Protein AF-0000000074036348 (afdb_homodimer)

Sequence (632 aa):
MSAIEEPNRTTGATPGRIRPAVPLTSDFVFKYVFGADQSTECLRSLLSAIQEDAGCPALASVQVTNPFNLKESEEDKLSVVDVRATDIRGTTFTVEAQATYHAAFPSRALYYWARAYGKQLQESEFYSRLQPVVGVNLLDFLLFPQSAGAPMHTSFRPYCREAPHLDPLGDLMIHFIELPRFDPPGRMPSTAFARWMYYIKYRSKEDAMEDPIMKAILEDTSEIREAEKRYQAFTADEELQDRLEARDKFRRTHLQLLHDAEQKGLQQGIERGREEGREEERAKRLESARRLKDRKMSLEEIAEITNLTLEEIQQLMSAIEEPNRTTGATPGRIRPAVPLTSDFVFKYVFGADQSTECLRSLLSAIQEDAGCPALASVQVTNPFNLKESEEDKLSVVDVRATDIRGTTFTVEAQATYHAAFPSRALYYWARAYGKQLQESEFYSRLQPVVGVNLLDFLLFPQSAGAPMHTSFRPYCREAPHLDPLGDLMIHFIELPRFDPPGRMPSTAFARWMYYIKYRSKEDAMEDPIMKAILEDTSEIREAEKRYQAFTADEELQDRLEARDKFRRTHLQLLHDAEQKGLQQGIERGREEGREEERAKRLESARRLKDRKMSLEEIAEITNLTLEEIQQL

InterPro domains:
  IPR010106 Recombination-promoting nuclease RpnA [TIGR01784] (26-316)

pLDDT: mean 80.22, std 17.61, range [21.91, 98.19]

Radius of gyration: 32.34 Å; Cα contacts (8 Å, |Δi|>4): 884; chains: 2; bounding box: 86×116×106 Å

Secondary structure (DSSP, 8-state):
------------------PPP--TTSHHHHHHHH--SS--HHHHHHHHHHHHHTTPPPPS-EEESS---HHHHHH-SS---SEEEEETT--EEEEEEESS--TTHHHHHHHHHHHHHHTS--TT--GGG---EEEEEEESS-S-TT-TT--SEEEEEEE-TT-TT--TTTTEEEEEEEGGG----SS--SSHHHHHHHHHHHTTSTTGGG-HHHHHHHHH-HHHHHHHHHHHHHHH-HHHHHHHHHHHHHHHHHHHHHHHHHHHHHHHHHHHHHHHHHHHHHHHHHHHHHHHHHTT--HHHHHHHH---HHHHHT-/------------------PPP--TTSHHHHHHHH--SS--HHHHHHHHHHHHHTTPPPPS-EEESS---HHHHHH-SS---SEEEEETT--EEEEEEESS--TTHHHHHHHHHHHHHHTS--TT--GGG---EEEEEEESS-S-TT-TT--SEEEEEEE-TT-TT--TTTTEEEEEEEGGG----SS--SSHHHHHHHHHHHTTSTTGGG-HHHHHHHHH-HHHHHHHHHHHHHHH-HHHHHHHHHHHHHHHHHHHHHHHHHHHHHHHHHHHHHHHHHHHHHHHHHHHHHHHHHTT--HHHHHHHH---HHHHHT-

Organism: NCBI:txid159291

Foldseek 3Di:
DDPPDDPPPPPPPPPDPPAAQDACLQLLNVLQLQQAQPLNLLVQLQVQLLQVVVVHHGFPDKGWPDHDDPVVCVVPLPDDQSTWIATPVGEIEGEHRDEDDDLCVVVSQVVNQCVVQVPQDDPPDDPVSGAAYEYEYHYQADNCPVCPPDDQKDKDADADPVCRVDHPPVSDIYIHGHLVRQDDDPAADPGSNNLVSLCNNPVSPPCQCVDPNSVVSCVPPVSVVSSVVSSVVQVVDPVSSVVSVVSVVVVVVVSVVVRVVVVVVVVVVVVVVVVVVVVVLLVVLQVVLVVVVVVVDDLVVSCVVSVDDSVSSVVD/DDPPPDPPPPPPPPPDPPDAQDACLQLLNVLQLQQAQPLNLLVQLQVQLLQVVVVHHGFPDKGWPDHDDPVVCVVPLPDDQSTWIATPVGEIEGEHRDEDDDLCVVVVQVVNQCVVQVPQDDPPDDPVSGAAYEYEYHYQADNCPVCPPDDQKDKDADADPVCRPDHPPVSDIYIHGHLVRQDDDPAADPGSNNLVSLCNNPVSPPCQCVDPNSVVSCVPPVSVVSSVVSSVVQVVDPVSSVVSVVSVVVVVVVSVVVRVVVVVVVVVVVVVVVVVVVVVLLVVLQVVLVVVVVVVDDLVVSCVVSVDDSVSSVVD

Solvent-accessible surface area (backbone atoms only — not comparable to full-atom values): 34550 Å² total; per-residue (Å²): 146,61,90,69,82,77,78,82,78,74,80,72,80,72,79,80,76,82,70,76,71,66,49,50,34,33,45,68,50,33,16,55,40,44,11,31,74,82,53,31,59,35,37,30,52,51,52,17,22,53,31,41,75,73,73,39,73,64,58,92,44,50,42,52,76,52,44,63,44,79,74,56,50,68,73,47,69,76,76,64,70,34,26,37,31,32,32,84,86,50,37,33,35,40,33,40,38,36,57,68,83,53,91,38,45,46,52,39,55,52,36,52,44,19,41,58,50,39,59,70,58,59,93,91,55,57,51,66,69,64,54,36,36,37,33,38,36,42,26,60,34,71,88,55,72,88,44,82,82,50,62,41,68,43,53,31,27,54,38,19,87,86,39,70,86,56,65,70,52,67,44,43,37,39,37,42,33,26,50,75,62,62,74,78,62,97,52,74,61,88,44,65,42,51,44,51,51,49,48,53,69,40,55,41,44,93,64,29,85,73,34,66,57,50,48,49,49,44,71,74,29,66,45,57,33,53,36,48,53,41,45,50,52,47,75,68,30,64,67,57,46,52,48,47,53,54,48,50,54,49,44,52,50,47,51,47,48,40,48,51,46,39,50,49,46,49,52,47,46,50,49,47,48,49,49,48,47,50,48,50,51,48,49,50,33,47,51,51,39,50,55,41,49,73,69,68,50,53,66,67,58,42,22,67,74,48,72,45,53,61,68,60,57,68,70,95,138,80,79,75,76,74,77,79,79,76,77,71,78,71,79,78,76,82,70,76,72,67,49,50,35,33,44,69,51,33,15,56,41,44,12,31,74,81,53,30,57,35,37,28,51,52,53,18,23,52,31,41,73,73,73,39,73,63,58,92,44,51,42,54,76,51,44,61,43,80,74,57,50,68,74,48,70,78,76,65,70,34,28,36,30,32,32,84,86,51,37,33,36,39,33,38,38,34,56,68,83,54,92,38,45,47,52,40,54,50,36,54,44,18,42,60,52,38,59,69,59,57,92,91,54,58,51,66,70,66,54,34,36,37,32,38,34,42,27,59,33,70,88,56,72,88,44,84,80,49,61,41,69,42,54,32,28,52,38,19,87,86,39,70,87,56,64,70,51,68,44,46,36,39,36,44,32,26,50,75,64,61,73,80,62,98,53,75,61,88,44,67,41,50,44,51,51,49,48,53,69,41,55,42,43,92,64,27,85,73,34,66,56,52,48,49,47,45,70,74,29,66,44,57,34,53,36,49,53,40,46,50,52,46,74,69,31,63,69,57,47,53,48,47,53,54,47,50,54,50,45,51,49,47,50,47,49,40,49,51,46,38,52,50,46,49,51,46,46,50,49,46,48,51,49,48,48,51,47,51,50,47,51,50,33,47,51,50,40,50,55,42,48,75,68,68,49,53,65,68,58,44,22,68,74,48,72,44,54,61,68,61,57,68,70,97

Structure (mmCIF, N/CA/C/O backbone):
data_AF-0000000074036348-model_v1
#
loop_
_entity.id
_entity.type
_entity.pdbx_description
1 polymer 'Rpn family recombination-promoting nuclease/putative transposase'
#
loop_
_atom_site.group_PDB
_atom_site.id
_atom_site.type_symbol
_atom_site.label_atom_id
_atom_site.label_alt_id
_atom_site.label_comp_id
_atom_site.label_asym_id
_atom_site.label_entity_id
_atom_site.label_seq_id
_atom_site.pdbx_PDB_ins_code
_atom_site.Cartn_x
_atom_site.Cartn_y
_atom_site.Cartn_z
_atom_site.occupancy
_atom_site.B_iso_or_equiv
_atom_site.auth_seq_id
_atom_site.auth_comp_id
_atom_site.auth_asym_id
_atom_site.auth_atom_id
_atom_site.pdbx_PDB_model_num
ATOM 1 N N . MET A 1 1 ? 19.844 -26.094 -74.188 1 25.67 1 MET A N 1
ATOM 2 C CA . MET A 1 1 ? 21.094 -26.375 -73.5 1 25.67 1 MET A CA 1
ATOM 3 C C . MET A 1 1 ? 20.875 -26.438 -71.938 1 25.67 1 MET A C 1
ATOM 5 O O . MET A 1 1 ? 21.828 -26.578 -71.188 1 25.67 1 MET A O 1
ATOM 9 N N . SER A 1 2 ? 19.547 -26.547 -71.688 1 21.91 2 SER A N 1
ATOM 10 C CA . SER A 1 2 ? 18.844 -26.359 -70.438 1 21.91 2 SER A CA 1
ATOM 11 C C . SER A 1 2 ? 18.812 -27.656 -69.625 1 21.91 2 SER A C 1
ATOM 13 O O . SER A 1 2 ? 18.844 -27.625 -68.375 1 21.91 2 SER A O 1
ATOM 15 N N . ALA A 1 3 ? 18.188 -28.828 -70.062 1 32.16 3 ALA A N 1
ATOM 16 C CA . ALA A 1 3 ? 17.219 -29.234 -69.062 1 32.16 3 ALA A CA 1
ATOM 17 C C . ALA A 1 3 ? 17.906 -29.719 -67.812 1 32.16 3 ALA A C 1
ATOM 19 O O . ALA A 1 3 ? 18.219 -30.891 -67.688 1 32.16 3 ALA A O 1
ATOM 20 N N . ILE A 1 4 ? 19.016 -29 -67.312 1 36.5 4 ILE A N 1
ATOM 21 C CA . ILE A 1 4 ? 19.781 -29.719 -66.312 1 36.5 4 ILE A CA 1
ATOM 22 C C . ILE A 1 4 ? 18.844 -30.125 -65.188 1 36.5 4 ILE A C 1
ATOM 24 O O . ILE A 1 4 ? 17.984 -29.359 -64.75 1 36.5 4 ILE A O 1
ATOM 28 N N . GLU A 1 5 ? 18.719 -31.391 -64.875 1 37.22 5 GLU A N 1
ATOM 29 C CA . GLU A 1 5 ? 18 -32.188 -63.875 1 37.22 5 GLU A CA 1
ATOM 30 C C . GLU A 1 5 ? 18.156 -31.547 -62.5 1 37.22 5 GLU A C 1
ATOM 32 O O . GLU A 1 5 ? 19.266 -31.203 -62.094 1 37.22 5 GLU A O 1
ATOM 37 N N . GLU A 1 6 ? 17.016 -30.922 -61.938 1 34 6 GLU A N 1
ATOM 38 C CA . GLU A 1 6 ? 16.828 -30.219 -60.688 1 34 6 GLU A CA 1
ATOM 39 C C . GLU A 1 6 ? 17.266 -31.078 -59.5 1 34 6 GLU A C 1
ATOM 41 O O . GLU A 1 6 ? 17.031 -32.281 -59.469 1 34 6 GLU A O 1
ATOM 46 N N . PRO A 1 7 ? 18.125 -30.594 -58.5 1 34.16 7 PRO A N 1
ATOM 47 C CA . PRO A 1 7 ? 18.75 -31.312 -57.406 1 34.16 7 PRO A CA 1
ATOM 48 C C . PRO A 1 7 ? 17.734 -31.938 -56.438 1 34.16 7 PRO A C 1
ATOM 50 O O . PRO A 1 7 ? 16.641 -31.391 -56.281 1 34.16 7 PRO A O 1
ATOM 53 N N . ASN A 1 8 ? 17.5 -33.188 -56.406 1 28.91 8 ASN A N 1
ATOM 54 C CA . ASN A 1 8 ? 16.703 -33.812 -55.375 1 28.91 8 ASN A CA 1
ATOM 55 C C . ASN A 1 8 ? 17.047 -33.25 -53.969 1 28.91 8 ASN A C 1
ATOM 57 O O . ASN A 1 8 ? 18.141 -33.469 -53.469 1 28.91 8 ASN A O 1
ATOM 61 N N . ARG A 1 9 ? 16.734 -31.953 -53.562 1 33.91 9 ARG A N 1
ATOM 62 C CA . ARG A 1 9 ? 16.984 -31.359 -52.25 1 33.91 9 ARG A CA 1
ATOM 63 C C . ARG A 1 9 ? 16.531 -32.312 -51.125 1 33.91 9 ARG A C 1
ATOM 65 O O . ARG A 1 9 ? 15.328 -32.5 -50.906 1 33.91 9 ARG A O 1
ATOM 72 N N . THR A 1 10 ? 17.203 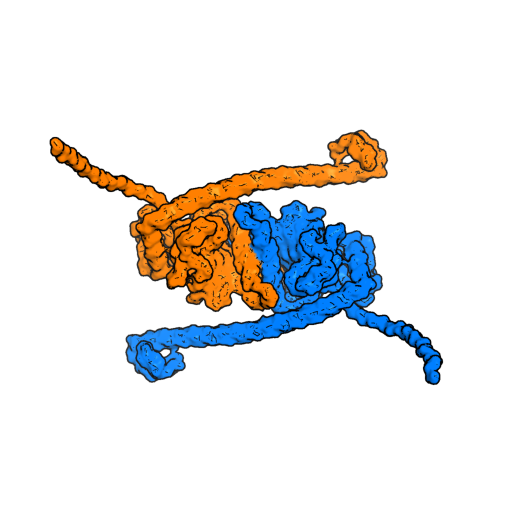-33.438 -50.844 1 30.56 10 THR A N 1
ATOM 73 C CA . THR A 1 10 ? 16.938 -34.219 -49.656 1 30.56 10 THR A CA 1
ATOM 74 C C . THR A 1 10 ? 16.828 -33.312 -48.438 1 30.56 10 THR A C 1
ATOM 76 O O . THR A 1 10 ? 17.75 -32.562 -48.125 1 30.56 10 THR A O 1
ATOM 79 N N . THR A 1 11 ? 15.727 -32.844 -48 1 34 11 THR A N 1
ATOM 80 C CA . THR A 1 11 ? 15.367 -32.031 -46.844 1 34 11 THR A CA 1
ATOM 81 C C . THR A 1 11 ? 15.93 -32.656 -45.562 1 34 11 THR A C 1
ATOM 83 O O . THR A 1 11 ? 15.516 -33.719 -45.125 1 34 11 THR A O 1
ATOM 86 N N . GLY A 1 12 ? 17.234 -32.688 -45.219 1 33 12 GLY A N 1
ATOM 87 C CA . GLY A 1 12 ? 17.875 -33.062 -44 1 33 12 GLY A CA 1
ATOM 88 C C . GLY A 1 12 ? 17.109 -32.625 -42.75 1 33 12 GLY A C 1
ATOM 89 O O . GLY A 1 12 ? 16.703 -31.453 -42.656 1 33 12 GLY A O 1
ATOM 90 N N . ALA A 1 13 ? 16.438 -33.469 -42.031 1 38.28 13 ALA A N 1
ATOM 91 C CA . ALA A 1 13 ? 15.852 -33.219 -40.688 1 38.28 13 ALA A CA 1
ATOM 92 C C . ALA A 1 13 ? 16.828 -32.5 -39.781 1 38.28 13 ALA A C 1
ATOM 94 O O . ALA A 1 13 ? 17.969 -32.938 -39.594 1 38.28 13 ALA A O 1
ATOM 95 N N . THR A 1 14 ? 17.016 -31.219 -39.688 1 39.25 14 THR A N 1
ATOM 96 C CA . THR A 1 14 ? 17.891 -30.484 -38.812 1 39.25 14 THR A CA 1
ATOM 97 C C . THR A 1 14 ? 17.938 -31.141 -37.438 1 39.25 14 THR A C 1
ATOM 99 O O . THR A 1 14 ? 16.922 -31.625 -36.938 1 39.25 14 THR A O 1
ATOM 102 N N . PRO A 1 15 ? 19 -31.641 -36.812 1 42 15 PRO A N 1
ATOM 103 C CA . PRO A 1 15 ? 19.156 -32.125 -35.438 1 42 15 PRO A CA 1
ATOM 104 C C . PRO A 1 15 ? 18.297 -31.391 -34.438 1 42 15 PRO A C 1
ATOM 106 O O . PRO A 1 15 ? 18.062 -30.188 -34.594 1 42 15 PRO A O 1
ATOM 109 N N . GLY A 1 16 ? 17.312 -32 -33.688 1 43.66 16 GLY A N 1
ATOM 110 C CA . GLY A 1 16 ? 16.328 -31.516 -32.719 1 43.66 16 GLY A CA 1
ATOM 111 C C . GLY A 1 16 ? 16.906 -30.5 -31.766 1 43.66 16 GLY A C 1
ATOM 112 O O . GLY A 1 16 ? 17.953 -30.719 -31.141 1 43.66 16 GLY A O 1
ATOM 113 N N . ARG A 1 17 ? 16.906 -29.219 -31.906 1 49.91 17 ARG A N 1
ATOM 114 C CA . ARG A 1 17 ? 17.344 -28.125 -31.047 1 49.91 17 ARG A CA 1
ATOM 115 C C . ARG A 1 17 ? 17.016 -28.438 -29.578 1 49.91 17 ARG A C 1
ATOM 117 O O . ARG A 1 17 ? 15.891 -28.781 -29.25 1 49.91 17 ARG A O 1
ATOM 124 N N . ILE A 1 18 ? 17.969 -28.938 -28.828 1 53.56 18 ILE A N 1
ATOM 125 C CA . ILE A 1 18 ? 17.812 -29.078 -27.391 1 53.56 18 ILE A CA 1
ATOM 126 C C . ILE A 1 18 ? 17.328 -27.766 -26.797 1 53.56 18 ILE A C 1
ATOM 128 O O . ILE A 1 18 ? 18 -26.75 -26.891 1 53.56 18 ILE A O 1
ATOM 132 N N . ARG A 1 19 ? 16.078 -27.594 -26.672 1 64.75 19 ARG A N 1
ATOM 133 C CA . ARG A 1 19 ? 15.539 -26.359 -26.094 1 64.75 19 ARG A CA 1
ATOM 134 C C . ARG A 1 19 ? 15.789 -26.297 -24.594 1 64.75 19 ARG A C 1
ATOM 136 O O . ARG A 1 19 ? 15.789 -27.328 -23.922 1 64.75 19 ARG A O 1
ATOM 143 N N . PRO A 1 20 ? 16.281 -25.094 -24.172 1 66.19 20 PRO A N 1
ATOM 144 C CA . PRO A 1 20 ? 16.484 -24.875 -22.734 1 66.19 20 PRO A CA 1
ATOM 145 C C . PRO A 1 20 ? 15.242 -25.172 -21.906 1 66.19 20 PRO A C 1
ATOM 147 O O . PRO A 1 20 ? 14.141 -25.234 -22.453 1 66.19 20 PRO A O 1
ATOM 150 N N . ALA A 1 21 ? 15.523 -25.453 -20.641 1 75.75 21 ALA A N 1
ATOM 151 C CA . ALA A 1 21 ? 14.445 -25.672 -19.672 1 75.75 21 ALA A CA 1
ATOM 152 C C . ALA A 1 21 ? 13.492 -24.484 -19.641 1 75.75 21 ALA A C 1
ATOM 154 O O . ALA A 1 21 ? 13.922 -23.328 -19.75 1 75.75 21 ALA A O 1
ATOM 155 N N . VAL A 1 22 ? 12.211 -24.719 -19.625 1 87.06 22 VAL A N 1
ATOM 156 C CA . VAL A 1 22 ? 11.148 -23.719 -19.562 1 87.06 22 VAL A CA 1
ATOM 157 C C . VAL A 1 22 ? 10.633 -23.609 -18.125 1 87.06 22 VAL A C 1
ATOM 159 O O . VAL A 1 22 ? 9.719 -24.344 -17.734 1 87.06 22 VAL A O 1
ATOM 162 N N . PRO A 1 23 ? 11.234 -22.734 -17.391 1 88.38 23 PRO A N 1
ATOM 163 C CA . PRO A 1 23 ? 10.797 -22.641 -15.992 1 88.38 23 PRO A CA 1
ATOM 164 C C . PRO A 1 23 ? 9.367 -22.109 -15.859 1 88.38 23 PRO A C 1
ATOM 166 O O . PRO A 1 23 ? 8.953 -21.234 -16.609 1 88.38 23 PRO A O 1
ATOM 169 N N . LEU A 1 24 ? 8.656 -22.672 -14.922 1 91.25 24 LEU A N 1
ATOM 170 C CA . LEU A 1 24 ? 7.301 -22.234 -14.633 1 91.25 24 LEU A CA 1
ATOM 171 C C . LEU A 1 24 ? 7.305 -20.812 -14.062 1 91.25 24 LEU A C 1
ATOM 173 O O . LEU A 1 24 ? 6.27 -20.141 -14.031 1 91.25 24 LEU A O 1
ATOM 177 N N . THR A 1 25 ? 8.414 -20.297 -13.602 1 88.62 25 THR A N 1
ATOM 178 C CA . THR A 1 25 ? 8.531 -18.969 -12.992 1 88.62 25 THR A CA 1
ATOM 179 C C . THR A 1 25 ? 8.766 -17.906 -14.062 1 88.62 25 THR A C 1
ATOM 181 O O . THR A 1 25 ? 8.891 -16.719 -13.742 1 88.62 25 THR A O 1
ATOM 184 N N . SER A 1 26 ? 8.836 -18.422 -15.281 1 82.38 26 SER A N 1
ATOM 185 C CA . SER A 1 26 ? 8.812 -17.453 -16.359 1 82.38 26 SER A CA 1
ATOM 186 C C . SER A 1 26 ? 7.461 -16.75 -16.453 1 82.38 26 SER A C 1
ATOM 188 O O . SER A 1 26 ? 6.418 -17.406 -16.391 1 82.38 26 SER A O 1
ATOM 190 N N . ASP A 1 27 ? 7.52 -15.461 -16.625 1 77.31 27 ASP A N 1
ATOM 191 C CA . ASP A 1 27 ? 6.289 -14.68 -16.672 1 77.31 27 ASP A CA 1
ATOM 192 C C . ASP A 1 27 ? 5.363 -15.172 -17.781 1 77.31 27 ASP A C 1
ATOM 194 O O . ASP A 1 27 ? 4.156 -15.312 -17.578 1 77.31 27 ASP A O 1
ATOM 198 N N . PHE A 1 28 ? 5.938 -15.453 -18.906 1 81.75 28 PHE A N 1
ATOM 199 C CA . PHE A 1 28 ? 5.168 -15.891 -20.062 1 81.75 28 PHE A CA 1
ATOM 200 C C . PHE A 1 28 ? 4.559 -17.266 -19.812 1 81.75 28 PHE A C 1
ATOM 202 O O . PHE A 1 28 ? 3.379 -17.484 -20.094 1 81.75 28 PHE A O 1
ATOM 209 N N . VAL A 1 29 ? 5.348 -18.141 -19.328 1 87.56 29 VAL A N 1
ATOM 210 C CA . VAL A 1 29 ? 4.895 -19.5 -19.062 1 87.56 29 VAL A CA 1
ATOM 211 C C . VAL A 1 29 ? 3.854 -19.5 -17.953 1 87.56 29 VAL A C 1
ATOM 213 O O . VAL A 1 29 ? 2.816 -20.156 -18.062 1 87.56 29 VAL A O 1
ATOM 216 N N . PHE A 1 30 ? 4.125 -18.75 -16.922 1 89.94 30 PHE A N 1
ATOM 217 C CA . PHE A 1 30 ? 3.219 -18.672 -15.789 1 89.94 30 PHE A CA 1
ATOM 218 C C . PHE A 1 30 ? 1.848 -18.172 -16.219 1 89.94 30 PHE A C 1
ATOM 220 O O . PHE A 1 30 ? 0.822 -18.734 -15.836 1 89.94 30 PHE A O 1
ATOM 227 N N . LYS A 1 31 ? 1.856 -17.109 -16.953 1 87.38 31 LYS A N 1
ATOM 228 C CA . LYS A 1 31 ? 0.599 -16.547 -17.422 1 87.38 31 LYS A CA 1
ATOM 229 C C . LYS A 1 31 ? -0.163 -17.547 -18.297 1 87.38 31 LYS A C 1
ATOM 231 O O . LYS A 1 31 ? -1.39 -17.641 -18.219 1 87.38 31 LYS A O 1
ATOM 236 N N . TYR A 1 32 ? 0.537 -18.25 -19.125 1 88.38 32 TYR A N 1
ATOM 237 C CA . TYR A 1 32 ? -0.116 -19.25 -19.969 1 88.38 32 TYR A CA 1
ATOM 238 C C . TYR A 1 32 ? -0.755 -20.344 -19.109 1 88.38 32 TYR A C 1
ATOM 240 O O . TYR A 1 32 ? -1.911 -20.703 -19.344 1 88.38 32 TYR A O 1
ATOM 248 N N . VAL A 1 33 ? -0.049 -20.828 -18.188 1 92 33 VAL A N 1
ATOM 249 C CA . VAL A 1 33 ? -0.476 -21.969 -17.406 1 92 33 VAL A CA 1
ATOM 250 C C . VAL A 1 33 ? -1.599 -21.562 -16.453 1 92 33 VAL A C 1
ATOM 252 O O . VAL A 1 33 ? -2.596 -22.281 -16.312 1 92 33 VAL A O 1
ATOM 255 N N . PHE A 1 34 ? -1.482 -20.375 -15.805 1 92.5 34 PHE A N 1
ATOM 256 C CA . PHE A 1 34 ? -2.385 -20.016 -14.719 1 92.5 34 PHE A CA 1
ATOM 257 C C . PHE A 1 34 ? -3.338 -18.906 -15.156 1 92.5 34 PHE A C 1
ATOM 259 O O . PHE A 1 34 ? -4.316 -18.609 -14.461 1 92.5 34 PHE A O 1
ATOM 266 N N . GLY A 1 35 ? -3.062 -18.25 -16.203 1 86.88 35 GLY A N 1
ATOM 267 C CA . GLY A 1 35 ? -3.85 -17.109 -16.625 1 86.88 35 GLY A CA 1
ATOM 268 C C . GLY A 1 35 ? -4.922 -17.453 -17.641 1 86.88 35 GLY A C 1
ATOM 269 O O . GLY A 1 35 ? -5.324 -16.609 -18.438 1 86.88 35 GLY A O 1
ATOM 270 N N . ALA A 1 36 ? -5.281 -18.719 -17.641 1 78.25 36 ALA A N 1
ATOM 271 C CA . ALA A 1 36 ? -6.328 -19.141 -18.578 1 78.25 36 ALA A CA 1
ATOM 272 C C . ALA A 1 36 ? -7.699 -18.656 -18.109 1 78.25 36 ALA A C 1
ATOM 274 O O . ALA A 1 36 ? -7.953 -18.562 -16.906 1 78.25 36 ALA A O 1
ATOM 275 N N . ASP A 1 37 ? -8.602 -18.297 -19.031 1 75.62 37 ASP A N 1
ATOM 276 C CA . ASP A 1 37 ? -9.945 -17.828 -18.703 1 75.62 37 ASP A CA 1
ATOM 277 C C . ASP A 1 37 ? -10.812 -18.953 -18.172 1 75.62 37 ASP A C 1
ATOM 279 O O . ASP A 1 37 ? -11.633 -18.75 -17.281 1 75.62 37 ASP A O 1
ATOM 283 N N . GLN A 1 38 ? -10.703 -20.094 -18.625 1 70.62 38 GLN A N 1
ATOM 284 C CA . GLN A 1 38 ? -11.648 -21.156 -18.297 1 70.62 38 GLN A CA 1
ATOM 285 C C . GLN A 1 38 ? -11.047 -22.109 -17.266 1 70.62 38 GLN A C 1
ATOM 287 O O . GLN A 1 38 ? -11.781 -22.766 -16.516 1 70.62 38 GLN A O 1
ATOM 292 N N . SER A 1 39 ? -9.844 -22.266 -17.172 1 71.94 39 SER A N 1
ATOM 293 C CA . SER A 1 39 ? -9.219 -23.219 -16.25 1 71.94 39 SER A CA 1
ATOM 294 C C . SER A 1 39 ? -8.547 -22.5 -15.086 1 71.94 39 SER A C 1
ATOM 296 O O . SER A 1 39 ? -7.32 -22.531 -14.953 1 71.94 39 SER A O 1
ATOM 298 N N . THR A 1 40 ? -9.609 -22.094 -14.188 1 87.25 40 THR A N 1
ATOM 299 C CA . THR A 1 40 ? -9.078 -21.234 -13.141 1 87.25 40 THR A CA 1
ATOM 300 C C . THR A 1 40 ? -8.844 -22.016 -11.852 1 87.25 40 THR A C 1
ATOM 302 O O . THR A 1 40 ? -8.383 -21.453 -10.852 1 87.25 40 THR A O 1
ATOM 305 N N . GLU A 1 41 ? -9.086 -23.344 -11.914 1 90.75 41 GLU A N 1
ATOM 306 C CA . GLU A 1 41 ? -8.969 -24.156 -10.703 1 90.75 41 GLU A CA 1
ATOM 307 C C . GLU A 1 41 ? -7.52 -24.25 -10.242 1 90.75 41 GLU A C 1
ATOM 309 O O . GLU A 1 41 ? -7.246 -24.281 -9.039 1 90.75 41 GLU A O 1
ATOM 314 N N . CYS A 1 42 ? -6.629 -24.359 -11.188 1 93.62 42 CYS A N 1
ATOM 315 C CA . CYS A 1 42 ? -5.219 -24.422 -10.82 1 93.62 42 CYS A CA 1
ATOM 316 C C . CYS A 1 42 ? -4.773 -23.156 -10.109 1 93.62 42 CYS A C 1
ATOM 318 O O . CYS A 1 42 ? -4.098 -23.219 -9.078 1 93.62 42 CYS A O 1
ATOM 320 N N . LEU A 1 43 ? -5.238 -22.047 -10.672 1 94.44 43 LEU A N 1
ATOM 321 C CA . LEU A 1 43 ? -4.895 -20.766 -10.047 1 94.44 43 LEU A CA 1
ATOM 322 C C . LEU A 1 43 ? -5.535 -20.656 -8.664 1 94.44 43 LEU A C 1
ATOM 324 O O . LEU A 1 43 ? -4.879 -20.266 -7.699 1 94.44 43 LEU A O 1
ATOM 328 N N . ARG A 1 44 ? -6.781 -20.969 -8.602 1 95.38 44 ARG A N 1
ATOM 329 C CA . ARG A 1 44 ? -7.5 -20.938 -7.328 1 95.38 44 ARG A CA 1
ATOM 330 C C . ARG A 1 44 ? -6.781 -21.766 -6.273 1 95.38 44 ARG A C 1
ATOM 332 O O . ARG A 1 44 ? -6.602 -21.312 -5.137 1 95.38 44 ARG A O 1
ATOM 339 N N . SER A 1 45 ? -6.449 -22.969 -6.637 1 96.38 45 SER A N 1
ATOM 340 C CA . SER A 1 45 ? -5.789 -23.891 -5.723 1 96.38 45 SER A CA 1
ATOM 341 C C . SER A 1 45 ? -4.438 -23.344 -5.27 1 96.38 45 SER A C 1
ATOM 343 O O . SER A 1 45 ? -4.098 -23.406 -4.086 1 96.38 45 SER A O 1
ATOM 345 N N . LEU A 1 46 ? -3.67 -22.797 -6.176 1 96.94 46 LEU A N 1
ATOM 346 C CA . LEU A 1 46 ? -2.371 -22.219 -5.855 1 96.94 46 LEU A CA 1
ATOM 347 C C . LEU A 1 46 ? -2.523 -21.047 -4.887 1 96.94 46 LEU A C 1
ATOM 349 O O . LEU A 1 46 ? -1.865 -21.016 -3.844 1 96.94 46 LEU A O 1
ATOM 353 N N . LEU A 1 47 ? -3.426 -20.141 -5.215 1 97.25 47 LEU A N 1
ATOM 354 C CA . LEU A 1 47 ? -3.641 -18.969 -4.379 1 97.25 47 LEU A CA 1
ATOM 355 C C . LEU A 1 47 ? -4.176 -19.359 -3.008 1 97.25 47 LEU A C 1
ATOM 357 O O . LEU A 1 47 ? -3.785 -18.781 -1.993 1 97.25 47 LEU A O 1
ATOM 361 N N . SER A 1 48 ? -5.027 -20.375 -2.977 1 97.06 48 SER A N 1
ATOM 362 C CA . SER A 1 48 ? -5.543 -20.875 -1.705 1 97.06 48 SER A CA 1
ATOM 363 C C . SER A 1 48 ? -4.422 -21.453 -0.843 1 97.06 48 SER A C 1
ATOM 365 O O . SER A 1 48 ? -4.371 -21.203 0.363 1 97.06 48 SER A O 1
ATOM 367 N N . ALA A 1 49 ? -3.578 -22.203 -1.445 1 98 49 ALA A N 1
ATOM 368 C CA . ALA A 1 49 ? -2.459 -22.797 -0.72 1 98 49 ALA A CA 1
ATOM 369 C C . ALA A 1 49 ? -1.566 -21.719 -0.109 1 98 49 ALA A C 1
ATOM 371 O O . ALA A 1 49 ? -1.139 -21.828 1.041 1 98 49 ALA A O 1
ATOM 372 N N . ILE A 1 50 ? -1.344 -20.672 -0.864 1 97.81 50 ILE A N 1
ATOM 373 C CA . ILE A 1 50 ? -0.49 -19.578 -0.412 1 97.81 50 ILE A CA 1
ATOM 374 C C . ILE A 1 50 ? -1.171 -18.844 0.733 1 97.81 50 ILE A C 1
ATOM 376 O O . ILE A 1 50 ? -0.545 -18.562 1.759 1 97.81 50 ILE A O 1
ATOM 380 N N . GLN A 1 51 ? -2.43 -18.516 0.545 1 97.19 51 GLN A N 1
ATOM 381 C CA . GLN A 1 51 ? -3.189 -17.828 1.583 1 97.19 51 GLN A CA 1
ATOM 382 C C . GLN A 1 51 ? -3.229 -18.656 2.869 1 97.19 51 GLN A C 1
ATOM 384 O O . GLN A 1 51 ? -2.971 -18.125 3.955 1 97.19 51 GLN A O 1
ATOM 389 N N . GLU A 1 52 ? -3.449 -19.906 2.764 1 96.69 52 GLU A N 1
ATOM 390 C CA . GLU A 1 52 ? -3.555 -20.781 3.932 1 96.69 52 GLU A CA 1
ATOM 391 C C . GLU A 1 52 ? -2.215 -20.906 4.652 1 96.69 52 GLU A C 1
ATOM 393 O O . GLU A 1 52 ? -2.168 -20.969 5.883 1 96.69 52 GLU A O 1
ATOM 398 N N . ASP A 1 53 ? -1.181 -20.969 3.879 1 97 53 ASP A N 1
ATOM 399 C CA . ASP A 1 53 ? 0.15 -21.047 4.473 1 97 53 ASP A CA 1
ATOM 400 C C . ASP A 1 53 ? 0.441 -19.797 5.316 1 97 53 ASP A C 1
ATOM 402 O O . ASP A 1 53 ? 1.212 -19.859 6.273 1 97 53 ASP A O 1
ATOM 406 N N . ALA A 1 54 ? -0.194 -18.688 4.98 1 95.62 54 ALA A N 1
ATOM 407 C CA . ALA A 1 54 ? -0.02 -17.438 5.711 1 95.62 54 ALA A CA 1
ATOM 408 C C . ALA A 1 54 ? -1.106 -17.266 6.77 1 95.62 54 ALA A C 1
ATOM 410 O O . ALA A 1 54 ? -1.243 -16.188 7.355 1 95.62 54 ALA A O 1
ATOM 411 N N . GLY A 1 55 ? -1.983 -18.266 6.961 1 93.94 55 GLY A N 1
ATOM 412 C CA . GLY A 1 55 ? -3.018 -18.219 7.98 1 93.94 55 GLY A CA 1
ATOM 413 C C . GLY A 1 55 ? -4.285 -17.516 7.512 1 93.94 55 GLY A C 1
ATOM 414 O O . GLY A 1 55 ? -5.105 -17.094 8.328 1 93.94 55 GLY A O 1
ATOM 415 N N . CYS A 1 56 ? -4.438 -17.297 6.273 1 93.62 56 CYS A N 1
ATOM 416 C CA . CYS A 1 56 ? -5.617 -16.672 5.699 1 93.62 56 CYS A CA 1
ATOM 417 C C . CYS A 1 56 ? -6.551 -17.703 5.094 1 93.62 56 CYS A C 1
ATOM 419 O O . CYS A 1 56 ? -6.137 -18.844 4.824 1 93.62 56 CYS A O 1
ATOM 421 N N . PRO A 1 57 ? -7.715 -17.375 4.863 1 91.31 57 PRO A N 1
ATOM 422 C CA . PRO A 1 57 ? -8.672 -18.328 4.312 1 91.31 57 PRO A CA 1
ATOM 423 C C . PRO A 1 57 ? -8.398 -18.672 2.848 1 91.31 57 PRO A C 1
ATOM 425 O O . PRO A 1 57 ? -7.879 -17.828 2.107 1 91.31 57 PRO A O 1
ATOM 428 N N . ALA A 1 58 ? -8.844 -19.875 2.52 1 93 58 ALA A N 1
ATOM 429 C CA . ALA A 1 58 ? -8.766 -20.312 1.128 1 93 58 ALA A CA 1
ATOM 430 C C . ALA A 1 58 ? -9.773 -19.562 0.26 1 93 58 ALA A C 1
ATOM 432 O O . ALA A 1 58 ? -10.727 -18.969 0.773 1 93 58 ALA A O 1
ATOM 433 N N . LEU A 1 59 ? -9.477 -19.562 -1.04 1 93 59 LEU A N 1
ATOM 434 C CA . LEU A 1 59 ? -10.391 -18.938 -2 1 93 59 LEU A CA 1
ATOM 435 C C . LEU A 1 59 ? -11.477 -19.938 -2.42 1 93 59 LEU A C 1
ATOM 437 O O . LEU A 1 59 ? -11.195 -21.094 -2.699 1 93 59 LEU A O 1
ATOM 441 N N . ALA A 1 60 ? -12.648 -19.453 -2.459 1 86.44 60 ALA A N 1
ATOM 442 C CA . ALA A 1 60 ? -13.742 -20.281 -2.953 1 86.44 60 ALA A CA 1
ATOM 443 C C . ALA A 1 60 ? -13.727 -20.359 -4.477 1 86.44 60 ALA A C 1
ATOM 445 O O . ALA A 1 60 ? -13.953 -21.438 -5.055 1 86.44 60 ALA A O 1
ATOM 446 N N . SER A 1 61 ? -13.508 -19.281 -5.129 1 87.25 61 SER A N 1
ATOM 447 C CA . SER A 1 61 ? -13.414 -19.172 -6.582 1 87.25 61 SER A CA 1
ATOM 448 C C . SER A 1 61 ? -12.547 -18 -7 1 87.25 61 SER A C 1
ATOM 450 O O . SER A 1 61 ? -12.258 -17.109 -6.191 1 87.25 61 SER A O 1
ATOM 452 N N . VAL A 1 62 ? -12.062 -18.109 -8.242 1 91.38 62 VAL A N 1
ATOM 453 C CA . VAL A 1 62 ? -11.281 -17 -8.781 1 91.38 62 VAL A CA 1
ATOM 454 C C . VAL A 1 62 ? -11.648 -16.781 -10.242 1 91.38 62 VAL A C 1
ATOM 456 O O . VAL A 1 62 ? -12 -17.719 -10.953 1 91.38 62 VAL A O 1
ATOM 459 N N . GLN A 1 63 ? -11.664 -15.578 -10.625 1 89.62 63 GLN A N 1
ATOM 460 C CA . GLN A 1 63 ? -11.82 -15.172 -12.023 1 89.62 63 GLN A CA 1
ATOM 461 C C . GLN A 1 63 ? -10.609 -14.383 -12.5 1 89.62 63 GLN A C 1
ATOM 463 O O . GLN A 1 63 ? -10.203 -13.406 -11.859 1 89.62 63 GLN A O 1
ATOM 468 N N . VAL A 1 64 ? -10.086 -14.875 -13.57 1 90.56 64 VAL A N 1
ATOM 469 C CA . VAL A 1 64 ? -8.953 -14.156 -14.148 1 90.56 64 VAL A CA 1
ATOM 470 C C . VAL A 1 64 ? -9.461 -12.914 -14.883 1 90.56 64 VAL A C 1
ATOM 472 O O . VAL A 1 64 ? -10.383 -13 -15.695 1 90.56 64 VAL A O 1
ATOM 475 N N . THR A 1 65 ? -8.852 -11.789 -14.656 1 86.94 65 THR A N 1
ATOM 476 C CA . THR A 1 65 ? -9.328 -10.539 -15.234 1 86.94 65 THR A CA 1
ATOM 477 C C . THR A 1 65 ? -8.414 -10.086 -16.375 1 86.94 65 THR A C 1
ATOM 479 O O . THR A 1 65 ? -8.766 -9.18 -17.141 1 86.94 65 THR A O 1
ATOM 482 N N . ASN A 1 66 ? -7.227 -10.68 -16.516 1 81.56 66 ASN A N 1
ATOM 483 C CA . ASN A 1 66 ? -6.328 -10.438 -17.641 1 81.56 66 ASN A CA 1
ATOM 484 C C . ASN A 1 66 ? -5.82 -11.742 -18.234 1 81.56 66 ASN A C 1
ATOM 486 O O . ASN A 1 66 ? -4.617 -12.008 -18.234 1 81.56 66 ASN A O 1
ATOM 490 N N . PRO A 1 67 ? -6.664 -12.477 -18.797 1 80 67 PRO A N 1
ATOM 491 C CA . PRO A 1 67 ? -6.297 -13.797 -19.312 1 80 67 PRO A CA 1
ATOM 492 C C . PRO A 1 67 ? -5.191 -13.742 -20.359 1 80 67 PRO A C 1
ATOM 494 O O . PRO A 1 67 ? -4.961 -12.688 -20.969 1 80 67 PRO A O 1
ATOM 497 N N . PHE A 1 68 ? -4.531 -14.836 -20.516 1 78.81 68 PHE A N 1
ATOM 498 C CA . PHE A 1 68 ? -3.455 -14.961 -21.5 1 78.81 68 PHE A CA 1
ATOM 499 C C . PHE A 1 68 ? -3.971 -14.719 -22.906 1 78.81 68 PHE A C 1
ATOM 501 O O . PHE A 1 68 ? -5.016 -15.25 -23.297 1 78.81 68 PHE A O 1
ATOM 508 N N . ASN A 1 69 ? -3.348 -13.773 -23.516 1 74.06 69 ASN A N 1
ATOM 509 C CA . ASN A 1 69 ? -3.598 -13.461 -24.906 1 74.06 69 ASN A CA 1
ATOM 510 C C . ASN A 1 69 ? -2.297 -13.312 -25.688 1 74.06 69 ASN A C 1
ATOM 512 O O . ASN A 1 69 ? -1.504 -12.406 -25.422 1 74.06 69 ASN A O 1
ATOM 516 N N . LEU A 1 70 ? -2.105 -14.25 -26.562 1 68.88 70 LEU A N 1
ATOM 517 C CA . LEU A 1 70 ? -0.851 -14.32 -27.297 1 68.88 70 LEU A CA 1
ATOM 518 C C . LEU A 1 70 ? -0.553 -12.992 -27.984 1 68.88 70 LEU A C 1
ATOM 520 O O . LEU A 1 70 ? 0.597 -12.547 -28.016 1 68.88 70 LEU A O 1
ATOM 524 N N . LYS A 1 71 ? -1.517 -12.273 -28.609 1 62.75 71 LYS A N 1
ATOM 525 C CA . LYS A 1 71 ? -1.326 -11.016 -29.328 1 62.75 71 LYS A CA 1
ATOM 526 C C . LYS A 1 71 ? -0.917 -9.898 -28.375 1 62.75 71 LYS A C 1
ATOM 528 O O . LYS A 1 71 ? -0.023 -9.109 -28.688 1 62.75 71 LYS A O 1
ATOM 533 N N . GLU A 1 72 ? -1.545 -9.828 -27.234 1 60.03 72 GLU A N 1
ATOM 534 C CA . GLU A 1 72 ? -1.282 -8.781 -26.25 1 60.03 72 GLU A CA 1
ATOM 535 C C . GLU A 1 72 ? 0.089 -8.961 -25.609 1 60.03 72 GLU A C 1
ATOM 537 O O . GLU A 1 72 ? 0.729 -7.988 -25.219 1 60.03 72 GLU A O 1
ATOM 542 N N . SER A 1 73 ? 0.466 -10.133 -25.531 1 58.31 73 SER A N 1
ATOM 543 C CA . SER A 1 73 ? 1.743 -10.422 -24.891 1 58.31 73 SER A CA 1
ATOM 544 C C . SER A 1 73 ? 2.908 -9.859 -25.703 1 58.31 73 SER A C 1
ATOM 546 O O . SER A 1 73 ? 3.969 -9.562 -25.141 1 58.31 73 SER A O 1
ATOM 548 N N .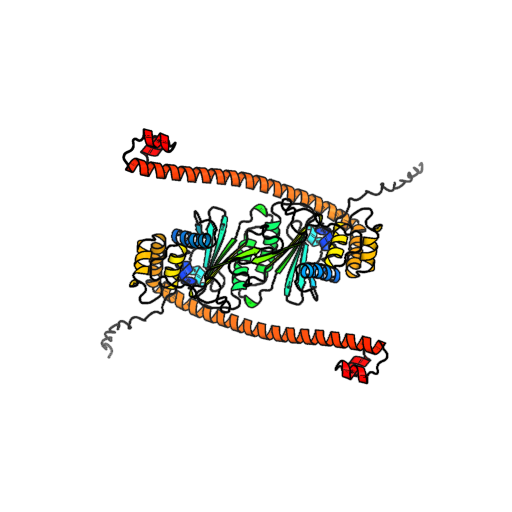 GLU A 1 74 ? 2.717 -9.695 -26.906 1 55.5 74 GLU A N 1
ATOM 549 C CA . GLU A 1 74 ? 3.758 -9.125 -27.75 1 55.5 74 GLU A CA 1
ATOM 550 C C . GLU A 1 74 ? 3.938 -7.633 -27.469 1 55.5 74 GLU A C 1
ATOM 552 O O . GLU A 1 74 ? 5.059 -7.121 -27.5 1 55.5 74 GLU A O 1
ATOM 557 N N . GLU A 1 75 ? 2.873 -7.031 -27.219 1 51.72 75 GLU A N 1
ATOM 558 C CA . GLU A 1 75 ? 2.898 -5.582 -27.031 1 51.72 75 GLU A CA 1
ATOM 559 C C . GLU A 1 75 ? 3.27 -5.219 -25.594 1 51.72 75 GLU A C 1
ATOM 561 O O . GLU A 1 75 ? 3.84 -4.156 -25.344 1 51.72 75 GLU A O 1
ATOM 566 N N . ASP A 1 76 ? 2.881 -6.109 -24.812 1 51.72 76 ASP A N 1
ATOM 567 C CA . ASP A 1 76 ? 2.979 -5.766 -23.391 1 51.72 76 ASP A CA 1
ATOM 568 C C . ASP A 1 76 ? 4.238 -6.367 -22.766 1 51.72 76 ASP A C 1
ATOM 570 O O . ASP A 1 76 ? 4.152 -7.262 -21.922 1 51.72 76 ASP A O 1
ATOM 574 N N . LYS A 1 77 ? 5.336 -6.078 -23.406 1 49.31 77 LYS A N 1
ATOM 575 C CA . LYS A 1 77 ? 6.613 -6.695 -23.062 1 49.31 77 LYS A CA 1
ATOM 576 C C . LYS A 1 77 ? 6.984 -6.418 -21.609 1 49.31 77 LYS A C 1
ATOM 578 O O . LYS A 1 77 ? 7.738 -7.176 -21 1 49.31 77 LYS A O 1
ATOM 583 N N . LEU A 1 78 ? 6.555 -5.352 -21.125 1 48.25 78 LEU A N 1
ATOM 584 C CA . LEU A 1 78 ? 7.176 -4.969 -19.859 1 48.25 78 LEU A CA 1
ATOM 585 C C . LEU A 1 78 ? 6.16 -4.992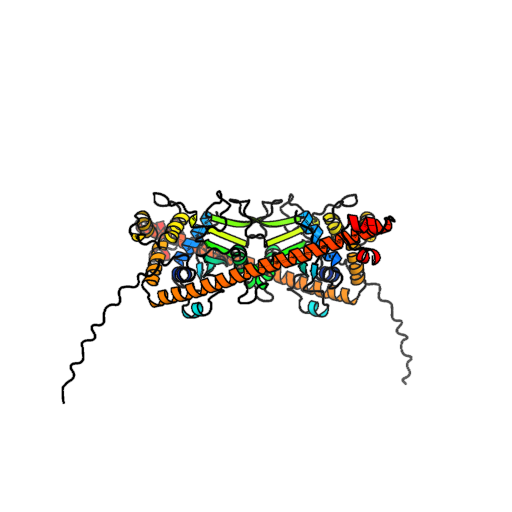 -18.734 1 48.25 78 LEU A C 1
ATOM 587 O O . LEU A 1 78 ? 6.527 -5.137 -17.562 1 48.25 78 LEU A O 1
ATOM 591 N N . SER A 1 79 ? 4.984 -4.52 -18.922 1 48.41 79 SER A N 1
ATOM 592 C CA . SER A 1 79 ? 4.297 -3.873 -17.812 1 48.41 79 SER A CA 1
ATOM 593 C C . SER A 1 79 ? 3.391 -4.855 -17.078 1 48.41 79 SER A C 1
ATOM 595 O O . SER A 1 79 ? 2.854 -4.535 -16.016 1 48.41 79 SER A O 1
ATOM 597 N N . VAL A 1 80 ? 2.996 -6.023 -17.562 1 54.09 80 VAL A N 1
ATOM 598 C CA . VAL A 1 80 ? 1.727 -6.418 -16.969 1 54.09 80 VAL A CA 1
ATOM 599 C C . VAL A 1 80 ? 1.952 -7.59 -16.016 1 54.09 80 VAL A C 1
ATOM 601 O O . VAL A 1 80 ? 2.883 -8.375 -16.188 1 54.09 80 VAL A O 1
ATOM 604 N N . VAL A 1 81 ? 1.355 -7.262 -14.617 1 58.78 81 VAL A N 1
ATOM 605 C CA . VAL A 1 81 ? 1.202 -8.414 -13.734 1 58.78 81 VAL A CA 1
ATOM 606 C C . VAL A 1 81 ? 0.912 -9.664 -14.562 1 58.78 81 VAL A C 1
ATOM 608 O O . VAL A 1 81 ? 0.169 -9.609 -15.547 1 58.78 81 VAL A O 1
ATOM 611 N N . ASP A 1 82 ? 1.582 -10.703 -14.109 1 69.56 82 ASP A N 1
ATOM 612 C CA . ASP A 1 82 ? 1.46 -11.984 -14.805 1 69.56 82 ASP A CA 1
ATOM 613 C C . ASP A 1 82 ? 0.015 -12.477 -14.805 1 69.56 82 ASP A C 1
ATOM 615 O O . ASP A 1 82 ? -0.529 -12.828 -15.852 1 69.56 82 ASP A O 1
ATOM 619 N N . VAL A 1 83 ? -0.54 -12.383 -13.641 1 80.69 83 VAL A N 1
ATOM 620 C CA . VAL A 1 83 ? -1.926 -12.82 -13.531 1 80.69 83 VAL A CA 1
ATOM 621 C C . VAL A 1 83 ? -2.68 -11.922 -12.555 1 80.69 83 VAL A C 1
ATOM 623 O O . VAL A 1 83 ? -2.158 -11.578 -11.492 1 80.69 83 VAL A O 1
ATOM 626 N N . ARG A 1 84 ? -3.809 -11.445 -12.992 1 86.62 84 ARG A N 1
ATOM 627 C CA . ARG A 1 84 ? -4.754 -10.766 -12.109 1 86.62 84 ARG A CA 1
ATOM 628 C C . ARG A 1 84 ? -6.055 -11.555 -11.992 1 86.62 84 ARG A C 1
ATOM 630 O O . ARG A 1 84 ? -6.57 -12.062 -12.992 1 86.62 84 ARG A O 1
ATOM 637 N N . ALA A 1 85 ? -6.449 -11.664 -10.75 1 90 85 ALA A N 1
ATOM 638 C CA . ALA A 1 85 ? -7.668 -12.43 -10.508 1 90 85 ALA A CA 1
ATOM 639 C C . ALA A 1 85 ? -8.461 -11.859 -9.336 1 90 85 ALA A C 1
ATOM 641 O O . ALA A 1 85 ? -7.91 -11.133 -8.508 1 90 85 ALA A O 1
ATOM 642 N N . THR A 1 86 ? -9.734 -12.133 -9.383 1 90.25 86 THR A N 1
ATOM 643 C CA . THR A 1 86 ? -10.617 -11.703 -8.305 1 90.25 86 THR A CA 1
ATOM 644 C C . THR A 1 86 ? -11.375 -12.891 -7.727 1 90.25 86 THR A C 1
ATOM 646 O O . THR A 1 86 ? -11.812 -13.773 -8.469 1 90.25 86 THR A O 1
ATOM 649 N N . ASP A 1 87 ? -11.438 -12.883 -6.461 1 89.69 87 ASP A N 1
ATOM 650 C CA . ASP A 1 87 ? -12.219 -13.953 -5.844 1 89.69 87 ASP A CA 1
ATOM 651 C C . ASP A 1 87 ? -13.664 -13.508 -5.613 1 89.69 87 ASP A C 1
ATOM 653 O O . ASP A 1 87 ? -14.047 -12.398 -5.984 1 89.69 87 ASP A O 1
ATOM 657 N N . ILE A 1 88 ? -14.43 -14.414 -5.086 1 84 88 ILE A N 1
ATOM 658 C CA . ILE A 1 88 ? -15.867 -14.188 -4.973 1 84 88 ILE A CA 1
ATOM 659 C C . ILE A 1 88 ? -16.141 -13.078 -3.957 1 84 88 ILE A C 1
ATOM 661 O O . ILE A 1 88 ? -17.203 -12.453 -3.975 1 84 88 ILE A O 1
ATOM 665 N N . ARG A 1 89 ? -15.242 -12.805 -3.111 1 83.62 89 ARG A N 1
ATOM 666 C CA . ARG A 1 89 ? -15.398 -11.766 -2.102 1 83.62 89 ARG A CA 1
ATOM 667 C C . ARG A 1 89 ? -14.961 -10.406 -2.637 1 83.62 89 ARG A C 1
ATOM 669 O O . ARG A 1 89 ? -15.07 -9.398 -1.945 1 83.62 89 ARG A O 1
ATOM 676 N N . GLY A 1 90 ? -14.367 -10.391 -3.797 1 88.44 90 GLY A N 1
ATOM 677 C CA . GLY A 1 90 ? -13.961 -9.133 -4.414 1 88.44 90 GLY A CA 1
ATOM 678 C C . GLY A 1 90 ? -12.484 -8.828 -4.246 1 88.44 90 GLY A C 1
ATOM 679 O O . GLY A 1 90 ? -11.992 -7.828 -4.766 1 88.44 90 GLY A O 1
ATOM 680 N N . THR A 1 91 ? -11.828 -9.703 -3.51 1 93.94 91 THR A N 1
ATOM 681 C CA . THR A 1 91 ? -10.398 -9.523 -3.334 1 93.94 91 THR A CA 1
ATOM 682 C C . THR A 1 91 ? -9.664 -9.703 -4.66 1 93.94 91 THR A C 1
ATOM 684 O O . THR A 1 91 ? -9.914 -10.656 -5.395 1 93.94 91 THR A O 1
ATOM 687 N N . THR A 1 92 ? -8.859 -8.727 -4.988 1 94.31 92 THR A N 1
ATOM 688 C CA . THR A 1 92 ? -8.023 -8.82 -6.184 1 94.31 92 THR A CA 1
ATOM 689 C C . THR A 1 92 ? -6.664 -9.438 -5.848 1 94.31 92 THR A C 1
ATOM 691 O O . THR A 1 92 ? -6.043 -9.078 -4.848 1 94.31 92 THR A O 1
ATOM 694 N N . PHE A 1 93 ? -6.258 -10.375 -6.656 1 95.31 93 PHE A N 1
ATOM 695 C CA . PHE A 1 93 ? -4.941 -10.984 -6.543 1 95.31 93 PHE A CA 1
ATOM 696 C C . PHE A 1 93 ? -4.066 -10.617 -7.734 1 95.31 93 PHE A C 1
ATOM 698 O O . PHE A 1 93 ? -4.492 -10.742 -8.883 1 95.31 93 PHE A O 1
ATOM 705 N N . THR A 1 94 ? -2.926 -10.055 -7.465 1 93.06 94 THR A N 1
ATOM 706 C CA . THR A 1 94 ? -1.886 -9.875 -8.469 1 93.06 94 THR A CA 1
ATOM 707 C C . THR A 1 94 ? -0.764 -10.891 -8.281 1 93.06 94 THR A C 1
ATOM 709 O O . THR A 1 94 ? -0.239 -11.039 -7.176 1 93.06 94 THR A O 1
ATOM 712 N N . VAL A 1 95 ? -0.435 -11.617 -9.328 1 93.19 95 VAL A N 1
ATOM 713 C CA . VAL A 1 95 ? 0.572 -12.664 -9.211 1 93.19 95 VAL A CA 1
ATOM 714 C C . VAL A 1 95 ? 1.731 -12.375 -10.164 1 93.19 95 VAL A C 1
ATOM 716 O O . VAL A 1 95 ? 1.521 -12.141 -11.359 1 93.19 95 VAL A O 1
ATOM 719 N N . GLU A 1 96 ? 2.891 -12.344 -9.594 1 88.06 96 GLU A N 1
ATOM 720 C CA . GLU A 1 96 ? 4.113 -12.156 -10.367 1 88.06 96 GLU A CA 1
ATOM 721 C C . GLU A 1 96 ? 5.094 -13.305 -10.141 1 88.06 96 GLU A C 1
ATOM 723 O O . GLU A 1 96 ? 5.293 -13.742 -9 1 88.06 96 GLU A O 1
ATOM 728 N N . ALA A 1 97 ? 5.535 -13.859 -11.203 1 87.88 97 ALA A N 1
ATOM 729 C CA . ALA A 1 97 ? 6.605 -14.859 -11.164 1 87.88 97 ALA A CA 1
ATOM 730 C C . ALA A 1 97 ? 7.879 -14.328 -11.812 1 87.88 97 ALA A C 1
ATOM 732 O O . ALA A 1 97 ? 7.84 -13.75 -12.898 1 87.88 97 ALA A O 1
ATOM 733 N N . GLN A 1 98 ? 8.922 -14.414 -11.062 1 77.88 98 GLN A N 1
ATOM 734 C CA . GLN A 1 98 ? 10.164 -13.82 -11.555 1 77.88 98 GLN A CA 1
ATOM 735 C C . GLN A 1 98 ? 11.328 -14.797 -11.438 1 77.88 98 GLN A C 1
ATOM 737 O O . GLN A 1 98 ? 11.617 -15.297 -10.352 1 77.88 98 GLN A O 1
ATOM 742 N N . ALA A 1 99 ? 12.023 -14.914 -12.578 1 75 99 ALA A N 1
ATOM 743 C CA . ALA A 1 99 ? 13.133 -15.859 -12.641 1 75 99 ALA A CA 1
ATOM 744 C C . ALA A 1 99 ? 14.453 -15.18 -12.281 1 75 99 ALA A C 1
ATOM 746 O O . ALA A 1 99 ? 15.375 -15.828 -11.773 1 75 99 ALA A O 1
ATOM 747 N N . THR A 1 100 ? 14.531 -13.852 -12.469 1 71.5 100 THR A N 1
ATOM 748 C CA . THR A 1 100 ? 15.805 -13.164 -12.312 1 71.5 100 THR A CA 1
ATOM 749 C C . THR A 1 100 ? 15.695 -12.062 -11.258 1 71.5 100 THR A C 1
ATOM 751 O O . THR A 1 100 ? 14.703 -11.336 -11.211 1 71.5 100 THR A O 1
ATOM 754 N N . TYR A 1 101 ? 16.766 -12.023 -10.469 1 76.44 101 TYR A N 1
ATOM 755 C CA . TYR A 1 101 ? 16.812 -11.047 -9.391 1 76.44 101 TYR A CA 1
ATOM 756 C C . TYR A 1 101 ? 16.938 -9.633 -9.945 1 76.44 101 TYR A C 1
ATOM 758 O O . TYR A 1 101 ? 17.656 -9.398 -10.922 1 76.44 101 TYR A O 1
ATOM 766 N N . HIS A 1 102 ? 16.219 -8.781 -9.328 1 70.94 102 HIS A N 1
ATOM 767 C CA . HIS A 1 102 ? 16.328 -7.336 -9.5 1 70.94 102 HIS A CA 1
ATOM 768 C C . HIS A 1 102 ? 16.203 -6.609 -8.164 1 70.94 102 HIS A C 1
ATOM 770 O O . HIS A 1 102 ? 15.289 -6.902 -7.387 1 70.94 102 HIS A O 1
ATOM 776 N N . ALA A 1 103 ? 17.078 -5.715 -7.898 1 72.69 103 ALA A N 1
ATOM 777 C CA . ALA A 1 103 ? 17.141 -5.043 -6.602 1 72.69 103 ALA A CA 1
ATOM 778 C C . ALA A 1 103 ? 15.859 -4.281 -6.316 1 72.69 103 ALA A C 1
ATOM 780 O O . ALA A 1 103 ? 15.422 -4.199 -5.164 1 72.69 103 ALA A O 1
ATOM 781 N N . ALA A 1 104 ? 15.227 -3.846 -7.359 1 79.12 104 ALA A N 1
ATOM 782 C CA . ALA A 1 104 ? 14.047 -3.002 -7.188 1 79.12 104 ALA A CA 1
ATOM 783 C C . ALA A 1 104 ? 12.773 -3.836 -7.199 1 79.12 104 ALA A C 1
ATOM 785 O O . ALA A 1 104 ? 11.664 -3.289 -7.262 1 79.12 104 ALA A O 1
ATOM 786 N N . PHE A 1 105 ? 12.938 -5.102 -7.066 1 86.5 105 PHE A N 1
ATOM 787 C CA . PHE A 1 105 ? 11.773 -5.973 -7.215 1 86.5 105 PHE A CA 1
ATOM 788 C C . PHE A 1 105 ? 10.734 -5.672 -6.145 1 86.5 105 PHE A C 1
ATOM 790 O O . PHE A 1 105 ? 9.539 -5.609 -6.438 1 86.5 105 PHE A O 1
ATOM 797 N N . PRO A 1 106 ? 11.188 -5.422 -4.867 1 91.56 106 PRO A N 1
ATOM 798 C CA . PRO A 1 106 ? 10.156 -5.133 -3.865 1 91.56 106 PRO A CA 1
ATOM 799 C C . PRO A 1 106 ? 9.359 -3.871 -4.184 1 91.56 106 PRO A C 1
ATOM 801 O O . PRO A 1 106 ? 8.133 -3.854 -4.031 1 91.56 106 PRO A O 1
ATOM 804 N N . SER A 1 107 ? 10.047 -2.83 -4.637 1 89.56 107 SER A N 1
ATOM 805 C CA . SER A 1 107 ? 9.359 -1.605 -5.039 1 89.56 107 SER A CA 1
ATOM 806 C C . SER A 1 107 ? 8.414 -1.855 -6.207 1 89.56 107 SER A C 1
ATOM 808 O O . SER A 1 107 ? 7.316 -1.295 -6.254 1 89.56 107 SER A O 1
ATOM 810 N N . ARG A 1 108 ? 8.852 -2.74 -7.09 1 84.75 108 ARG A N 1
ATOM 811 C CA . ARG A 1 108 ? 8 -3.107 -8.219 1 84.75 108 ARG A CA 1
ATOM 812 C C . ARG A 1 108 ? 6.746 -3.828 -7.75 1 84.75 108 ARG A C 1
ATOM 814 O O . ARG A 1 108 ? 5.641 -3.516 -8.195 1 84.75 108 ARG A O 1
ATOM 821 N N . ALA A 1 109 ? 6.953 -4.777 -6.902 1 90.88 109 ALA A N 1
ATOM 822 C CA . ALA A 1 109 ? 5.812 -5.512 -6.352 1 90.88 109 ALA A CA 1
ATOM 823 C C . ALA A 1 109 ? 4.82 -4.562 -5.688 1 90.88 109 ALA A C 1
ATOM 825 O O . ALA A 1 109 ? 3.611 -4.664 -5.906 1 90.88 109 ALA A O 1
ATOM 826 N N . LEU A 1 110 ? 5.359 -3.625 -4.922 1 94.94 110 LEU A N 1
ATOM 827 C CA . LEU A 1 110 ? 4.531 -2.643 -4.234 1 94.94 110 LEU A CA 1
ATOM 828 C C . LEU A 1 110 ? 3.838 -1.721 -5.23 1 94.94 110 LEU A C 1
ATOM 830 O O . LEU A 1 110 ? 2.676 -1.354 -5.039 1 94.94 110 LEU A O 1
ATOM 834 N N . TYR A 1 111 ? 4.523 -1.372 -6.277 1 91.62 111 TYR A N 1
ATOM 835 C CA . TYR A 1 111 ? 3.98 -0.53 -7.34 1 91.62 111 TYR A CA 1
ATOM 836 C C . TYR A 1 111 ? 2.779 -1.193 -8 1 91.62 111 TYR A C 1
ATOM 838 O O . TYR A 1 111 ? 1.735 -0.562 -8.18 1 91.62 111 TYR A O 1
ATOM 846 N N . TYR A 1 112 ? 2.898 -2.465 -8.297 1 88.94 112 TYR A N 1
ATOM 847 C CA . TYR A 1 112 ? 1.802 -3.182 -8.938 1 88.94 112 TYR A CA 1
ATOM 848 C C . TYR A 1 112 ? 0.62 -3.334 -7.988 1 88.94 112 TYR A C 1
ATOM 850 O O . TYR A 1 112 ? -0.537 -3.25 -8.406 1 88.94 112 TYR A O 1
ATOM 858 N N . TRP A 1 113 ? 0.907 -3.568 -6.789 1 94.38 113 TRP A N 1
ATOM 859 C CA . TRP A 1 113 ? -0.159 -3.59 -5.793 1 94.38 113 TRP A CA 1
ATOM 860 C C . TRP A 1 113 ? -0.9 -2.256 -5.762 1 94.38 113 TRP A C 1
ATOM 862 O O . TRP A 1 113 ? -2.131 -2.223 -5.824 1 94.38 113 TRP A O 1
ATOM 872 N N . ALA A 1 114 ? -0.132 -1.149 -5.652 1 93.75 114 ALA A N 1
ATOM 873 C CA . ALA A 1 114 ? -0.693 0.196 -5.559 1 93.75 114 ALA A CA 1
ATOM 874 C C . ALA A 1 114 ? -1.563 0.513 -6.77 1 93.75 114 ALA A C 1
ATOM 876 O O . ALA A 1 114 ? -2.652 1.074 -6.633 1 93.75 114 ALA A O 1
ATOM 877 N N . ARG A 1 115 ? -1.084 0.128 -7.891 1 88.31 115 ARG A N 1
ATOM 878 C CA . ARG A 1 115 ? -1.845 0.373 -9.117 1 88.31 115 ARG A CA 1
ATOM 879 C C . ARG A 1 115 ? -3.156 -0.405 -9.109 1 88.31 115 ARG A C 1
ATOM 881 O O . ARG A 1 115 ? -4.203 0.131 -9.477 1 88.31 115 ARG A O 1
ATOM 888 N N . ALA A 1 116 ? -3.076 -1.624 -8.703 1 90.06 116 ALA A N 1
ATOM 889 C CA . ALA A 1 116 ? -4.277 -2.455 -8.656 1 90.06 116 ALA A CA 1
ATOM 890 C C . ALA A 1 116 ? -5.297 -1.884 -7.676 1 90.06 116 ALA A C 1
ATOM 892 O O . ALA A 1 116 ? -6.496 -1.845 -7.969 1 90.06 116 ALA A O 1
ATOM 893 N N . TYR A 1 117 ? -4.855 -1.453 -6.516 1 93.56 117 TYR A N 1
ATOM 894 C CA . TYR A 1 117 ? -5.75 -0.889 -5.512 1 93.56 117 TYR A CA 1
ATOM 895 C C . TYR A 1 117 ? -6.305 0.456 -5.969 1 93.56 117 TYR A C 1
ATOM 897 O O . TYR A 1 117 ? -7.504 0.708 -5.863 1 93.56 117 TYR A O 1
ATOM 905 N N . GLY A 1 118 ? -5.465 1.31 -6.512 1 88.19 118 GLY A N 1
ATOM 906 C CA . GLY A 1 118 ? -5.824 2.662 -6.906 1 88.19 118 GLY A CA 1
ATOM 907 C C . GLY A 1 118 ? -6.766 2.707 -8.094 1 88.19 118 GLY A C 1
ATOM 908 O O . GLY A 1 118 ? -7.422 3.723 -8.336 1 88.19 118 GLY A O 1
ATOM 909 N N . LYS A 1 119 ? -6.871 1.676 -8.805 1 84.44 119 LYS A N 1
ATOM 910 C CA . LYS A 1 119 ? -7.672 1.654 -10.023 1 84.44 119 LYS A CA 1
ATOM 911 C C . LYS A 1 119 ? -9.102 1.194 -9.734 1 84.44 119 LYS A C 1
ATOM 913 O O . LYS A 1 119 ? -9.961 1.256 -10.609 1 84.44 119 LYS A O 1
ATOM 918 N N . GLN A 1 120 ? -9.336 0.812 -8.602 1 86.44 120 GLN A N 1
ATOM 919 C CA . GLN A 1 120 ? -10.633 0.214 -8.297 1 86.44 120 GLN A CA 1
ATOM 920 C C . GLN A 1 120 ? -11.75 1.247 -8.391 1 86.44 120 GLN A C 1
ATOM 922 O O . GLN A 1 120 ? -12.898 0.899 -8.672 1 86.44 120 GLN A O 1
ATOM 927 N N . LEU A 1 121 ? -11.414 2.529 -8.055 1 79.94 121 LEU A N 1
ATOM 928 C CA . LEU A 1 121 ? -12.477 3.527 -8.008 1 79.94 121 LEU A CA 1
ATOM 929 C C . LEU A 1 121 ? -12.414 4.445 -9.219 1 79.94 121 LEU A C 1
ATOM 931 O O . LEU A 1 121 ? -11.328 4.832 -9.656 1 79.94 121 LEU A O 1
ATOM 935 N N . GLN A 1 122 ? -13.578 4.465 -9.844 1 64.75 122 GLN A N 1
ATOM 936 C CA . GLN A 1 122 ? -13.734 5.535 -10.82 1 64.75 122 GLN A CA 1
ATOM 937 C C . GLN A 1 122 ? -14.086 6.855 -10.141 1 64.75 122 GLN A C 1
ATOM 939 O O . GLN A 1 122 ? -14.375 6.887 -8.945 1 64.75 122 GLN A O 1
ATOM 944 N N . GLU A 1 123 ? -14.055 7.852 -10.922 1 56.03 123 GLU A N 1
ATOM 945 C CA . GLU A 1 123 ? -14.359 9.18 -10.398 1 56.03 123 GLU A CA 1
ATOM 946 C C . GLU A 1 123 ? -15.695 9.188 -9.656 1 56.03 123 GLU A C 1
ATOM 948 O O . GLU A 1 123 ? -16.688 8.641 -10.141 1 56.03 123 GLU A O 1
ATOM 953 N N . SER A 1 124 ? -15.664 9.656 -8.375 1 54.22 124 SER A N 1
ATOM 954 C CA . SER A 1 124 ? -16.844 9.961 -7.57 1 54.22 124 SER A CA 1
ATOM 955 C C . SER A 1 124 ? -17.391 8.703 -6.898 1 54.22 124 SER A C 1
ATOM 957 O O . SER A 1 124 ? -18.469 8.734 -6.312 1 54.22 124 SER A O 1
ATOM 959 N N . GLU A 1 125 ? -16.609 7.625 -7.004 1 64.31 125 GLU A N 1
ATOM 960 C CA . GLU A 1 125 ? -17.141 6.422 -6.367 1 64.31 125 GLU A CA 1
ATOM 961 C C . GLU A 1 125 ? -16.812 6.398 -4.879 1 64.31 125 GLU A C 1
ATOM 963 O O . GLU A 1 125 ? -15.914 7.105 -4.422 1 64.31 125 GLU A O 1
ATOM 968 N N . PHE A 1 126 ? -17.609 5.582 -4.246 1 66.62 126 PHE A N 1
ATOM 969 C CA . PHE A 1 126 ? -17.531 5.457 -2.795 1 66.62 126 PHE A CA 1
ATOM 970 C C . PHE A 1 126 ? -16.328 4.617 -2.387 1 66.62 126 PHE A C 1
ATOM 972 O O . PHE A 1 126 ? -16.062 3.572 -2.986 1 66.62 126 PHE A O 1
ATOM 979 N N . TYR A 1 127 ? -15.625 5.102 -1.35 1 77.69 127 TYR A N 1
ATOM 980 C CA . TYR A 1 127 ? -14.445 4.398 -0.863 1 77.69 127 TYR A CA 1
ATOM 981 C C . TYR A 1 127 ? -14.828 3.09 -0.187 1 77.69 127 TYR A C 1
ATOM 983 O O . TYR A 1 127 ? -13.992 2.195 -0.032 1 77.69 127 TYR A O 1
ATOM 991 N N . SER A 1 128 ? -16.078 2.955 0.19 1 76.06 128 SER A N 1
ATOM 992 C CA . SER A 1 128 ? -16.562 1.728 0.82 1 76.06 128 SER A CA 1
ATOM 993 C C . SER A 1 128 ? -16.547 0.564 -0.166 1 76.06 128 SER A C 1
ATOM 995 O O . SER A 1 128 ? -16.656 -0.597 0.236 1 76.06 128 SER A O 1
ATOM 997 N N . ARG A 1 129 ? -16.375 0.88 -1.44 1 80.19 129 ARG A N 1
ATOM 998 C CA . ARG A 1 129 ? -16.375 -0.153 -2.471 1 80.19 129 ARG A CA 1
ATOM 999 C C . ARG A 1 129 ? -14.977 -0.746 -2.646 1 80.19 129 ARG A C 1
ATOM 1001 O O . ARG A 1 129 ? -14.805 -1.755 -3.334 1 80.19 129 ARG A O 1
ATOM 1008 N N . LEU A 1 130 ? -14.055 -0.121 -2.008 1 87.88 130 LEU A N 1
ATOM 1009 C CA . LEU A 1 130 ? -12.688 -0.61 -2.123 1 87.88 130 LEU A CA 1
ATOM 1010 C C . LEU A 1 130 ? -12.555 -2.01 -1.533 1 87.88 130 LEU A C 1
ATOM 1012 O O . LEU A 1 130 ? -13.125 -2.299 -0.478 1 87.88 130 LEU A O 1
ATOM 1016 N N . GLN A 1 131 ? -11.922 -2.881 -2.309 1 91 131 GLN A N 1
ATOM 1017 C CA . GLN A 1 131 ? -11.695 -4.262 -1.897 1 91 131 GLN A CA 1
ATOM 1018 C C . GLN A 1 131 ? -10.211 -4.539 -1.679 1 91 131 GLN A C 1
ATOM 1020 O O . GLN A 1 131 ? -9.359 -3.871 -2.266 1 91 131 GLN A O 1
ATOM 1025 N N . PRO A 1 132 ? -9.938 -5.551 -0.833 1 95.62 132 PRO A N 1
ATOM 1026 C CA . PRO A 1 132 ? -8.531 -5.895 -0.588 1 95.62 132 PRO A CA 1
ATOM 1027 C C . PRO A 1 132 ? -7.801 -6.316 -1.859 1 95.62 132 PRO A C 1
ATOM 1029 O O . PRO A 1 132 ? -8.422 -6.824 -2.795 1 95.62 132 PRO A O 1
ATOM 1032 N N . VAL A 1 133 ? -6.551 -6 -1.915 1 96.44 133 VAL A N 1
ATOM 1033 C CA . VAL A 1 133 ? -5.645 -6.492 -2.947 1 96.44 133 VAL A CA 1
ATOM 1034 C C . VAL A 1 133 ? -4.516 -7.293 -2.305 1 96.44 133 VAL A C 1
ATOM 1036 O O . VAL A 1 133 ? -3.93 -6.867 -1.307 1 96.44 133 VAL A O 1
ATOM 1039 N N . VAL A 1 134 ? -4.285 -8.461 -2.842 1 97.75 134 VAL A N 1
ATOM 1040 C CA . VAL A 1 134 ? -3.215 -9.344 -2.379 1 97.75 134 VAL A CA 1
ATOM 1041 C C . VAL A 1 134 ? -2.195 -9.547 -3.498 1 97.75 134 VAL A C 1
ATOM 1043 O O . VAL A 1 134 ? -2.541 -10.016 -4.582 1 97.75 134 VAL A O 1
ATOM 1046 N N . GLY A 1 135 ? -0.962 -9.109 -3.215 1 96.88 135 GLY A N 1
ATOM 1047 C CA . GLY A 1 135 ? 0.125 -9.383 -4.141 1 96.88 135 GLY A CA 1
ATOM 1048 C C . GLY A 1 135 ? 0.87 -10.664 -3.826 1 96.88 135 GLY A C 1
ATOM 1049 O O . GLY A 1 135 ? 1.304 -10.875 -2.691 1 96.88 135 GLY A O 1
ATOM 1050 N N . VAL A 1 136 ? 1.003 -11.484 -4.805 1 97.12 136 VAL A N 1
ATOM 1051 C CA . VAL A 1 136 ? 1.73 -12.742 -4.664 1 97.12 136 VAL A CA 1
ATOM 1052 C C . VAL A 1 136 ? 2.939 -12.75 -5.602 1 97.12 136 VAL A C 1
ATOM 1054 O O . VAL A 1 136 ? 2.795 -12.57 -6.812 1 97.12 136 VAL A O 1
ATOM 1057 N N . ASN A 1 137 ? 4.105 -12.938 -5.055 1 94.81 137 ASN A N 1
ATOM 1058 C CA . ASN A 1 137 ? 5.344 -12.938 -5.824 1 94.81 137 ASN A CA 1
ATOM 1059 C C . ASN A 1 137 ? 6.105 -14.25 -5.66 1 94.81 137 ASN A C 1
ATOM 1061 O O . ASN A 1 137 ? 6.566 -14.578 -4.566 1 94.81 137 ASN A O 1
ATOM 1065 N N . LEU A 1 138 ? 6.152 -15.016 -6.734 1 95.12 138 LEU A N 1
ATOM 1066 C CA . LEU A 1 138 ? 6.934 -16.25 -6.785 1 95.12 138 LEU A CA 1
ATOM 1067 C C . LEU A 1 138 ? 8.32 -15.992 -7.367 1 95.12 138 LEU A C 1
ATOM 1069 O O . LEU A 1 138 ? 8.445 -15.664 -8.547 1 95.12 138 LEU A O 1
ATOM 1073 N N . LEU A 1 139 ? 9.328 -16.234 -6.555 1 92.81 139 LEU A N 1
ATOM 1074 C CA . LEU A 1 139 ? 10.672 -15.812 -6.926 1 92.81 139 LEU A CA 1
ATOM 1075 C C . LEU A 1 139 ? 11.602 -17.016 -7.062 1 92.81 139 LEU A C 1
ATOM 1077 O O . LEU A 1 139 ? 11.711 -17.828 -6.145 1 92.81 139 LEU A O 1
ATOM 1081 N N . ASP A 1 140 ? 12.281 -17.047 -8.227 1 91.38 140 ASP A N 1
ATOM 1082 C CA . ASP A 1 140 ? 13.289 -18.078 -8.438 1 91.38 140 ASP A CA 1
ATOM 1083 C C . ASP A 1 140 ? 14.672 -17.594 -8.016 1 91.38 140 ASP A C 1
ATOM 1085 O O . ASP A 1 140 ? 15.688 -18 -8.594 1 91.38 140 ASP A O 1
ATOM 1089 N N . PHE A 1 141 ? 14.734 -16.625 -7.152 1 88.81 141 PHE A N 1
ATOM 1090 C CA . PHE A 1 141 ? 15.938 -16.062 -6.555 1 88.81 141 PHE A CA 1
ATOM 1091 C C . PHE A 1 141 ? 15.695 -15.688 -5.094 1 88.81 141 PHE A C 1
ATOM 1093 O O . PHE A 1 141 ? 14.555 -15.695 -4.629 1 88.81 141 PHE A O 1
ATOM 1100 N N . LEU A 1 142 ? 16.828 -15.438 -4.441 1 92 142 LEU A N 1
ATOM 1101 C CA . LEU A 1 142 ? 16.719 -14.977 -3.062 1 92 142 LEU A CA 1
ATOM 1102 C C . LEU A 1 142 ? 16.562 -13.461 -3.01 1 92 142 LEU A C 1
ATOM 1104 O O . LEU A 1 142 ? 17.469 -12.727 -3.422 1 92 142 LEU A O 1
ATOM 1108 N N . LEU A 1 143 ? 15.461 -13.016 -2.588 1 90.5 143 LEU A N 1
ATOM 1109 C CA . LEU A 1 143 ? 15.219 -11.586 -2.393 1 90.5 143 LEU A CA 1
ATOM 1110 C C . LEU A 1 143 ? 15.969 -11.07 -1.173 1 90.5 143 LEU A C 1
ATOM 1112 O O . LEU A 1 143 ? 16.438 -9.922 -1.164 1 90.5 143 LEU A O 1
ATOM 1116 N N . PHE A 1 144 ? 16.078 -11.984 -0.183 1 89.31 144 PHE A N 1
ATOM 1117 C CA . PHE A 1 144 ? 16.75 -11.641 1.068 1 89.31 144 PHE A CA 1
ATOM 1118 C C . PHE A 1 144 ? 17.922 -12.578 1.327 1 89.31 144 PHE A C 1
ATOM 1120 O O . PHE A 1 144 ? 17.938 -13.297 2.328 1 89.31 144 PHE A O 1
ATOM 1127 N N . PRO A 1 145 ? 18.938 -12.422 0.583 1 84.94 145 PRO A N 1
ATOM 1128 C CA . PRO A 1 145 ? 20.031 -13.375 0.718 1 84.94 145 PRO A CA 1
ATOM 1129 C C . PRO A 1 145 ? 20.75 -13.273 2.062 1 84.94 145 PRO A C 1
ATOM 1131 O O . PRO A 1 145 ? 21.297 -14.258 2.551 1 84.94 145 PRO A O 1
ATOM 1134 N N . GLN A 1 146 ? 20.656 -12.078 2.623 1 81.44 146 GLN A N 1
ATOM 1135 C CA . GLN A 1 146 ? 21.391 -11.859 3.861 1 81.44 146 GLN A CA 1
ATOM 1136 C C . GLN A 1 146 ? 20.609 -12.367 5.07 1 81.44 146 GLN A C 1
ATOM 1138 O O . GLN A 1 146 ? 21.125 -12.383 6.188 1 81.44 146 GLN A O 1
ATOM 1143 N N . SER A 1 147 ? 19.469 -12.789 4.793 1 82.31 147 SER A N 1
ATOM 1144 C CA . SER A 1 147 ? 18.641 -13.258 5.898 1 82.31 147 SER A CA 1
ATOM 1145 C C . SER A 1 147 ? 18.594 -14.781 5.949 1 82.31 147 SER A C 1
ATOM 1147 O O . SER A 1 147 ? 17.625 -15.391 5.473 1 82.31 147 SER A O 1
ATOM 1149 N N . ALA A 1 148 ? 19.562 -15.484 6.52 1 74.56 148 ALA A N 1
ATOM 1150 C CA . ALA A 1 148 ? 19.672 -16.938 6.547 1 74.56 148 ALA A CA 1
ATOM 1151 C C . ALA A 1 148 ? 18.484 -17.578 7.273 1 74.56 148 ALA A C 1
ATOM 1153 O O . ALA A 1 148 ? 18.031 -18.656 6.91 1 74.56 148 ALA A O 1
ATOM 1154 N N . GLY A 1 149 ? 17.875 -16.891 8.18 1 80.75 149 GLY A N 1
ATOM 1155 C CA . GLY A 1 149 ? 16.797 -17.469 8.977 1 80.75 149 GLY A CA 1
ATOM 1156 C C . GLY A 1 149 ? 15.414 -17.078 8.477 1 80.75 149 GLY A C 1
ATOM 1157 O O . GLY A 1 149 ? 14.406 -17.484 9.055 1 80.75 149 GLY A O 1
ATOM 1158 N N . ALA A 1 150 ? 15.352 -16.484 7.352 1 84.75 150 ALA A N 1
ATOM 1159 C CA . ALA A 1 150 ? 14.031 -16.094 6.855 1 84.75 150 ALA A CA 1
ATOM 1160 C C . ALA A 1 150 ? 13.305 -17.297 6.238 1 84.75 150 ALA A C 1
ATOM 1162 O O . ALA A 1 150 ? 13.922 -18.141 5.586 1 84.75 150 ALA A O 1
ATOM 1163 N N . PRO A 1 151 ? 12.047 -17.375 6.52 1 93.31 151 PRO A N 1
ATOM 1164 C CA . PRO A 1 151 ? 11.266 -18.438 5.863 1 93.31 151 PRO A CA 1
ATOM 1165 C C . PRO A 1 151 ? 11.141 -18.219 4.355 1 93.31 151 PRO A C 1
ATOM 1167 O O . PRO A 1 151 ? 11.344 -17.109 3.867 1 93.31 151 PRO A O 1
ATOM 1170 N N . MET A 1 152 ? 10.859 -19.297 3.645 1 95.5 152 MET A N 1
ATOM 1171 C CA . MET A 1 152 ? 10.672 -19.234 2.197 1 95.5 152 MET A CA 1
ATOM 1172 C C . MET A 1 152 ? 9.492 -18.328 1.849 1 95.5 152 MET A C 1
ATOM 1174 O O . MET A 1 152 ? 9.5 -17.656 0.817 1 95.5 152 MET A O 1
ATOM 1178 N N . HIS A 1 153 ? 8.477 -18.359 2.734 1 97.56 153 HIS A N 1
ATOM 1179 C CA . HIS A 1 153 ? 7.246 -17.594 2.537 1 97.56 153 HIS A CA 1
ATOM 1180 C C . HIS A 1 153 ? 7.133 -16.469 3.551 1 97.56 153 HIS A C 1
ATOM 1182 O O . HIS A 1 153 ? 7.035 -16.703 4.754 1 97.56 153 HIS A O 1
ATOM 1188 N N . THR A 1 154 ? 7.25 -15.25 3.057 1 97.12 154 THR A N 1
ATOM 1189 C CA . THR A 1 154 ? 7.039 -14.07 3.896 1 97.12 154 THR A CA 1
ATOM 1190 C C . THR A 1 154 ? 5.797 -13.305 3.453 1 97.12 154 THR A C 1
ATOM 1192 O O . THR A 1 154 ? 5.574 -13.117 2.254 1 97.12 154 THR A O 1
ATOM 1195 N N . SER A 1 155 ? 4.965 -12.969 4.398 1 97.56 155 SER A N 1
ATOM 1196 C CA . SER A 1 155 ? 3.75 -12.203 4.141 1 97.56 155 SER A CA 1
ATOM 1197 C C . SER A 1 155 ? 3.783 -10.852 4.855 1 97.56 155 SER A C 1
ATOM 1199 O O . SER A 1 155 ? 3.902 -10.797 6.078 1 97.56 155 SER A O 1
ATOM 1201 N N . PHE A 1 156 ? 3.686 -9.789 4.07 1 97.88 156 PHE A N 1
ATOM 1202 C CA . PHE A 1 156 ? 3.777 -8.445 4.621 1 97.88 156 PHE A CA 1
ATOM 1203 C C . PHE A 1 156 ? 2.408 -7.773 4.648 1 97.88 156 PHE A C 1
ATOM 1205 O O . PHE A 1 156 ? 1.663 -7.832 3.67 1 97.88 156 PHE A O 1
ATOM 1212 N N . ARG A 1 157 ? 2.08 -7.184 5.793 1 97.19 157 ARG A N 1
ATOM 1213 C CA . ARG A 1 157 ? 0.87 -6.398 6.008 1 97.19 157 ARG A CA 1
ATOM 1214 C C . ARG A 1 157 ? 1.159 -5.172 6.867 1 97.19 157 ARG A C 1
ATOM 1216 O O . ARG A 1 157 ? 2.113 -5.164 7.648 1 97.19 157 ARG A O 1
ATOM 1223 N N . PRO A 1 158 ? 0.324 -4.121 6.645 1 97.75 158 PRO A N 1
ATOM 1224 C CA . PRO A 1 158 ? 0.53 -2.961 7.516 1 97.75 158 PRO A CA 1
ATOM 1225 C C . PRO A 1 158 ? 0.393 -3.305 9 1 97.75 158 PRO A C 1
ATOM 1227 O O . PRO A 1 158 ? -0.51 -4.055 9.383 1 97.75 158 PRO A O 1
ATOM 1230 N N . TYR A 1 159 ? 1.326 -2.842 9.719 1 96.94 159 TYR A N 1
ATOM 1231 C CA . TYR A 1 159 ? 1.436 -3.148 11.141 1 96.94 159 TYR A CA 1
ATOM 1232 C C . TYR A 1 159 ? 1.933 -1.938 11.922 1 96.94 159 TYR A C 1
ATOM 1234 O O . TYR A 1 159 ? 2.809 -1.205 11.453 1 96.94 159 TYR A O 1
ATOM 1242 N N . CYS A 1 160 ? 1.289 -1.706 13.016 1 96.06 160 CYS A N 1
ATOM 1243 C CA . CYS A 1 160 ? 1.735 -0.68 13.953 1 96.06 160 CYS A CA 1
ATOM 1244 C C . CYS A 1 160 ? 2.314 -1.308 15.219 1 96.06 160 CYS A C 1
ATOM 1246 O O . CYS A 1 160 ? 1.591 -1.943 15.984 1 96.06 160 CYS A O 1
ATOM 1248 N N . ARG A 1 161 ? 3.549 -1.05 15.484 1 92.38 161 ARG A N 1
ATOM 1249 C CA . ARG A 1 161 ? 4.246 -1.664 16.609 1 92.38 161 ARG A CA 1
ATOM 1250 C C . ARG A 1 161 ? 3.643 -1.221 17.938 1 92.38 161 ARG A C 1
ATOM 1252 O O . ARG A 1 161 ? 3.555 -2.01 18.875 1 92.38 161 ARG A O 1
ATOM 1259 N N . GLU A 1 162 ? 3.217 0.002 17.984 1 91.19 162 GLU A N 1
ATOM 1260 C CA . GLU A 1 162 ? 2.695 0.574 19.234 1 91.19 162 GLU A CA 1
ATOM 1261 C C . GLU A 1 162 ? 1.266 0.108 19.484 1 91.19 162 GLU A C 1
ATOM 1263 O O . GLU A 1 162 ? 0.763 0.232 20.609 1 91.19 162 GLU A O 1
ATOM 1268 N N . ALA A 1 163 ? 0.631 -0.4 18.469 1 93.88 163 ALA A N 1
ATOM 1269 C CA . ALA A 1 163 ? -0.74 -0.895 18.578 1 93.88 163 ALA A CA 1
ATOM 1270 C C . ALA A 1 163 ? -0.946 -2.125 17.703 1 93.88 163 ALA A C 1
ATOM 1272 O O . ALA A 1 163 ? -1.699 -2.08 16.719 1 93.88 163 ALA A O 1
ATOM 1273 N N . PRO A 1 164 ? -0.425 -3.209 18.062 1 91.88 164 PRO A N 1
ATOM 1274 C CA . PRO A 1 164 ? -0.373 -4.398 17.203 1 91.88 164 PRO A CA 1
ATOM 1275 C C . PRO A 1 164 ? -1.751 -5.004 16.953 1 91.88 164 PRO A C 1
ATOM 1277 O O . PRO A 1 164 ? -1.924 -5.785 16.016 1 91.88 164 PRO A O 1
ATOM 1280 N N . HIS A 1 165 ? -2.699 -4.656 17.734 1 91.06 165 HIS A N 1
ATOM 1281 C CA . HIS A 1 165 ? -4.02 -5.262 17.594 1 91.06 165 HIS A CA 1
ATOM 1282 C C . HIS A 1 165 ? -4.859 -4.527 16.562 1 91.06 165 HIS A C 1
ATOM 1284 O O . HIS A 1 165 ? -5.91 -5.02 16.141 1 91.06 165 HIS A O 1
ATOM 1290 N N . LEU A 1 166 ? -4.434 -3.336 16.172 1 93.38 166 LEU A N 1
ATOM 1291 C CA . LEU A 1 166 ? -5.16 -2.543 15.188 1 93.38 166 LEU A CA 1
ATOM 1292 C C . LEU A 1 166 ? -4.82 -2.99 13.766 1 93.38 166 LEU A C 1
ATOM 1294 O O . LEU A 1 166 ? -3.652 -3.225 13.445 1 93.38 166 LEU A O 1
ATOM 1298 N N . ASP A 1 167 ? -5.906 -3.158 12.891 1 92.19 167 ASP A N 1
ATOM 1299 C CA . ASP A 1 167 ? -5.703 -3.539 11.5 1 92.19 167 ASP A CA 1
ATOM 1300 C C . ASP A 1 167 ? -6.578 -2.703 10.57 1 92.19 167 ASP A C 1
ATOM 1302 O O . ASP A 1 167 ? -7.395 -3.248 9.82 1 92.19 167 ASP A O 1
ATOM 1306 N N . PRO A 1 168 ? -6.352 -1.396 10.547 1 93.19 168 PRO A N 1
ATOM 1307 C CA . PRO A 1 168 ? -7.199 -0.538 9.711 1 93.19 168 PRO A CA 1
ATOM 1308 C C . PRO A 1 168 ? -6.867 -0.647 8.227 1 93.19 168 PRO A C 1
ATOM 1310 O O . PRO A 1 168 ? -7.684 -0.275 7.379 1 93.19 168 PRO A O 1
ATOM 1313 N N . LEU A 1 169 ? -5.699 -1.128 7.895 1 96.75 169 LEU A N 1
ATOM 1314 C CA . LEU A 1 169 ? -5.223 -1.154 6.516 1 96.75 169 LEU A CA 1
ATOM 1315 C C . LEU A 1 169 ? -5.133 -2.586 6 1 96.75 169 LEU A C 1
ATOM 1317 O O . LEU A 1 169 ? -4.18 -2.941 5.305 1 96.75 169 LEU A O 1
ATOM 1321 N N . GLY A 1 170 ? -6.109 -3.408 6.336 1 95 170 GLY A N 1
ATOM 1322 C CA . GLY A 1 170 ? -6.148 -4.832 6.035 1 95 170 GLY A CA 1
ATOM 1323 C C . GLY A 1 170 ? -6.316 -5.125 4.555 1 95 170 GLY A C 1
ATOM 1324 O O . GLY A 1 170 ? -6.184 -6.273 4.129 1 95 170 GLY A O 1
ATOM 1325 N N . ASP A 1 171 ? -6.531 -4.047 3.738 1 96.31 171 ASP A N 1
ATOM 1326 C CA . ASP A 1 171 ? -6.695 -4.223 2.299 1 96.31 171 ASP A CA 1
ATOM 1327 C C . ASP A 1 171 ? -5.363 -4.543 1.627 1 96.31 171 ASP A C 1
ATOM 1329 O O . ASP A 1 171 ? -5.332 -4.953 0.464 1 96.31 171 ASP A O 1
ATOM 1333 N N . LEU A 1 172 ? -4.281 -4.441 2.348 1 98.06 172 LEU A N 1
ATOM 1334 C CA . LEU A 1 172 ? -2.961 -4.652 1.766 1 98.06 172 LEU A CA 1
ATOM 1335 C C . LEU A 1 172 ? -2.328 -5.934 2.301 1 98.06 172 LEU A C 1
ATOM 1337 O O . LEU A 1 172 ? -2.193 -6.105 3.516 1 98.06 172 LEU A O 1
ATOM 1341 N N . MET A 1 173 ? -1.969 -6.785 1.451 1 97.81 173 MET A N 1
ATOM 1342 C CA . MET A 1 173 ? -1.134 -7.945 1.741 1 97.81 173 MET A CA 1
ATOM 1343 C C . MET A 1 173 ? -0.225 -8.273 0.56 1 97.81 173 MET A C 1
ATOM 1345 O O . MET A 1 173 ? -0.659 -8.234 -0.592 1 97.81 173 MET A O 1
ATOM 1349 N N . ILE A 1 174 ? 1.049 -8.523 0.813 1 98.12 174 ILE A N 1
ATOM 1350 C CA . ILE A 1 174 ? 1.985 -8.922 -0.231 1 98.12 174 ILE A CA 1
ATOM 1351 C C . ILE A 1 174 ? 2.781 -10.141 0.228 1 98.12 174 ILE A C 1
ATOM 1353 O O . ILE A 1 174 ? 3.379 -10.133 1.306 1 98.12 174 ILE A O 1
ATOM 1357 N N . HIS A 1 175 ? 2.775 -11.188 -0.531 1 98.19 175 HIS A N 1
ATOM 1358 C CA . HIS A 1 175 ? 3.533 -12.406 -0.296 1 98.19 175 HIS A CA 1
ATOM 1359 C C . HIS A 1 175 ? 4.789 -12.453 -1.159 1 98.19 175 HIS A C 1
ATOM 1361 O O . HIS A 1 175 ? 4.738 -12.148 -2.354 1 98.19 175 HIS A O 1
ATOM 1367 N N . PHE A 1 176 ? 5.883 -12.789 -0.538 1 97.31 176 PHE A N 1
ATOM 1368 C CA . PHE A 1 176 ? 7.09 -13.188 -1.26 1 97.31 176 PHE A CA 1
ATOM 1369 C C . PHE A 1 176 ? 7.434 -14.641 -0.987 1 97.31 176 PHE A C 1
ATOM 1371 O O . PHE A 1 176 ? 7.57 -15.047 0.169 1 97.31 176 PHE A O 1
ATOM 1378 N N . ILE A 1 177 ? 7.492 -15.367 -2.045 1 97.56 177 ILE A N 1
ATOM 1379 C CA . ILE A 1 177 ? 7.883 -16.766 -1.942 1 97.56 177 ILE A CA 1
ATOM 1380 C C . ILE A 1 177 ? 9.227 -16.984 -2.635 1 97.56 177 ILE A C 1
ATOM 1382 O O . ILE A 1 177 ? 9.32 -16.891 -3.861 1 97.56 177 ILE A O 1
ATOM 1386 N N . GLU A 1 178 ? 10.258 -17.297 -1.856 1 96.44 178 GLU A N 1
ATOM 1387 C CA . GLU A 1 178 ? 11.594 -17.578 -2.375 1 96.44 178 GLU A CA 1
ATOM 1388 C C . GLU A 1 178 ? 11.805 -19.062 -2.598 1 96.44 178 GLU A C 1
ATOM 1390 O O . GLU A 1 178 ? 12.242 -19.781 -1.691 1 96.44 178 GLU A O 1
ATOM 1395 N N . LEU A 1 179 ? 11.688 -19.5 -3.836 1 95.62 179 LEU A N 1
ATOM 1396 C CA . LEU A 1 179 ? 11.68 -20.922 -4.191 1 95.62 179 LEU A CA 1
ATOM 1397 C C . LEU A 1 179 ? 13.016 -21.562 -3.865 1 95.62 179 LEU A C 1
ATOM 1399 O O . LEU A 1 179 ? 13.062 -22.719 -3.443 1 95.62 179 LEU A O 1
ATOM 1403 N N . PRO A 1 180 ? 14.133 -20.812 -3.969 1 93.88 180 PRO A N 1
ATOM 1404 C CA . PRO A 1 180 ? 15.414 -21.453 -3.68 1 93.88 180 PRO A CA 1
ATOM 1405 C C . PRO A 1 180 ? 15.539 -21.906 -2.227 1 93.88 180 PRO A C 1
ATOM 1407 O O . PRO A 1 180 ? 16.391 -22.734 -1.903 1 93.88 180 PRO A O 1
ATOM 1410 N N . ARG A 1 181 ? 14.727 -21.391 -1.404 1 93.81 181 ARG A N 1
ATOM 1411 C CA . ARG A 1 181 ? 14.766 -21.766 0.003 1 93.81 181 ARG A CA 1
ATOM 1412 C C . ARG A 1 181 ? 14 -23.062 0.243 1 93.81 181 ARG A C 1
ATOM 1414 O O . ARG A 1 181 ? 14.07 -23.641 1.33 1 93.81 181 ARG A O 1
ATOM 1421 N N . PHE A 1 182 ? 13.273 -23.484 -0.707 1 93.5 182 PHE A N 1
ATOM 1422 C CA . PHE A 1 182 ? 12.484 -24.703 -0.562 1 93.5 182 PHE A CA 1
ATOM 1423 C C . PHE A 1 182 ? 13.391 -25.922 -0.451 1 93.5 182 PHE A C 1
ATOM 1425 O O . PHE A 1 182 ? 14.164 -26.219 -1.366 1 93.5 182 PHE A O 1
ATOM 1432 N N . ASP A 1 183 ? 13.312 -26.531 0.683 1 85.25 183 ASP A N 1
ATOM 1433 C CA . ASP A 1 183 ? 14.016 -27.797 0.92 1 85.25 183 ASP A CA 1
ATOM 1434 C C . ASP A 1 183 ? 13.094 -28.984 0.699 1 85.25 183 ASP A C 1
ATOM 1436 O O . ASP A 1 183 ? 12.195 -29.25 1.504 1 85.25 183 ASP A O 1
ATOM 1440 N N . PRO A 1 184 ? 13.281 -29.625 -0.428 1 80.31 184 PRO A N 1
ATOM 1441 C CA . PRO A 1 184 ? 12.359 -30.734 -0.724 1 80.31 184 PRO A CA 1
ATOM 1442 C C . PRO A 1 184 ? 12.398 -31.828 0.331 1 80.31 184 PRO A C 1
ATOM 1444 O O . PRO A 1 184 ? 13.477 -32.219 0.8 1 80.31 184 PRO A O 1
ATOM 1447 N N . PRO A 1 185 ? 11.203 -32.125 0.607 1 77.56 185 PRO A N 1
ATOM 1448 C CA . PRO A 1 185 ? 11.156 -33.25 1.543 1 77.56 185 PRO A CA 1
ATOM 1449 C C . PRO A 1 185 ? 11.5 -34.562 0.879 1 77.56 185 PRO A C 1
ATOM 1451 O O . PRO A 1 185 ? 11.391 -34.719 -0.342 1 77.56 185 PRO A O 1
ATOM 1454 N N . GLY A 1 186 ? 12.148 -35.438 1.57 1 83.75 186 GLY A N 1
ATOM 1455 C CA . GLY A 1 186 ? 12.391 -36.781 1.087 1 83.75 186 GLY A CA 1
ATOM 1456 C C . GLY A 1 186 ? 11.125 -37.594 0.921 1 83.75 186 GLY A C 1
ATOM 1457 O O . GLY A 1 186 ? 11.18 -38.75 0.545 1 83.75 186 GLY A O 1
ATOM 1458 N N . ARG A 1 187 ? 9.938 -36.969 1.205 1 87.25 187 ARG A N 1
ATOM 1459 C CA . ARG A 1 187 ? 8.625 -37.625 1.08 1 87.25 187 ARG A CA 1
ATOM 1460 C C . ARG A 1 187 ? 7.598 -36.625 0.516 1 87.25 187 ARG A C 1
ATOM 1462 O O . ARG A 1 187 ? 7.887 -35.438 0.345 1 87.25 187 ARG A O 1
ATOM 1469 N N . MET A 1 188 ? 6.469 -37.188 0.287 1 90.88 188 MET A N 1
ATOM 1470 C CA . MET A 1 188 ? 5.363 -36.375 -0.211 1 90.88 188 MET A CA 1
ATOM 1471 C C . MET A 1 188 ? 5.047 -35.25 0.754 1 90.88 188 MET A C 1
ATOM 1473 O O . MET A 1 188 ? 4.828 -35.469 1.944 1 90.88 188 MET A O 1
ATOM 1477 N N . PRO A 1 189 ? 5.105 -34.062 0.174 1 94.62 189 PRO A N 1
ATOM 1478 C CA . PRO A 1 189 ? 4.77 -32.938 1.069 1 94.62 189 PRO A CA 1
ATOM 1479 C C . PRO A 1 189 ? 3.361 -33.062 1.647 1 94.62 189 PRO A C 1
ATOM 1481 O O . PRO A 1 189 ? 2.436 -33.469 0.949 1 94.62 189 PRO A O 1
ATOM 1484 N N . SER A 1 190 ? 3.143 -32.594 2.867 1 92.31 190 SER A N 1
ATOM 1485 C CA . SER A 1 190 ? 1.885 -32.781 3.586 1 92.31 190 SER A CA 1
ATOM 1486 C C . SER A 1 190 ? 0.938 -31.594 3.326 1 92.31 190 SER A C 1
ATOM 1488 O O . SER A 1 190 ? -0.272 -31.719 3.531 1 92.31 190 SER A O 1
ATOM 1490 N N . THR A 1 191 ? 1.415 -30.484 2.934 1 95.12 191 THR A N 1
ATOM 1491 C CA . THR A 1 191 ? 0.562 -29.312 2.736 1 95.12 191 THR A CA 1
ATOM 1492 C C . THR A 1 191 ? 0.393 -29.016 1.25 1 95.12 191 THR A C 1
ATOM 1494 O O . THR A 1 191 ? 1.263 -29.344 0.441 1 95.12 191 THR A O 1
ATOM 1497 N N . ALA A 1 192 ? -0.714 -28.406 0.924 1 96.62 192 ALA A N 1
ATOM 1498 C CA . ALA A 1 192 ? -0.95 -27.969 -0.451 1 96.62 192 ALA A CA 1
ATOM 1499 C C . ALA A 1 192 ? 0.117 -26.984 -0.905 1 96.62 192 ALA A C 1
ATOM 1501 O O . ALA A 1 192 ? 0.583 -27.047 -2.045 1 96.62 192 ALA A O 1
ATOM 1502 N N . PHE A 1 193 ? 0.515 -26.141 -0.002 1 97.5 193 PHE A N 1
ATOM 1503 C CA . PHE A 1 193 ? 1.546 -25.156 -0.294 1 97.5 193 PHE A CA 1
ATOM 1504 C C . PHE A 1 193 ? 2.838 -25.844 -0.733 1 97.5 193 PHE A C 1
ATOM 1506 O O . PHE A 1 193 ? 3.385 -25.516 -1.791 1 97.5 193 PHE A O 1
ATOM 1513 N N . ALA A 1 194 ? 3.258 -26.766 0.006 1 96.81 194 ALA A N 1
ATOM 1514 C CA . ALA A 1 194 ? 4.516 -27.453 -0.28 1 96.81 194 ALA A CA 1
ATOM 1515 C C . ALA A 1 194 ? 4.426 -28.234 -1.588 1 96.81 194 ALA A C 1
ATOM 1517 O O . ALA A 1 194 ? 5.406 -28.328 -2.332 1 96.81 194 ALA A O 1
ATOM 1518 N N . ARG A 1 195 ? 3.334 -28.812 -1.865 1 97.19 195 ARG A N 1
ATOM 1519 C CA . ARG A 1 195 ? 3.16 -29.547 -3.113 1 97.19 195 ARG A CA 1
ATOM 1520 C C . ARG A 1 195 ? 3.273 -28.625 -4.316 1 97.19 195 ARG A C 1
ATOM 1522 O O . ARG A 1 195 ? 3.951 -28.938 -5.297 1 97.19 195 ARG A O 1
ATOM 1529 N N . TRP A 1 196 ? 2.631 -27.484 -4.246 1 97.38 196 TRP A N 1
ATOM 1530 C CA . TRP A 1 196 ? 2.719 -26.5 -5.324 1 97.38 196 TRP A CA 1
ATOM 1531 C C . TRP A 1 196 ? 4.152 -26.016 -5.5 1 97.38 196 TRP A C 1
ATOM 1533 O O . TRP A 1 196 ? 4.645 -25.906 -6.625 1 97.38 196 TRP A O 1
ATOM 1543 N N . MET A 1 197 ? 4.844 -25.719 -4.355 1 97.06 197 MET A N 1
ATOM 1544 C CA . MET A 1 197 ? 6.223 -25.25 -4.441 1 97.06 197 MET A CA 1
ATOM 1545 C C . MET A 1 197 ? 7.121 -26.312 -5.066 1 97.06 197 MET A C 1
ATOM 1547 O O . MET A 1 197 ? 7.992 -26 -5.879 1 97.06 197 MET A O 1
ATOM 1551 N N . TYR A 1 198 ? 6.867 -27.562 -4.711 1 96.62 198 TYR A N 1
ATOM 1552 C CA . TYR A 1 198 ? 7.621 -28.656 -5.309 1 96.62 198 TYR A CA 1
ATOM 1553 C C . TYR A 1 198 ? 7.445 -28.688 -6.82 1 96.62 198 TYR A C 1
ATOM 1555 O O . TYR A 1 198 ? 8.43 -28.734 -7.566 1 96.62 198 TYR A O 1
ATOM 1563 N N . TYR A 1 199 ? 6.223 -28.656 -7.211 1 96.88 199 TYR A N 1
ATOM 1564 C CA . TYR A 1 199 ? 5.902 -28.719 -8.633 1 96.88 199 TYR A CA 1
ATOM 1565 C C . TYR A 1 199 ? 6.535 -27.547 -9.383 1 96.88 199 TYR A C 1
ATOM 1567 O O . TYR A 1 199 ? 7.242 -27.75 -10.375 1 96.88 199 TYR A O 1
ATOM 1575 N N . ILE A 1 200 ? 6.32 -26.328 -8.875 1 96.06 200 ILE A N 1
ATOM 1576 C CA . ILE A 1 200 ? 6.762 -25.125 -9.57 1 96.06 200 ILE A CA 1
ATOM 1577 C C . ILE A 1 200 ? 8.289 -25.094 -9.617 1 96.06 200 ILE A C 1
ATOM 1579 O O . ILE A 1 200 ? 8.875 -24.734 -10.641 1 96.06 200 ILE A O 1
ATOM 1583 N N . LYS A 1 201 ? 8.914 -25.484 -8.586 1 94.56 201 LYS A N 1
ATOM 1584 C CA . LYS A 1 201 ? 10.375 -25.391 -8.484 1 94.56 201 LYS A CA 1
ATOM 1585 C C . LYS A 1 201 ? 11.055 -26.438 -9.359 1 94.56 201 LYS A C 1
ATOM 1587 O O . LYS A 1 201 ? 12.062 -26.156 -10 1 94.56 201 LYS A O 1
ATOM 1592 N N . TYR A 1 202 ? 10.461 -27.625 -9.469 1 93.94 202 TYR A N 1
ATOM 1593 C CA . TYR A 1 202 ? 11.273 -28.734 -9.969 1 93.94 202 TYR A CA 1
ATOM 1594 C C . TYR A 1 202 ? 10.75 -29.234 -11.305 1 93.94 202 TYR A C 1
ATOM 1596 O O . TYR A 1 202 ? 11.43 -30 -12 1 93.94 202 TYR A O 1
ATOM 1604 N N . ARG A 1 203 ? 9.664 -28.812 -11.719 1 94.06 203 ARG A N 1
ATOM 1605 C CA . ARG A 1 203 ? 9.055 -29.406 -12.906 1 94.06 203 ARG A CA 1
ATOM 1606 C C . ARG A 1 203 ? 9.922 -29.172 -14.141 1 94.06 203 ARG A C 1
ATOM 1608 O O . ARG A 1 203 ? 9.961 -30.016 -15.047 1 94.06 203 ARG A O 1
ATOM 1615 N N . SER A 1 204 ? 10.586 -28.078 -14.219 1 90.62 204 SER A N 1
ATOM 1616 C CA . SER A 1 204 ? 11.336 -27.719 -15.422 1 90.62 204 SER A CA 1
ATOM 1617 C C . SER A 1 204 ? 12.656 -28.484 -15.492 1 90.62 204 SER A C 1
ATOM 1619 O O . SER A 1 204 ? 13.359 -28.422 -16.5 1 90.62 204 SER A O 1
ATOM 1621 N N . LYS A 1 205 ? 12.945 -29.234 -14.484 1 89 205 LYS A N 1
ATOM 1622 C CA . LYS A 1 205 ? 14.172 -30.031 -14.492 1 89 205 LYS A CA 1
ATOM 1623 C C . LYS A 1 205 ? 14.055 -31.219 -15.445 1 89 205 LYS A C 1
ATOM 1625 O O . LYS A 1 205 ? 12.969 -31.766 -15.641 1 89 205 LYS A O 1
ATOM 1630 N N . GLU A 1 206 ? 15.141 -31.641 -16.078 1 86.19 206 GLU A N 1
ATOM 1631 C CA . GLU A 1 206 ? 15.18 -32.688 -17.094 1 86.19 206 GLU A CA 1
ATOM 1632 C C . GLU A 1 206 ? 14.602 -34 -16.562 1 86.19 206 GLU A C 1
ATOM 1634 O O . GLU A 1 206 ? 13.836 -34.656 -17.25 1 86.19 206 GLU A O 1
ATOM 1639 N N . ASP A 1 207 ? 14.875 -34.375 -15.328 1 89.06 207 ASP A N 1
ATOM 1640 C CA . ASP A 1 207 ? 14.445 -35.656 -14.789 1 89.06 207 ASP A CA 1
ATOM 1641 C C . ASP A 1 207 ? 13.258 -35.5 -13.844 1 89.06 207 ASP A C 1
ATOM 1643 O O . ASP A 1 207 ? 13.031 -36.344 -12.969 1 89.06 207 ASP A O 1
ATOM 1647 N N . ALA A 1 208 ? 12.492 -34.469 -14.07 1 91.62 208 ALA A N 1
ATOM 1648 C CA . ALA A 1 208 ? 11.414 -34.156 -13.125 1 91.62 208 ALA A CA 1
ATOM 1649 C C . ALA A 1 208 ? 10.336 -35.219 -13.148 1 91.62 208 ALA A C 1
ATOM 1651 O O . ALA A 1 208 ? 9.789 -35.594 -12.102 1 91.62 208 ALA A O 1
ATOM 1652 N N . MET A 1 209 ? 10.07 -35.812 -14.297 1 92.94 209 MET A N 1
ATOM 1653 C CA . MET A 1 209 ? 8.961 -36.75 -14.438 1 92.94 209 MET A CA 1
ATOM 1654 C C . MET A 1 209 ? 9.367 -38.156 -14 1 92.94 209 MET A C 1
ATOM 1656 O O . MET A 1 209 ? 8.523 -39.031 -13.875 1 92.94 209 MET A O 1
ATOM 1660 N N . GLU A 1 210 ? 10.625 -38.312 -13.695 1 93.44 210 GLU A N 1
ATOM 1661 C CA . GLU A 1 210 ? 11.109 -39.562 -13.133 1 93.44 210 GLU A CA 1
ATOM 1662 C C . GLU A 1 210 ? 11.102 -39.531 -11.609 1 93.44 210 GLU A C 1
ATOM 1664 O O . GLU A 1 210 ? 11.234 -40.562 -10.953 1 93.44 210 GLU A O 1
ATOM 1669 N N . ASP A 1 211 ? 10.984 -38.406 -11.055 1 94.12 211 ASP A N 1
ATOM 1670 C CA . ASP A 1 211 ? 10.945 -38.188 -9.602 1 94.12 211 ASP A CA 1
ATOM 1671 C C . ASP A 1 211 ? 9.672 -38.781 -9.008 1 94.12 211 ASP A C 1
ATOM 1673 O O . ASP A 1 211 ? 8.562 -38.406 -9.375 1 94.12 211 ASP A O 1
ATOM 1677 N N . PRO A 1 212 ? 9.797 -39.75 -8.078 1 95.25 212 PRO A N 1
ATOM 1678 C CA . PRO A 1 212 ? 8.609 -40.406 -7.492 1 95.25 212 PRO A CA 1
ATOM 1679 C C . PRO A 1 212 ? 7.711 -39.406 -6.754 1 95.25 212 PRO A C 1
ATOM 1681 O O . PRO A 1 212 ? 6.492 -39.594 -6.734 1 95.25 212 PRO A O 1
ATOM 1684 N N . ILE A 1 213 ? 8.297 -38.5 -6.137 1 95.75 213 ILE A N 1
ATOM 1685 C CA . ILE A 1 213 ? 7.52 -37.5 -5.41 1 95.75 213 ILE A CA 1
ATOM 1686 C C . ILE A 1 213 ? 6.695 -36.656 -6.395 1 95.75 213 ILE A C 1
ATOM 1688 O O . ILE A 1 213 ? 5.512 -36.406 -6.156 1 95.75 213 ILE A O 1
ATOM 1692 N N . MET A 1 214 ? 7.242 -36.25 -7.508 1 96.38 214 MET A N 1
ATOM 1693 C CA . MET A 1 214 ? 6.527 -35.531 -8.555 1 96.38 214 MET A CA 1
ATOM 1694 C C . MET A 1 214 ? 5.359 -36.344 -9.086 1 96.38 214 MET A C 1
ATOM 1696 O O . MET A 1 214 ? 4.242 -35.844 -9.203 1 96.38 214 MET A O 1
ATOM 1700 N N . LYS A 1 215 ? 5.621 -37.594 -9.344 1 96.19 215 LYS A N 1
ATOM 1701 C CA . LYS A 1 215 ? 4.574 -38.469 -9.836 1 96.19 215 LYS A CA 1
ATOM 1702 C C . LYS A 1 215 ? 3.422 -38.594 -8.844 1 96.19 215 LYS A C 1
ATOM 1704 O O . LYS A 1 215 ? 2.254 -38.531 -9.227 1 96.19 215 LYS A O 1
ATOM 1709 N N . ALA A 1 216 ? 3.777 -38.719 -7.59 1 96.06 216 ALA A N 1
ATOM 1710 C CA . ALA A 1 216 ? 2.77 -38.812 -6.535 1 96.06 216 ALA A CA 1
ATOM 1711 C C . ALA A 1 216 ? 1.939 -37.531 -6.445 1 96.06 216 ALA A C 1
ATOM 1713 O O . ALA A 1 216 ? 0.718 -37.594 -6.289 1 96.06 216 ALA A O 1
ATOM 1714 N N . ILE A 1 217 ? 2.588 -36.375 -6.516 1 96.75 217 ILE A N 1
ATOM 1715 C CA . ILE A 1 217 ? 1.907 -35.094 -6.457 1 96.75 217 ILE A CA 1
ATOM 1716 C C . ILE A 1 217 ? 0.918 -35 -7.617 1 96.75 217 ILE A C 1
ATOM 1718 O O . ILE A 1 217 ? -0.242 -34.625 -7.414 1 96.75 217 ILE A O 1
ATOM 1722 N N . LEU A 1 218 ? 1.344 -35.344 -8.82 1 96.75 218 LEU A N 1
ATOM 1723 C CA . LEU A 1 218 ? 0.51 -35.25 -10.008 1 96.75 218 LEU A CA 1
ATOM 1724 C C . LEU A 1 218 ? -0.653 -36.219 -9.938 1 96.75 218 LEU A C 1
ATOM 1726 O O . LEU A 1 218 ? -1.743 -35.938 -10.445 1 96.75 218 LEU A O 1
ATOM 1730 N N . GLU A 1 219 ? -0.438 -37.281 -9.32 1 95.19 219 GLU A N 1
ATOM 1731 C CA . GLU A 1 219 ? -1.484 -38.312 -9.188 1 95.19 219 GLU A CA 1
ATOM 1732 C C . GLU A 1 219 ? -2.516 -37.906 -8.133 1 95.19 219 GLU A C 1
ATOM 1734 O O . GLU A 1 219 ? -3.715 -38.125 -8.32 1 95.19 219 GLU A O 1
ATOM 1739 N N . ASP A 1 220 ? -2.096 -37.312 -7.09 1 94.75 220 ASP A N 1
ATOM 1740 C CA . ASP A 1 220 ? -2.938 -37.125 -5.914 1 94.75 220 ASP A CA 1
ATOM 1741 C C . ASP A 1 220 ? -3.576 -35.719 -5.93 1 94.75 220 ASP A C 1
ATOM 1743 O O . ASP A 1 220 ? -4.477 -35.438 -5.137 1 94.75 220 ASP A O 1
ATOM 1747 N N . THR A 1 221 ? -3.041 -34.844 -6.746 1 95.5 221 THR A N 1
ATOM 1748 C CA . THR A 1 221 ? -3.535 -33.469 -6.754 1 95.5 221 THR A CA 1
ATOM 1749 C C . THR A 1 221 ? -4.059 -33.094 -8.141 1 95.5 221 THR A C 1
ATOM 1751 O O . THR A 1 221 ? -3.283 -32.719 -9.023 1 95.5 221 THR A O 1
ATOM 1754 N N . SER A 1 222 ? -5.363 -33.031 -8.273 1 95.19 222 SER A N 1
ATOM 1755 C CA . SER A 1 222 ? -6.004 -32.812 -9.57 1 95.19 222 SER A CA 1
ATOM 1756 C C . SER A 1 222 ? -5.656 -31.438 -10.125 1 95.19 222 SER A C 1
ATOM 1758 O O . SER A 1 222 ? -5.438 -31.297 -11.328 1 95.19 222 SER A O 1
ATOM 1760 N N . GLU A 1 223 ? -5.602 -30.484 -9.258 1 95.38 223 GLU A N 1
ATOM 1761 C CA . GLU A 1 223 ? -5.336 -29.109 -9.688 1 95.38 223 GLU A CA 1
ATOM 1762 C C . GLU A 1 223 ? -3.924 -28.984 -10.25 1 95.38 223 GLU A C 1
ATOM 1764 O O . GLU A 1 223 ? -3.713 -28.266 -11.242 1 95.38 223 GLU A O 1
ATOM 1769 N N . ILE A 1 224 ? -2.965 -29.656 -9.672 1 97 224 ILE A N 1
ATOM 1770 C CA . ILE A 1 224 ? -1.597 -29.609 -10.18 1 97 224 ILE A CA 1
ATOM 1771 C C . ILE A 1 224 ? -1.5 -30.391 -11.484 1 97 224 ILE A C 1
ATOM 1773 O O . ILE A 1 224 ? -0.764 -30 -12.391 1 97 224 ILE A O 1
ATOM 1777 N N . ARG A 1 225 ? -2.256 -31.422 -11.586 1 96.06 225 ARG A N 1
ATOM 1778 C CA . ARG A 1 225 ? -2.307 -32.156 -12.836 1 96.06 225 ARG A CA 1
ATOM 1779 C C . ARG A 1 225 ? -2.824 -31.297 -13.977 1 96.06 225 ARG A C 1
ATOM 1781 O O . ARG A 1 225 ? -2.328 -31.391 -15.102 1 96.06 225 ARG A O 1
ATOM 1788 N N . GLU A 1 226 ? -3.789 -30.578 -13.688 1 94.25 226 GLU A N 1
ATOM 1789 C CA . GLU A 1 226 ? -4.312 -29.672 -14.703 1 94.25 226 GLU A CA 1
ATOM 1790 C C . GLU A 1 226 ? -3.252 -28.656 -15.141 1 94.25 226 GLU A C 1
ATOM 1792 O O . GLU A 1 226 ? -3.117 -28.375 -16.328 1 94.25 226 GLU A O 1
ATOM 1797 N N . ALA A 1 227 ? -2.576 -28.094 -14.18 1 95 227 ALA A N 1
ATOM 1798 C CA . ALA A 1 227 ? -1.473 -27.188 -14.508 1 95 227 ALA A CA 1
ATOM 1799 C C . ALA A 1 227 ? -0.432 -27.891 -15.375 1 95 227 ALA A C 1
ATOM 1801 O O . ALA A 1 227 ? 0.073 -27.312 -16.344 1 95 227 ALA A O 1
ATOM 1802 N N . GLU A 1 228 ? -0.139 -29.125 -15.039 1 95.88 228 GLU A N 1
ATOM 1803 C CA . GLU A 1 228 ? 0.826 -29.922 -15.797 1 95.88 228 GLU A CA 1
ATOM 1804 C C . GLU A 1 228 ? 0.38 -30.094 -17.25 1 95.88 228 GLU A C 1
ATOM 1806 O O . GLU A 1 228 ? 1.192 -29.984 -18.172 1 95.88 228 GLU A O 1
ATOM 1811 N N . LYS A 1 229 ? -0.854 -30.359 -17.453 1 94.44 229 LYS A N 1
ATOM 1812 C CA . LYS A 1 229 ? -1.377 -30.484 -18.797 1 94.44 229 LYS A CA 1
ATOM 1813 C C . LYS A 1 229 ? -1.134 -29.219 -19.609 1 94.44 229 LYS A C 1
ATOM 1815 O O . LYS A 1 229 ? -0.701 -29.297 -20.766 1 94.44 229 LYS A O 1
ATOM 1820 N N . ARG A 1 230 ? -1.375 -28.156 -19 1 93.31 230 ARG A N 1
ATOM 1821 C CA . ARG A 1 230 ? -1.172 -26.891 -19.688 1 93.31 230 ARG A CA 1
ATOM 1822 C C . ARG A 1 230 ? 0.311 -26.625 -19.922 1 93.31 230 ARG A C 1
ATOM 1824 O O . ARG A 1 230 ? 0.699 -26.125 -20.984 1 93.31 230 ARG A O 1
ATOM 1831 N N . TYR A 1 231 ? 1.063 -26.922 -18.938 1 94.06 231 TYR A N 1
ATOM 1832 C CA . TYR A 1 231 ? 2.508 -26.766 -19.094 1 94.06 231 TYR A CA 1
ATOM 1833 C C . TYR A 1 231 ? 3.029 -27.609 -20.25 1 94.06 231 TYR A C 1
ATOM 1835 O O . TYR A 1 231 ? 3.82 -27.125 -21.062 1 94.06 231 TYR A O 1
ATOM 1843 N N . GLN A 1 232 ? 2.555 -28.781 -20.375 1 93.69 232 GLN A N 1
ATOM 1844 C CA . GLN A 1 232 ? 2.953 -29.672 -21.469 1 93.69 232 GLN A CA 1
ATOM 1845 C C . GLN A 1 232 ? 2.498 -29.125 -22.812 1 93.69 232 GLN A C 1
ATOM 1847 O O . GLN A 1 232 ? 3.232 -29.203 -23.797 1 93.69 232 GLN A O 1
ATOM 1852 N N . ALA A 1 233 ? 1.322 -28.609 -22.766 1 92.31 233 ALA A N 1
ATOM 1853 C CA . ALA A 1 233 ? 0.824 -28.016 -24 1 92.31 233 ALA A CA 1
ATOM 1854 C C . ALA A 1 233 ? 1.717 -26.859 -24.438 1 92.31 233 ALA A C 1
ATOM 1856 O O . ALA A 1 233 ? 2.002 -26.703 -25.625 1 92.31 233 ALA A O 1
ATOM 1857 N N . PHE A 1 234 ? 2.09 -26.094 -23.516 1 91.69 234 PHE A N 1
ATOM 1858 C CA . PHE A 1 234 ? 2.979 -24.969 -23.812 1 91.69 234 PHE A CA 1
ATOM 1859 C C . PHE A 1 234 ? 4.293 -25.469 -24.406 1 91.69 234 PHE A C 1
ATOM 1861 O O . PHE A 1 234 ? 4.734 -24.984 -25.438 1 91.69 234 PHE A O 1
ATOM 1868 N N . THR A 1 235 ? 4.941 -26.438 -23.766 1 91.19 235 THR A N 1
ATOM 1869 C CA . THR A 1 235 ? 6.27 -26.906 -24.141 1 91.19 235 THR A CA 1
ATOM 1870 C C . THR A 1 235 ? 6.219 -27.656 -25.469 1 91.19 235 THR A C 1
ATOM 1872 O O . THR A 1 235 ? 7.219 -27.719 -26.188 1 91.19 235 THR A O 1
ATOM 1875 N N . ALA A 1 236 ? 5.086 -28.109 -25.812 1 91.25 236 ALA A N 1
ATOM 1876 C CA . ALA A 1 236 ? 4.922 -28.844 -27.062 1 91.25 236 ALA A CA 1
ATOM 1877 C C . ALA A 1 236 ? 4.664 -27.891 -28.234 1 91.25 236 ALA A C 1
ATOM 1879 O O . ALA A 1 236 ? 4.785 -28.281 -29.391 1 91.25 236 ALA A O 1
ATOM 1880 N N . ASP A 1 237 ? 4.273 -26.703 -27.922 1 90.94 237 ASP A N 1
ATOM 1881 C CA . ASP A 1 237 ? 3.938 -25.719 -28.953 1 90.94 237 ASP A CA 1
ATOM 1882 C C . ASP A 1 237 ? 5.172 -24.922 -29.375 1 90.94 237 ASP A C 1
ATOM 1884 O O . ASP A 1 237 ? 5.645 -24.062 -28.641 1 90.94 237 ASP A O 1
ATOM 1888 N N . GLU A 1 238 ? 5.598 -25.156 -30.547 1 87.94 238 GLU A N 1
ATOM 1889 C CA . GLU A 1 238 ? 6.824 -24.547 -31.047 1 87.94 238 GLU A CA 1
ATOM 1890 C C . GLU A 1 238 ? 6.672 -23.031 -31.156 1 87.94 238 GLU A C 1
ATOM 1892 O O . GLU A 1 238 ? 7.613 -22.281 -30.875 1 87.94 238 GLU A O 1
ATOM 1897 N N . GLU A 1 239 ? 5.562 -22.609 -31.578 1 84.12 239 GLU A N 1
ATOM 1898 C CA . GLU A 1 239 ? 5.328 -21.172 -31.688 1 84.12 239 GLU A CA 1
ATOM 1899 C C . GLU A 1 239 ? 5.426 -20.484 -30.328 1 84.12 239 GLU A C 1
ATOM 1901 O O . GLU A 1 239 ? 6.031 -19.422 -30.203 1 84.12 239 GLU A O 1
ATOM 1906 N N . LEU A 1 240 ? 4.773 -21.109 -29.328 1 86.81 240 LEU A N 1
ATOM 1907 C CA . LEU A 1 240 ? 4.836 -20.562 -27.984 1 86.81 240 LEU A CA 1
ATOM 1908 C C . LEU A 1 240 ? 6.273 -20.562 -27.469 1 86.81 240 LEU A C 1
ATOM 1910 O O . LEU A 1 240 ? 6.699 -19.594 -26.828 1 86.81 240 LEU A O 1
ATOM 1914 N N . GLN A 1 241 ? 7.008 -21.5 -27.828 1 86.69 241 GLN A N 1
ATOM 1915 C CA . GLN A 1 241 ? 8.406 -21.594 -27.406 1 86.69 241 GLN A CA 1
ATOM 1916 C C . GLN A 1 241 ? 9.234 -20.484 -28.047 1 86.69 241 GLN A C 1
ATOM 1918 O O . GLN A 1 241 ? 10.086 -19.875 -27.406 1 86.69 241 GLN A O 1
ATOM 1923 N N . ASP A 1 242 ? 9 -20.297 -29.266 1 82.56 242 ASP A N 1
ATOM 1924 C CA . ASP A 1 242 ? 9.703 -19.219 -29.969 1 82.56 242 ASP A CA 1
ATOM 1925 C C . ASP A 1 242 ? 9.383 -17.859 -29.359 1 82.56 242 ASP A C 1
ATOM 1927 O O . ASP A 1 242 ? 10.273 -17.016 -29.188 1 82.56 242 ASP A O 1
ATOM 1931 N N . ARG A 1 243 ? 8.227 -17.734 -29.031 1 80.38 243 ARG A N 1
ATOM 1932 C CA . ARG A 1 243 ? 7.816 -16.469 -28.422 1 80.38 243 ARG A CA 1
ATOM 1933 C C . ARG A 1 243 ? 8.453 -16.297 -27.047 1 80.38 243 ARG A C 1
ATOM 1935 O O . ARG A 1 243 ? 8.859 -15.195 -26.672 1 80.38 243 ARG A O 1
ATOM 1942 N N . LEU A 1 244 ? 8.422 -17.344 -26.359 1 80.56 244 LEU A N 1
ATOM 1943 C CA . LEU A 1 244 ? 9.086 -17.312 -25.062 1 80.56 244 LEU A CA 1
ATOM 1944 C C . LEU A 1 244 ? 10.539 -16.875 -25.203 1 80.56 244 LEU A C 1
ATOM 1946 O O . LEU A 1 244 ? 11.016 -16.016 -24.453 1 80.56 244 LEU A O 1
ATOM 1950 N N . GLU A 1 245 ? 11.211 -17.469 -26.109 1 78.56 245 GLU A N 1
ATOM 1951 C CA . GLU A 1 245 ? 12.617 -17.141 -26.328 1 78.56 245 GLU A CA 1
ATOM 1952 C C . GLU A 1 245 ? 12.781 -15.664 -26.703 1 78.56 245 GLU A C 1
ATOM 1954 O O . GLU A 1 245 ? 13.695 -14.992 -26.203 1 78.56 245 GLU A O 1
ATOM 1959 N N . ALA A 1 246 ? 11.945 -15.164 -27.547 1 74.12 246 ALA A N 1
ATOM 1960 C CA . ALA A 1 246 ? 11.992 -13.766 -27.953 1 74.12 246 ALA A CA 1
ATOM 1961 C C . ALA A 1 246 ? 11.734 -12.836 -26.781 1 74.12 246 ALA A C 1
ATOM 1963 O O . ALA A 1 246 ? 12.422 -11.828 -26.609 1 74.12 246 ALA A O 1
ATOM 1964 N N . ARG A 1 247 ? 10.789 -13.172 -26.016 1 73.44 247 ARG A N 1
ATOM 1965 C CA . ARG A 1 247 ? 10.43 -12.375 -24.844 1 73.44 247 ARG A CA 1
ATOM 1966 C C . ARG A 1 247 ? 11.555 -12.367 -23.828 1 73.44 247 ARG A C 1
ATOM 1968 O O . ARG A 1 247 ? 11.883 -11.312 -23.266 1 73.44 247 ARG A O 1
ATOM 1975 N N . ASP A 1 248 ? 12.07 -13.531 -23.609 1 71.31 248 ASP A N 1
ATOM 1976 C CA . ASP A 1 248 ? 13.156 -13.648 -22.641 1 71.31 248 ASP A CA 1
ATOM 1977 C C . ASP A 1 248 ? 14.352 -12.797 -23.062 1 71.31 248 ASP A C 1
ATOM 1979 O O . ASP A 1 248 ? 14.984 -12.156 -22.219 1 71.31 248 ASP A O 1
ATOM 1983 N N . LYS A 1 249 ? 14.617 -12.82 -24.281 1 66.75 249 LYS A N 1
ATOM 1984 C CA . LYS A 1 249 ? 15.703 -11.992 -24.797 1 66.75 249 LYS A CA 1
ATOM 1985 C C . LYS A 1 249 ? 15.414 -10.508 -24.578 1 66.75 249 LYS A C 1
ATOM 1987 O O . LYS A 1 249 ? 16.297 -9.758 -24.141 1 66.75 249 LYS A O 1
ATOM 1992 N N . PHE A 1 250 ? 14.234 -10.109 -24.891 1 64.81 250 PHE A N 1
ATOM 1993 C CA . PHE A 1 250 ? 13.836 -8.719 -24.719 1 64.81 250 PHE A CA 1
ATOM 1994 C C . PHE A 1 250 ? 13.883 -8.312 -23.25 1 64.81 250 PHE A C 1
ATOM 1996 O O . PHE A 1 250 ? 14.398 -7.246 -22.906 1 64.81 250 PHE A O 1
ATOM 2003 N N . ARG A 1 251 ? 13.32 -9.109 -22.422 1 65.5 251 ARG A N 1
ATOM 2004 C CA . ARG A 1 251 ? 13.266 -8.82 -21 1 65.5 251 ARG A CA 1
ATOM 2005 C C . ARG A 1 251 ? 14.664 -8.711 -20.406 1 65.5 251 ARG A C 1
ATOM 2007 O O . ARG A 1 251 ? 14.93 -7.82 -19.594 1 65.5 251 ARG A O 1
ATOM 2014 N N . ARG A 1 252 ? 15.477 -9.609 -20.734 1 61.88 252 ARG A N 1
ATOM 2015 C CA . ARG A 1 252 ? 16.844 -9.578 -20.25 1 61.88 252 ARG A CA 1
ATOM 2016 C C . ARG A 1 252 ? 17.547 -8.281 -20.656 1 61.88 252 ARG A C 1
ATOM 2018 O O . ARG A 1 252 ? 18.219 -7.648 -19.844 1 61.88 252 ARG A O 1
ATOM 2025 N N . THR A 1 253 ? 17.266 -7.98 -21.828 1 58.31 253 THR A N 1
ATOM 2026 C CA . THR A 1 253 ? 17.844 -6.727 -22.297 1 58.31 253 THR A CA 1
ATOM 2027 C C . THR A 1 253 ? 17.281 -5.539 -21.531 1 58.31 253 THR A C 1
ATOM 2029 O O . THR A 1 253 ? 18.016 -4.648 -21.109 1 58.31 253 THR A O 1
ATOM 2032 N N . HIS A 1 254 ? 16 -5.613 -21.438 1 60.19 254 HIS A N 1
ATOM 2033 C CA . HIS A 1 254 ? 15.328 -4.527 -20.734 1 60.19 254 HIS A CA 1
ATOM 2034 C C . HIS A 1 254 ? 15.773 -4.453 -19.266 1 60.19 254 HIS A C 1
ATOM 2036 O O . HIS A 1 254 ? 16.094 -3.373 -18.766 1 60.19 254 HIS A O 1
ATOM 2042 N N . LEU A 1 255 ? 15.703 -5.566 -18.656 1 58.22 255 LEU A N 1
ATOM 2043 C CA . LEU A 1 255 ? 16.141 -5.621 -17.266 1 58.22 255 LEU A CA 1
ATOM 2044 C C . LEU A 1 255 ? 17.578 -5.16 -17.109 1 58.22 255 LEU A C 1
ATOM 2046 O O . LEU A 1 255 ? 17.922 -4.477 -16.156 1 58.22 255 LEU A O 1
ATOM 2050 N N . GLN A 1 256 ? 18.391 -5.57 -17.984 1 54.16 256 GLN A N 1
ATOM 2051 C CA . GLN A 1 256 ? 19.781 -5.117 -17.984 1 54.16 256 GLN A CA 1
ATOM 2052 C C . GLN A 1 256 ? 19.859 -3.604 -18.172 1 54.16 256 GLN A C 1
ATOM 2054 O O . GLN A 1 256 ? 20.656 -2.938 -17.5 1 54.16 256 GLN A O 1
ATOM 2059 N N . LEU A 1 257 ? 19.078 -3.193 -19.078 1 55.22 257 LEU A N 1
ATOM 2060 C CA . LEU A 1 257 ? 19.031 -1.752 -19.297 1 55.22 257 LEU A CA 1
ATOM 2061 C C . LEU A 1 257 ? 18.547 -1.027 -18.047 1 55.22 257 LEU A C 1
ATOM 2063 O O . LEU A 1 257 ? 19.094 0.012 -17.672 1 55.22 257 LEU A O 1
ATOM 2067 N N . LEU A 1 258 ? 17.547 -1.621 -17.5 1 55.06 258 LEU A N 1
ATOM 2068 C CA . LEU A 1 258 ? 17.031 -1.052 -16.266 1 55.06 258 LEU A CA 1
ATOM 2069 C C . LEU A 1 258 ? 18.062 -1.104 -15.148 1 55.06 258 LEU A C 1
ATOM 2071 O O . LEU A 1 258 ? 18.25 -0.129 -14.414 1 55.06 258 LEU A O 1
ATOM 2075 N N . HIS A 1 259 ? 18.625 -2.225 -15.016 1 53.22 259 HIS A N 1
ATOM 2076 C CA . HIS A 1 259 ? 19.703 -2.379 -14.039 1 53.22 259 HIS A CA 1
ATOM 2077 C C . HIS A 1 259 ? 20.828 -1.373 -14.289 1 53.22 259 HIS A C 1
ATOM 2079 O O . HIS A 1 259 ? 21.312 -0.734 -13.352 1 53.22 259 HIS A O 1
ATOM 2085 N N . ASP A 1 260 ? 21.203 -1.333 -15.5 1 54.44 260 ASP A N 1
ATOM 2086 C CA . ASP A 1 260 ? 22.25 -0.39 -15.867 1 54.44 260 ASP A CA 1
ATOM 2087 C C . ASP A 1 260 ? 21.828 1.048 -15.586 1 54.44 260 ASP A C 1
ATOM 2089 O O . ASP A 1 260 ? 22.625 1.851 -15.094 1 54.44 260 ASP A O 1
ATOM 2093 N N . ALA A 1 261 ? 20.656 1.28 -15.898 1 55.25 261 ALA A N 1
ATOM 2094 C CA . ALA A 1 261 ? 20.109 2.605 -15.633 1 55.25 261 ALA A CA 1
ATOM 2095 C C . ALA A 1 261 ? 20 2.857 -14.125 1 55.25 261 ALA A C 1
ATOM 2097 O O . ALA A 1 261 ? 20.312 3.953 -13.648 1 55.25 261 ALA A O 1
ATOM 2098 N N . GLU A 1 262 ? 19.562 1.862 -13.445 1 52.81 262 GLU A N 1
ATOM 2099 C CA . GLU A 1 262 ? 19.484 1.937 -11.984 1 52.81 262 GLU A CA 1
ATOM 2100 C C . GLU A 1 262 ? 20.859 2.184 -11.375 1 52.81 262 GLU A C 1
ATOM 2102 O O . GLU A 1 262 ? 21 2.998 -10.469 1 52.81 262 GLU A O 1
ATOM 2107 N N . GLN A 1 263 ? 21.75 1.402 -11.875 1 53.34 263 GLN A N 1
ATOM 2108 C CA . GLN A 1 263 ? 23.109 1.586 -11.406 1 53.34 263 GLN A CA 1
ATOM 2109 C C . GLN A 1 263 ? 23.625 2.984 -11.742 1 53.34 263 GLN A C 1
ATOM 2111 O O . GLN A 1 263 ? 24.266 3.631 -10.914 1 53.34 263 GLN A O 1
ATOM 2116 N N . LYS A 1 264 ? 23.281 3.416 -12.875 1 53.97 264 LYS A N 1
ATOM 2117 C CA . LYS A 1 264 ? 23.656 4.773 -13.258 1 53.97 264 LYS A CA 1
ATOM 2118 C C . LYS A 1 264 ? 22.922 5.805 -12.406 1 53.97 264 LYS A C 1
ATOM 2120 O O . LYS A 1 264 ? 23.516 6.797 -11.977 1 53.97 264 LYS A O 1
ATOM 2125 N N . GLY A 1 265 ? 21.656 5.559 -12.172 1 51.5 265 GLY A N 1
ATOM 2126 C CA . GLY A 1 265 ? 20.891 6.43 -11.297 1 51.5 265 GLY A CA 1
ATOM 2127 C C . GLY A 1 265 ? 21.391 6.426 -9.867 1 51.5 265 GLY A C 1
ATOM 2128 O O . GLY A 1 265 ? 21.484 7.48 -9.227 1 51.5 265 GLY A O 1
ATOM 2129 N N . LEU A 1 266 ? 21.641 5.285 -9.398 1 50.34 266 LEU A N 1
ATOM 2130 C CA . LEU A 1 266 ? 22.266 5.172 -8.086 1 50.34 266 LEU A CA 1
ATOM 2131 C C . LEU A 1 266 ? 23.578 5.949 -8.031 1 50.34 266 LEU A C 1
ATOM 2133 O O . LEU A 1 266 ? 23.828 6.676 -7.07 1 50.34 266 LEU A O 1
ATOM 2137 N N . GLN A 1 267 ? 24.344 5.727 -9.023 1 51.03 267 GLN A N 1
ATOM 2138 C CA . GLN A 1 267 ? 25.609 6.453 -9.086 1 51.03 267 GLN A CA 1
ATOM 2139 C C . GLN A 1 267 ? 25.375 7.961 -9.148 1 51.03 267 GLN A C 1
ATOM 2141 O O . GLN A 1 267 ? 26.062 8.727 -8.461 1 51.03 267 GLN A O 1
ATOM 2146 N N . GLN A 1 268 ? 24.422 8.289 -9.852 1 53.12 268 GLN A N 1
ATOM 2147 C CA . GLN A 1 268 ? 24.094 9.711 -9.945 1 53.12 268 GLN A CA 1
ATOM 2148 C C . GLN A 1 268 ? 23.484 10.219 -8.648 1 53.12 268 GLN A C 1
ATOM 2150 O O . GLN A 1 268 ? 23.781 11.336 -8.219 1 53.12 268 GLN A O 1
ATOM 2155 N N . GLY A 1 269 ? 22.641 9.422 -8.086 1 49.47 269 GLY A N 1
ATOM 2156 C CA . GLY A 1 269 ? 22.094 9.758 -6.777 1 49.47 269 GLY A CA 1
ATOM 2157 C C . GLY A 1 269 ? 23.141 9.859 -5.695 1 49.47 269 GLY A C 1
ATOM 2158 O O . GLY A 1 269 ? 23.125 10.781 -4.879 1 49.47 269 GLY A O 1
ATOM 2159 N N . ILE A 1 270 ? 24.016 8.961 -5.723 1 50.66 270 ILE A N 1
ATOM 2160 C CA . ILE A 1 270 ? 25.156 9.008 -4.812 1 50.66 270 ILE A CA 1
ATOM 2161 C C . ILE A 1 270 ? 25.969 10.289 -5.059 1 50.66 270 ILE A C 1
ATOM 2163 O O . ILE A 1 270 ? 26.328 10.992 -4.113 1 50.66 270 ILE A O 1
ATOM 2167 N N . GLU A 1 271 ? 26.109 10.562 -6.242 1 52.84 271 GLU A N 1
ATOM 2168 C CA . GLU A 1 271 ? 26.859 11.773 -6.578 1 52.84 271 GLU A CA 1
ATOM 2169 C C . GLU A 1 271 ? 26.094 13.023 -6.16 1 52.84 271 GLU A C 1
ATOM 2171 O O . GLU A 1 271 ? 26.688 13.961 -5.609 1 52.84 271 GLU A O 1
ATOM 2176 N N . ARG A 1 272 ? 24.859 12.945 -6.414 1 53 272 ARG A N 1
ATOM 2177 C CA . ARG A 1 272 ? 24.031 14.07 -6.004 1 53 272 ARG A CA 1
ATOM 2178 C C . ARG A 1 272 ? 23.953 14.172 -4.484 1 53 272 ARG A C 1
ATOM 2180 O O . ARG A 1 272 ? 24.031 15.273 -3.926 1 53 272 ARG A O 1
ATOM 2187 N N . GLY A 1 273 ? 23.719 13.125 -3.898 1 50.47 273 GLY A N 1
ATOM 2188 C CA . GLY A 1 273 ? 23.766 13.086 -2.445 1 50.47 273 GLY A CA 1
ATOM 2189 C C . GLY A 1 273 ? 25.078 13.562 -1.876 1 50.47 273 GLY A C 1
ATOM 2190 O O . GLY A 1 273 ? 25.109 14.312 -0.896 1 50.47 273 GLY A O 1
ATOM 2191 N N . ARG A 1 274 ? 26.141 13.125 -2.482 1 55.16 274 ARG A N 1
ATOM 2192 C CA . ARG A 1 274 ? 27.453 13.617 -2.096 1 55.16 274 ARG A CA 1
ATOM 2193 C C . ARG A 1 274 ? 27.547 15.125 -2.27 1 55.16 274 ARG A C 1
ATOM 2195 O O . ARG A 1 274 ? 28.094 15.82 -1.411 1 55.16 274 ARG A O 1
ATOM 2202 N N . GLU A 1 275 ? 27 15.523 -3.283 1 56.97 275 GLU A N 1
ATOM 2203 C CA . GLU A 1 275 ? 27.016 16.953 -3.547 1 56.97 275 GLU A CA 1
ATOM 2204 C C . GLU A 1 275 ? 26.141 17.719 -2.545 1 56.97 275 GLU A C 1
ATOM 2206 O O . GLU A 1 275 ? 26.562 18.75 -2.023 1 56.97 275 GLU A O 1
ATOM 2211 N N . GLU A 1 276 ? 25 17.172 -2.365 1 55.62 276 GLU A N 1
ATOM 2212 C CA . GLU A 1 276 ? 24.125 17.781 -1.381 1 55.62 276 GLU A CA 1
ATOM 2213 C C . GLU A 1 276 ? 24.719 17.719 0.019 1 55.62 276 GLU A C 1
ATOM 2215 O O . GLU A 1 276 ? 24.625 18.672 0.788 1 55.62 276 GLU A O 1
ATOM 2220 N N . GLY A 1 277 ? 25.25 16.656 0.329 1 54.41 277 GLY A N 1
ATOM 2221 C CA . GLY A 1 277 ? 25.984 16.531 1.574 1 54.41 277 GLY A CA 1
ATOM 2222 C C . GLY A 1 277 ? 27.109 17.547 1.696 1 54.41 277 GLY A C 1
ATOM 2223 O O . GLY A 1 277 ? 27.297 18.141 2.754 1 54.41 277 GLY A O 1
ATOM 2224 N N . ARG A 1 278 ? 27.844 17.688 0.682 1 60.5 278 ARG A N 1
ATOM 2225 C CA . ARG A 1 278 ? 28.906 18.688 0.647 1 60.5 278 ARG A CA 1
ATOM 2226 C C . ARG A 1 278 ? 28.328 20.094 0.833 1 60.5 278 ARG A C 1
ATOM 2228 O O . ARG A 1 278 ? 28.922 20.906 1.551 1 60.5 278 ARG A O 1
ATOM 2235 N N . GLU A 1 279 ? 27.234 20.203 0.235 1 61.03 279 GLU A N 1
ATOM 2236 C CA . GLU A 1 279 ? 26.609 21.516 0.361 1 61.03 279 GLU A CA 1
ATOM 2237 C C . GLU A 1 279 ? 26.078 21.734 1.775 1 61.03 279 GLU A C 1
ATOM 2239 O O . GLU A 1 279 ? 26.203 22.844 2.322 1 61.03 279 GLU A O 1
ATOM 2244 N N . GLU A 1 280 ? 25.5 20.781 2.246 1 61.28 280 GLU A N 1
ATOM 2245 C CA . GLU A 1 280 ? 25.031 20.859 3.629 1 61.28 280 GLU A CA 1
ATOM 2246 C C . GLU A 1 280 ? 26.203 21.078 4.59 1 61.28 280 GLU A C 1
ATOM 2248 O O . GLU A 1 280 ? 26.094 21.875 5.52 1 61.28 280 GLU A O 1
ATOM 2253 N N . GLU A 1 281 ? 27.25 20.344 4.449 1 63.62 281 GLU A N 1
ATOM 2254 C CA . GLU A 1 281 ? 28.453 20.516 5.238 1 63.62 281 GLU A CA 1
ATOM 2255 C C . GLU A 1 281 ? 29.016 21.938 5.086 1 63.62 281 GLU A C 1
ATOM 2257 O O . GLU A 1 281 ? 29.438 22.547 6.062 1 63.62 281 GLU A O 1
ATOM 2262 N N . ARG A 1 282 ? 29.047 22.375 3.959 1 67.06 282 ARG A N 1
ATOM 2263 C CA . ARG A 1 282 ? 29.5 23.734 3.701 1 67.06 282 ARG A CA 1
ATOM 2264 C C . ARG A 1 282 ? 28.594 24.766 4.391 1 67.06 282 ARG A C 1
ATOM 2266 O O . ARG A 1 282 ? 29.094 25.734 4.973 1 67.06 282 ARG A O 1
ATOM 2273 N N . ALA A 1 283 ? 27.422 24.547 4.305 1 67.25 283 ALA A N 1
ATOM 2274 C CA . ALA A 1 283 ? 26.469 25.438 4.965 1 67.25 283 ALA A CA 1
ATOM 2275 C C . ALA A 1 283 ? 26.672 25.438 6.477 1 67.25 283 ALA A C 1
ATOM 2277 O O . ALA A 1 283 ? 26.641 26.484 7.121 1 67.25 283 ALA A O 1
ATOM 2278 N N . LYS A 1 284 ? 26.922 24.344 7.008 1 68.44 284 LYS A N 1
ATOM 2279 C CA . LYS A 1 284 ? 27.219 24.219 8.43 1 68.44 284 LYS A CA 1
ATOM 2280 C C . LYS A 1 284 ? 28.531 24.938 8.773 1 68.44 284 LYS A C 1
ATOM 2282 O O . LYS A 1 284 ? 28.625 25.594 9.812 1 68.44 284 LYS A O 1
ATOM 2287 N N . ARG A 1 285 ? 29.516 24.75 7.922 1 71.44 285 ARG A N 1
ATOM 2288 C CA . ARG A 1 285 ? 30.781 25.438 8.109 1 71.44 285 ARG A CA 1
ATOM 2289 C C . ARG A 1 285 ? 30.609 26.938 8.047 1 71.44 285 ARG A C 1
ATOM 2291 O O . ARG A 1 285 ? 31.203 27.672 8.836 1 71.44 285 ARG A O 1
ATOM 2298 N N . LEU A 1 286 ? 29.766 27.266 7.215 1 78 286 LEU A N 1
ATOM 2299 C CA . LEU A 1 286 ? 29.5 28.703 7.078 1 78 286 LEU A CA 1
ATOM 2300 C C . LEU A 1 286 ? 28.766 29.234 8.305 1 78 286 LEU A C 1
ATOM 2302 O O . LEU A 1 286 ? 29.062 30.312 8.789 1 78 286 LEU A O 1
ATOM 2306 N N . GLU A 1 287 ? 27.938 28.5 8.68 1 75.75 287 GLU A N 1
ATOM 2307 C CA . GLU A 1 287 ? 27.219 28.875 9.891 1 75.75 287 GLU A CA 1
ATOM 2308 C C . GLU A 1 287 ? 28.156 28.922 11.094 1 75.75 287 GLU A C 1
ATOM 2310 O O . GLU A 1 287 ? 28.078 29.844 11.914 1 75.75 287 GLU A O 1
ATOM 2315 N N . SER A 1 288 ? 29.016 27.984 11.172 1 74.69 288 SER A N 1
ATOM 2316 C CA . SER A 1 288 ? 30.031 27.984 12.219 1 74.69 288 SER A CA 1
ATOM 2317 C C . SER A 1 288 ? 30.953 29.188 12.109 1 74.69 288 SER A C 1
ATOM 2319 O O . SER A 1 288 ? 31.281 29.828 13.117 1 74.69 288 SER A O 1
ATOM 2321 N N . ALA A 1 289 ? 31.25 29.484 10.93 1 78.06 289 ALA A N 1
ATOM 2322 C CA . ALA A 1 289 ? 32.125 30.641 10.688 1 78.06 289 ALA A CA 1
ATOM 2323 C C . ALA A 1 289 ? 31.422 31.938 11.109 1 78.06 289 ALA A C 1
ATOM 2325 O O . ALA A 1 289 ? 32.062 32.812 11.711 1 78.06 289 ALA A O 1
ATOM 2326 N N . ARG A 1 290 ? 30.281 32.031 10.883 1 79.94 290 ARG A N 1
ATOM 2327 C CA . ARG A 1 290 ? 29.5 33.188 11.281 1 79.94 290 ARG A CA 1
ATOM 2328 C C . ARG A 1 290 ? 29.469 33.344 12.797 1 79.94 290 ARG A C 1
ATOM 2330 O O . ARG A 1 290 ? 29.625 34.438 13.32 1 79.94 290 ARG A O 1
ATOM 2337 N N . ARG A 1 291 ? 29.312 32.312 13.43 1 76.25 291 ARG A N 1
ATOM 2338 C CA . ARG A 1 291 ? 29.266 32.312 14.891 1 76.25 291 ARG A CA 1
ATOM 2339 C C . ARG A 1 291 ? 30.625 32.688 15.477 1 76.25 291 ARG A C 1
ATOM 2341 O O . ARG A 1 291 ? 30.688 33.438 16.469 1 76.25 291 ARG A O 1
ATOM 2348 N N . LEU A 1 292 ? 31.609 32.219 14.844 1 80 292 LEU A N 1
ATOM 2349 C CA . LEU A 1 292 ? 32.969 32.531 15.305 1 80 292 LEU A CA 1
ATOM 2350 C C . LEU A 1 292 ? 33.344 33.969 15.008 1 80 292 LEU A C 1
ATOM 2352 O O . LEU A 1 292 ? 34.031 34.625 15.812 1 80 292 LEU A O 1
ATOM 2356 N N . LYS A 1 293 ? 32.875 34.469 13.961 1 82.31 293 LYS A N 1
ATOM 2357 C CA . LYS A 1 293 ? 33.062 35.875 13.625 1 82.31 293 LYS A CA 1
ATOM 2358 C C . LYS A 1 293 ? 32.375 36.781 14.641 1 82.31 293 LYS A C 1
ATOM 2360 O O . LYS A 1 293 ? 32.938 37.781 15.047 1 82.31 293 LYS A O 1
ATOM 2365 N N . ASP A 1 294 ? 31.344 36.312 15.102 1 80 294 ASP A N 1
ATOM 2366 C CA . ASP A 1 294 ? 30.609 37.062 16.109 1 80 294 ASP A CA 1
ATOM 2367 C C . ASP A 1 294 ? 31.344 37.094 17.438 1 80 294 ASP A C 1
ATOM 2369 O O . ASP A 1 294 ? 31.203 38.031 18.234 1 80 294 ASP A O 1
ATOM 2373 N N . ARG A 1 295 ? 32.188 36.156 17.609 1 75.62 295 ARG A N 1
ATOM 2374 C CA . ARG A 1 295 ? 32.969 36.062 18.828 1 75.62 295 ARG A CA 1
ATOM 2375 C C . ARG A 1 295 ? 34.344 36.719 18.656 1 75.62 295 ARG A C 1
ATOM 2377 O O . ARG A 1 295 ? 35.25 36.5 19.469 1 75.62 295 ARG A O 1
ATOM 2384 N N . LYS A 1 296 ? 34.5 37.375 17.562 1 82.44 296 LYS A N 1
ATOM 2385 C CA . LYS A 1 296 ? 35.625 38.281 17.266 1 82.44 296 LYS A CA 1
ATOM 2386 C C . LYS A 1 296 ? 36.906 37.5 17.094 1 82.44 296 LYS A C 1
ATOM 2388 O O . LYS A 1 296 ? 38 37.969 17.453 1 82.44 296 LYS A O 1
ATOM 2393 N N . MET A 1 297 ? 36.75 36.25 16.672 1 79.38 297 MET A N 1
ATOM 2394 C CA . MET A 1 297 ? 37.906 35.469 16.281 1 79.38 297 MET A CA 1
ATOM 2395 C C . MET A 1 297 ? 38.5 36 14.977 1 79.38 297 MET A C 1
ATOM 2397 O O . MET A 1 297 ? 37.781 36.5 14.117 1 79.38 297 MET A O 1
ATOM 2401 N N . SER A 1 298 ? 39.75 35.844 14.836 1 86.06 298 SER A N 1
ATOM 2402 C CA . SER A 1 298 ? 40.406 36.344 13.641 1 86.06 298 SER A CA 1
ATOM 2403 C C . SER A 1 298 ? 40.031 35.531 12.406 1 86.06 298 SER A C 1
ATOM 2405 O O . SER A 1 298 ? 39.656 34.375 12.508 1 86.06 298 SER A O 1
ATOM 2407 N N . LEU A 1 299 ? 39.938 36.125 11.234 1 86.31 299 LEU A N 1
ATOM 2408 C CA . LEU A 1 299 ? 39.531 35.5 9.977 1 86.31 299 LEU A CA 1
ATOM 2409 C C . LEU A 1 299 ? 40.438 34.281 9.688 1 86.31 299 LEU A C 1
ATOM 2411 O O . LEU A 1 299 ? 39.969 33.281 9.188 1 86.31 299 LEU A O 1
ATOM 2415 N N . GLU A 1 300 ? 41.656 34.438 10.109 1 84.31 300 GLU A N 1
ATOM 2416 C CA . GLU A 1 300 ? 42.625 33.344 9.875 1 84.31 300 GLU A CA 1
ATOM 2417 C C . GLU A 1 300 ? 42.312 32.125 10.727 1 84.31 300 GLU A C 1
ATOM 2419 O O . GLU A 1 300 ? 42.375 31 10.25 1 84.31 300 GLU A O 1
ATOM 2424 N N . GLU A 1 301 ? 41.938 32.312 11.914 1 81.5 301 GLU A N 1
ATOM 2425 C CA . GLU A 1 301 ? 41.594 31.234 12.82 1 81.5 301 GLU A CA 1
ATOM 2426 C C . GLU A 1 301 ? 40.312 30.562 12.383 1 81.5 301 GLU A C 1
ATOM 2428 O O . GLU A 1 301 ? 40.188 29.328 12.445 1 81.5 301 GLU A O 1
ATOM 2433 N N . ILE A 1 302 ? 39.344 31.344 11.938 1 83.62 302 ILE A N 1
ATOM 2434 C CA . ILE A 1 302 ? 38.062 30.812 11.461 1 83.62 302 ILE A CA 1
ATOM 2435 C C . ILE A 1 302 ? 38.281 29.953 10.219 1 83.62 302 ILE A C 1
ATOM 2437 O O . ILE A 1 302 ? 37.688 28.875 10.094 1 83.62 302 ILE A O 1
ATOM 2441 N N . ALA A 1 303 ? 39.156 30.422 9.414 1 81.12 303 ALA A N 1
ATOM 2442 C CA . ALA A 1 303 ? 39.5 29.672 8.203 1 81.12 303 ALA A CA 1
ATOM 2443 C C . ALA A 1 303 ? 40.125 28.328 8.539 1 81.12 303 ALA A C 1
ATOM 2445 O O . ALA A 1 303 ? 39.812 27.312 7.91 1 81.12 303 ALA A O 1
ATOM 2446 N N . GLU A 1 304 ? 40.938 28.312 9.516 1 77.19 304 GLU A N 1
ATOM 2447 C CA . GLU A 1 304 ? 41.625 27.109 9.945 1 77.19 304 GLU A CA 1
ATOM 2448 C C . GLU A 1 304 ? 40.625 26.094 10.547 1 77.19 304 GLU A C 1
ATOM 2450 O O . GLU A 1 304 ? 40.719 24.891 10.289 1 77.19 304 GLU A O 1
ATOM 2455 N N . ILE A 1 305 ? 39.688 26.578 11.219 1 72.69 305 ILE A N 1
ATOM 2456 C CA . ILE A 1 305 ? 38.75 25.734 11.953 1 72.69 305 ILE A CA 1
ATOM 2457 C C . ILE A 1 305 ? 37.688 25.219 11 1 72.69 305 ILE A C 1
ATOM 2459 O O . ILE A 1 305 ? 37.281 24.047 11.07 1 72.69 305 ILE A O 1
ATOM 2463 N N . THR A 1 306 ? 37.281 26.078 10.062 1 77.75 306 THR A N 1
ATOM 2464 C CA . THR A 1 306 ? 36.125 25.766 9.242 1 77.75 306 THR A CA 1
ATOM 2465 C C . THR A 1 306 ? 36.562 25.266 7.867 1 77.75 306 THR A C 1
ATOM 2467 O O . THR A 1 306 ? 35.75 24.703 7.121 1 77.75 306 THR A O 1
ATOM 2470 N N . ASN A 1 307 ? 37.812 25.391 7.555 1 76.81 307 ASN A N 1
ATOM 2471 C CA . ASN A 1 307 ? 38.375 25.031 6.258 1 76.81 307 ASN A CA 1
ATOM 2472 C C . ASN A 1 307 ? 37.688 25.781 5.121 1 76.81 307 ASN A C 1
ATOM 2474 O O . ASN A 1 307 ? 37.531 25.25 4.02 1 76.81 307 ASN A O 1
ATOM 2478 N N . LEU A 1 308 ? 37.219 26.953 5.504 1 83.25 308 LEU A N 1
ATOM 2479 C CA . LEU A 1 308 ? 36.688 27.875 4.508 1 83.25 308 LEU A CA 1
ATOM 2480 C C . LEU A 1 308 ? 37.781 28.859 4.059 1 83.25 308 LEU A C 1
ATOM 2482 O O . LEU A 1 308 ? 38.75 29.078 4.77 1 83.25 308 LEU A O 1
ATOM 2486 N N . THR A 1 309 ? 37.594 29.375 2.844 1 81.06 309 THR A N 1
ATOM 2487 C CA . THR A 1 309 ? 38.562 30.359 2.365 1 81.06 309 THR A CA 1
ATOM 2488 C C . THR A 1 309 ? 38.344 31.703 3.076 1 81.06 309 THR A C 1
ATOM 2490 O O . THR A 1 309 ? 37.25 31.969 3.59 1 81.06 309 THR A O 1
ATOM 2493 N N . LEU A 1 310 ? 39.375 32.438 3.158 1 84.06 310 LEU A N 1
ATOM 2494 C CA . LEU A 1 310 ? 39.312 33.75 3.766 1 84.06 310 LEU A CA 1
ATOM 2495 C C . LEU A 1 310 ? 38.281 34.625 3.07 1 84.06 310 LEU A C 1
ATOM 2497 O O . LEU A 1 310 ? 37.594 35.406 3.723 1 84.06 310 LEU A O 1
ATOM 2501 N N . GLU A 1 311 ? 38.156 34.438 1.8 1 83.44 311 GLU A N 1
ATOM 2502 C CA . GLU A 1 311 ? 37.219 35.219 1.009 1 83.44 311 GLU A CA 1
ATOM 2503 C C . GLU A 1 311 ? 35.781 34.875 1.396 1 83.44 311 GLU A C 1
ATOM 2505 O O . GLU A 1 311 ? 34.938 35.781 1.53 1 83.44 311 GLU A O 1
ATOM 2510 N N . GLU A 1 312 ? 35.562 33.656 1.622 1 84.62 312 GLU A N 1
ATOM 2511 C CA . GLU A 1 312 ? 34.25 33.219 1.994 1 84.62 312 GLU A CA 1
ATOM 2512 C C . GLU A 1 312 ? 33.844 33.75 3.371 1 84.62 312 GLU A C 1
ATOM 2514 O O . GLU A 1 312 ? 32.688 34.094 3.592 1 84.62 312 GLU A O 1
ATOM 2519 N N . ILE A 1 313 ? 34.844 33.812 4.242 1 83.56 313 ILE A N 1
ATOM 2520 C CA . ILE A 1 313 ? 34.594 34.25 5.609 1 83.56 313 ILE A CA 1
ATOM 2521 C C . ILE A 1 313 ? 34.375 35.781 5.637 1 83.56 313 ILE A C 1
ATOM 2523 O O . ILE A 1 313 ? 33.531 36.281 6.359 1 83.56 313 ILE A O 1
ATOM 2527 N N . GLN A 1 314 ? 35.031 36.469 4.828 1 85.75 314 GLN A N 1
ATOM 2528 C CA . GLN A 1 314 ? 34.938 37.938 4.742 1 85.75 314 GLN A CA 1
ATOM 2529 C C . GLN A 1 314 ? 33.562 38.375 4.246 1 85.75 314 GLN A C 1
ATOM 2531 O O . GLN A 1 314 ? 33.062 39.406 4.652 1 85.75 314 GLN A O 1
ATOM 2536 N N . GLN A 1 315 ? 32.969 37.438 3.502 1 82.5 315 GLN A N 1
ATOM 2537 C CA . GLN A 1 315 ? 31.688 37.75 2.895 1 82.5 315 GLN A CA 1
ATOM 2538 C C . GLN A 1 315 ? 30.531 37.438 3.85 1 82.5 315 GLN A C 1
ATOM 2540 O O . GLN A 1 315 ? 29.391 37.875 3.615 1 82.5 315 GLN A O 1
ATOM 2545 N N . LEU A 1 316 ? 30.859 36.812 4.773 1 81.06 316 LEU A N 1
ATOM 2546 C CA . LEU A 1 316 ? 29.844 36.5 5.777 1 81.06 316 LEU A CA 1
ATOM 2547 C C . LEU A 1 316 ? 29.531 37.688 6.648 1 81.06 316 LEU A C 1
ATOM 2549 O O . LEU A 1 316 ? 30.406 38.5 6.953 1 81.06 316 LEU A O 1
ATOM 2553 N N . MET B 1 1 ? -44.969 70.812 -7.184 1 27.94 1 MET B N 1
ATOM 2554 C CA . MET B 1 1 ? -43.844 70 -7.625 1 27.94 1 MET B CA 1
ATOM 2555 C C . MET B 1 1 ? -42.938 69.625 -6.441 1 27.94 1 MET B C 1
ATOM 2557 O O . MET B 1 1 ? -42 70.375 -6.102 1 27.94 1 MET B O 1
ATOM 2561 N N . SER B 1 2 ? -43.469 69 -5.367 1 24.2 2 SER B N 1
ATOM 2562 C CA . SER B 1 2 ? -43 68.75 -4.016 1 24.2 2 SER B CA 1
ATOM 2563 C C . SER B 1 2 ? -41.812 67.812 -4.023 1 24.2 2 SER B C 1
ATOM 2565 O O . SER B 1 2 ? -41.844 66.812 -4.77 1 24.2 2 SER B O 1
ATOM 2567 N N . ALA B 1 3 ? -40.562 68.312 -3.748 1 31.11 3 ALA B N 1
ATOM 2568 C CA . ALA B 1 3 ? -39.281 67.688 -3.52 1 31.11 3 ALA B CA 1
ATOM 2569 C C . ALA B 1 3 ? -39.406 66.562 -2.529 1 31.11 3 ALA B C 1
ATOM 2571 O O . ALA B 1 3 ? -39.688 66.75 -1.346 1 31.11 3 ALA B O 1
ATOM 2572 N N . ILE B 1 4 ? -39.938 65.375 -2.947 1 34.22 4 ILE B N 1
ATOM 2573 C CA . ILE B 1 4 ? -40.125 64.188 -2.072 1 34.22 4 ILE B CA 1
ATOM 2574 C C . ILE B 1 4 ? -38.812 63.875 -1.373 1 34.22 4 ILE B C 1
ATOM 2576 O O . ILE B 1 4 ? -37.781 63.719 -2.025 1 34.22 4 ILE B O 1
ATOM 2580 N N . GLU B 1 5 ? -38.625 64.375 -0.17 1 33.28 5 GLU B N 1
ATOM 2581 C CA . GLU B 1 5 ? -37.469 64.125 0.687 1 33.28 5 GLU B CA 1
ATOM 2582 C C . GLU B 1 5 ? -37.156 62.625 0.693 1 33.28 5 GLU B C 1
ATOM 2584 O O . GLU B 1 5 ? -38.031 61.781 0.837 1 33.28 5 GLU B O 1
ATOM 2589 N N . GLU B 1 6 ? -36.031 62.281 0.036 1 33.19 6 GLU B N 1
ATOM 2590 C CA . GLU B 1 6 ? -35.406 60.938 -0.081 1 33.19 6 GLU B CA 1
ATOM 2591 C C . GLU B 1 6 ? -35.156 60.344 1.292 1 33.19 6 GLU B C 1
ATOM 2593 O O . GLU B 1 6 ? -34.531 60.969 2.15 1 33.19 6 GLU B O 1
ATOM 2598 N N . PRO B 1 7 ? -36.031 59.469 1.862 1 33.75 7 PRO B N 1
ATOM 2599 C CA . PRO B 1 7 ? -35.781 58.938 3.203 1 33.75 7 PRO B CA 1
ATOM 2600 C C . PRO B 1 7 ? -34.344 58.406 3.354 1 33.75 7 PRO B C 1
ATOM 2602 O O . PRO B 1 7 ? -33.75 57.969 2.369 1 33.75 7 PRO B O 1
ATOM 2605 N N . ASN B 1 8 ? -33.562 58.906 4.238 1 28.73 8 ASN B N 1
ATOM 2606 C CA . ASN B 1 8 ? -32.25 58.5 4.691 1 28.73 8 ASN B CA 1
ATOM 2607 C C . ASN B 1 8 ? -32.188 57 4.969 1 28.73 8 ASN B C 1
ATOM 2609 O O . ASN B 1 8 ? -32.844 56.5 5.891 1 28.73 8 ASN B O 1
ATOM 2613 N N . ARG B 1 9 ? -32.156 56.062 3.973 1 33.5 9 ARG B N 1
ATOM 2614 C CA . ARG B 1 9 ? -31.953 54.625 4.18 1 33.5 9 ARG B CA 1
ATOM 2615 C C . ARG B 1 9 ? -30.828 54.375 5.18 1 33.5 9 ARG B C 1
ATOM 2617 O O . ARG B 1 9 ? -29.656 54.594 4.887 1 33.5 9 ARG B O 1
ATOM 2624 N N . THR B 1 10 ? -31.047 54.656 6.504 1 30.14 10 THR B N 1
ATOM 2625 C CA . THR B 1 10 ? -30.094 54.219 7.504 1 30.14 10 THR B CA 1
ATOM 2626 C C . THR B 1 10 ? -29.641 52.781 7.227 1 30.14 10 THR B C 1
ATOM 2628 O O . THR B 1 10 ? -30.484 51.875 7.145 1 30.14 10 THR B O 1
ATOM 2631 N N . THR B 1 11 ? -28.609 52.5 6.562 1 33.62 11 THR B N 1
ATOM 2632 C CA . THR B 1 11 ? -27.938 51.25 6.293 1 33.62 11 THR B CA 1
ATOM 2633 C C . THR B 1 11 ? -27.703 50.469 7.586 1 33.62 11 THR B C 1
ATOM 2635 O O . THR B 1 11 ? -26.922 50.875 8.438 1 33.62 11 THR B O 1
ATOM 2638 N N . GLY B 1 12 ? -28.719 49.969 8.344 1 32.69 12 GLY B N 1
ATOM 2639 C CA . GLY B 1 12 ? -28.594 49.094 9.5 1 32.69 12 GLY B CA 1
ATOM 2640 C C . GLY B 1 12 ? -27.453 48.094 9.375 1 32.69 12 GLY B C 1
ATOM 2641 O O . GLY B 1 12 ? -27.312 47.438 8.344 1 32.69 12 GLY B O 1
ATOM 2642 N N . ALA B 1 13 ? -26.328 48.281 10.055 1 37.28 13 ALA B N 1
ATOM 2643 C CA . ALA B 1 13 ? -25.266 47.281 10.242 1 37.28 13 ALA B CA 1
ATOM 2644 C C . ALA B 1 13 ? -25.844 45.906 10.578 1 37.28 13 ALA B C 1
ATOM 2646 O O . ALA B 1 13 ? -26.641 45.781 11.5 1 37.28 13 ALA B O 1
ATOM 2647 N N . THR B 1 14 ? -26.281 45.062 9.703 1 38.72 14 THR B N 1
ATOM 2648 C CA . THR B 1 14 ? -26.734 43.719 9.977 1 38.72 14 THR B CA 1
ATOM 2649 C C . THR B 1 14 ? -25.969 43.094 11.156 1 38.72 14 THR B C 1
ATOM 2651 O O . THR B 1 14 ? -24.766 43.281 11.266 1 38.72 14 THR B O 1
ATOM 2654 N N . PRO B 1 15 ? -26.484 42.75 12.336 1 41.66 15 PRO B N 1
ATOM 2655 C CA . PRO B 1 15 ? -25.828 42.062 13.445 1 41.66 15 PRO B CA 1
ATOM 2656 C C . PRO B 1 15 ? -24.797 41.062 12.977 1 41.66 15 PRO B C 1
ATOM 2658 O O . PRO B 1 15 ? -24.953 40.438 11.93 1 41.66 15 PRO B O 1
ATOM 2661 N N . GLY B 1 16 ? -23.453 41.188 13.281 1 43.22 16 GLY B N 1
ATOM 2662 C CA . GLY B 1 16 ? -22.281 40.406 12.938 1 43.22 16 GLY B CA 1
ATOM 2663 C C . GLY B 1 16 ? -22.516 38.906 12.992 1 43.22 16 GLY B C 1
ATOM 2664 O O . GLY B 1 16 ? -23.031 38.375 13.984 1 43.22 16 GLY B O 1
ATOM 2665 N N . ARG B 1 17 ? -22.906 38.156 12.023 1 49.69 17 ARG B N 1
ATOM 2666 C CA . ARG B 1 17 ? -23.078 36.688 11.914 1 49.69 17 ARG B CA 1
ATOM 2667 C C . ARG B 1 17 ? -22.016 35.969 12.734 1 49.69 17 ARG B C 1
ATOM 2669 O O . ARG B 1 17 ? -20.828 36.219 12.586 1 49.69 17 ARG B O 1
ATOM 2676 N N . ILE B 1 18 ? -22.328 35.562 13.938 1 53.28 18 ILE B N 1
ATOM 2677 C CA . ILE B 1 18 ? -21.438 34.719 14.703 1 53.28 18 ILE B CA 1
ATOM 2678 C C . ILE B 1 18 ? -21.016 33.531 13.852 1 53.28 18 ILE B C 1
ATOM 2680 O O . ILE B 1 18 ? -21.859 32.719 13.414 1 53.28 18 ILE B O 1
ATOM 2684 N N . ARG B 1 19 ? -19.969 33.625 13.172 1 64.56 19 ARG B N 1
ATOM 2685 C CA . ARG B 1 19 ? -19.5 32.5 12.336 1 64.56 19 ARG B CA 1
ATOM 2686 C C . ARG B 1 19 ? -18.984 31.359 13.195 1 64.56 19 ARG B C 1
ATOM 2688 O O . ARG B 1 19 ? -18.422 31.578 14.273 1 64.56 19 ARG B O 1
ATOM 2695 N N . PRO B 1 20 ? -19.469 30.141 12.805 1 66.12 20 PRO B N 1
ATOM 2696 C CA . PRO B 1 20 ? -18.969 28.938 13.5 1 66.12 20 PRO B CA 1
ATOM 2697 C C . PRO B 1 20 ? -17.453 28.844 13.523 1 66.12 20 PRO B C 1
ATOM 2699 O O . PRO B 1 20 ? -16.781 29.531 12.75 1 66.12 20 PRO B O 1
ATOM 2702 N N . ALA B 1 21 ? -17 28.094 14.523 1 75.88 21 ALA B N 1
ATOM 2703 C CA . ALA B 1 21 ? -15.562 27.812 14.648 1 75.88 21 ALA B CA 1
ATOM 2704 C C . ALA B 1 21 ? -15.016 27.203 13.359 1 75.88 21 ALA B C 1
ATOM 2706 O O . ALA B 1 21 ? -15.688 26.406 12.703 1 75.88 21 ALA B O 1
ATOM 2707 N N . VAL B 1 22 ? -13.883 27.656 12.898 1 87.12 22 VAL B N 1
ATOM 2708 C CA . VAL B 1 22 ? -13.18 27.188 11.711 1 87.12 22 VAL B CA 1
ATOM 2709 C C . VAL B 1 22 ? -12.055 26.234 12.117 1 87.12 22 VAL B C 1
ATOM 2711 O O . VAL B 1 22 ? -10.938 26.672 12.391 1 87.12 22 VAL B O 1
ATOM 2714 N N . PRO B 1 23 ? -12.383 24.984 12.188 1 88.38 23 PRO B N 1
ATOM 2715 C CA . PRO B 1 23 ? -11.352 24.047 12.633 1 88.38 23 PRO B CA 1
ATOM 2716 C C . PRO B 1 23 ? -10.203 23.922 11.633 1 88.38 23 PRO B C 1
ATOM 2718 O O . PRO B 1 23 ? -10.43 23.938 10.422 1 88.38 23 PRO B O 1
ATOM 2721 N N . LEU B 1 24 ? -9.008 23.812 12.164 1 91.31 24 LEU B N 1
ATOM 2722 C CA . LEU B 1 24 ? -7.832 23.625 11.328 1 91.31 24 LEU B CA 1
ATOM 2723 C C . LEU B 1 24 ? -7.871 22.25 10.648 1 91.31 24 LEU B C 1
ATOM 2725 O O . LEU B 1 24 ? -7.137 22.016 9.688 1 91.31 24 LEU B O 1
ATOM 2729 N N . THR B 1 25 ? -8.688 21.328 11.062 1 88.69 25 THR B N 1
ATOM 2730 C CA . THR B 1 25 ? -8.781 19.984 10.523 1 88.69 25 THR B CA 1
ATOM 2731 C C . THR B 1 25 ? -9.75 19.938 9.336 1 88.69 25 THR B C 1
ATOM 2733 O O . THR B 1 25 ? -9.961 18.891 8.734 1 88.69 25 THR B O 1
ATOM 2736 N N . SER B 1 26 ? -10.305 21.125 9.109 1 82.44 26 SER B N 1
ATOM 2737 C CA . SER B 1 26 ? -11.039 21.219 7.852 1 82.44 26 SER B CA 1
ATOM 2738 C C . SER B 1 26 ? -10.102 21.125 6.652 1 82.44 26 SER B C 1
ATOM 2740 O O . SER B 1 26 ? -9.055 21.766 6.625 1 82.44 26 SER B O 1
ATOM 2742 N N . ASP B 1 27 ? -10.539 20.344 5.691 1 77.69 27 ASP B N 1
ATOM 2743 C CA . ASP B 1 27 ? -9.703 20.125 4.516 1 77.69 27 ASP B CA 1
ATOM 2744 C C . ASP B 1 27 ? -9.367 21.438 3.824 1 77.69 27 ASP B C 1
ATOM 2746 O O . ASP B 1 27 ? -8.227 21.672 3.43 1 77.69 27 ASP B O 1
ATOM 2750 N N . PHE B 1 28 ? -10.344 22.281 3.723 1 81.88 28 PHE B N 1
ATOM 2751 C CA . PHE B 1 28 ? -10.172 23.562 3.045 1 81.88 28 PHE B CA 1
ATOM 2752 C C . PHE B 1 28 ? -9.234 24.469 3.826 1 81.88 28 PHE B C 1
ATOM 2754 O O . PHE B 1 28 ? -8.328 25.078 3.248 1 81.88 28 PHE B O 1
ATOM 2761 N N . VAL B 1 29 ? -9.453 24.547 5.078 1 87.62 29 VAL B N 1
ATOM 2762 C CA . VAL B 1 29 ? -8.633 25.406 5.938 1 87.62 29 VAL B CA 1
ATOM 2763 C C . VAL B 1 29 ? -7.207 24.859 5.996 1 87.62 29 VAL B C 1
ATOM 2765 O O . VAL B 1 29 ? -6.246 25.625 5.887 1 87.62 29 VAL B O 1
ATOM 2768 N N . PHE B 1 30 ? -7.102 23.578 6.137 1 89.94 30 PHE B N 1
ATOM 2769 C CA . PHE B 1 30 ? -5.793 22.938 6.219 1 89.94 30 PHE B CA 1
ATOM 2770 C C . PHE B 1 30 ? -4.977 23.203 4.961 1 89.94 30 PHE B C 1
ATOM 2772 O O . PHE B 1 30 ? -3.799 23.562 5.043 1 89.94 30 PHE B O 1
ATOM 2779 N N . LYS B 1 31 ? -5.582 23 3.863 1 87.38 31 LYS B N 1
ATOM 2780 C CA . LYS B 1 31 ? -4.895 23.219 2.598 1 87.38 31 LYS B CA 1
ATOM 2781 C C . LYS B 1 31 ? -4.461 24.688 2.465 1 87.38 31 LYS B C 1
ATOM 2783 O O . LYS B 1 31 ? -3.373 24.969 1.958 1 87.38 31 LYS B O 1
ATOM 2788 N N . TYR B 1 32 ? -5.285 25.578 2.861 1 88.5 32 TYR B N 1
ATOM 2789 C CA . TYR B 1 32 ? -4.93 26.984 2.795 1 88.5 32 TYR B CA 1
ATOM 2790 C C . TYR B 1 32 ? -3.727 27.281 3.682 1 88.5 32 TYR B C 1
ATOM 2792 O O . TYR B 1 32 ? -2.787 27.969 3.252 1 88.5 32 TYR B O 1
ATOM 2800 N N . VAL B 1 33 ? -3.754 26.812 4.855 1 92 33 VAL B N 1
ATOM 2801 C CA . VAL B 1 33 ? -2.744 27.141 5.855 1 92 33 VAL B CA 1
ATOM 2802 C C . VAL B 1 33 ? -1.425 26.453 5.508 1 92 33 VAL B C 1
ATOM 2804 O O . VAL B 1 33 ? -0.359 27.078 5.578 1 92 33 VAL B O 1
ATOM 2807 N N . PHE B 1 34 ? -1.479 25.188 5.059 1 92.44 34 PHE B N 1
ATOM 2808 C CA . PHE B 1 34 ? -0.267 24.375 4.922 1 92.44 34 PHE B CA 1
ATOM 2809 C C . PHE B 1 34 ? 0.065 24.141 3.453 1 92.44 34 PHE B C 1
ATOM 2811 O O . PHE B 1 34 ? 1.164 23.703 3.123 1 92.44 34 PHE B O 1
ATOM 2818 N N . GLY B 1 35 ? -0.835 24.359 2.607 1 86.81 35 GLY B N 1
ATOM 2819 C CA . GLY B 1 35 ? -0.651 24.047 1.196 1 86.81 35 GLY B CA 1
ATOM 2820 C C . GLY B 1 35 ? -0.174 25.25 0.388 1 86.81 35 GLY B C 1
ATOM 2821 O O . GLY B 1 35 ? -0.425 25.328 -0.816 1 86.81 35 GLY B O 1
ATOM 2822 N N . ALA B 1 36 ? 0.407 26.188 1.079 1 77.88 36 ALA B N 1
ATOM 2823 C CA . ALA B 1 36 ? 0.921 27.359 0.372 1 77.88 36 ALA B CA 1
ATOM 2824 C C . ALA B 1 36 ? 2.197 27.016 -0.394 1 77.88 36 ALA B C 1
ATOM 2826 O O . ALA B 1 36 ? 2.986 26.172 0.043 1 77.88 36 ALA B O 1
ATOM 2827 N N . ASP B 1 37 ? 2.412 27.625 -1.567 1 75.44 37 ASP B N 1
ATOM 2828 C CA . ASP B 1 37 ? 3.592 27.391 -2.396 1 75.44 37 ASP B CA 1
ATOM 2829 C C . ASP B 1 37 ? 4.84 27.984 -1.756 1 75.44 37 ASP B C 1
ATOM 2831 O O . ASP B 1 37 ? 5.93 27.406 -1.849 1 75.44 37 ASP B O 1
ATOM 2835 N N . GLN B 1 38 ? 4.789 29.047 -1.148 1 70.44 38 GLN B N 1
ATOM 2836 C CA . GLN B 1 38 ? 5.98 29.766 -0.702 1 70.44 38 GLN B CA 1
ATOM 2837 C C . GLN B 1 38 ? 6.207 29.562 0.794 1 70.44 38 GLN B C 1
ATOM 2839 O O . GLN B 1 38 ? 7.34 29.672 1.272 1 70.44 38 GLN B O 1
ATOM 2844 N N . SER B 1 39 ? 5.285 29.312 1.543 1 71.88 39 SER B N 1
ATOM 2845 C CA . SER B 1 39 ? 5.434 29.172 2.988 1 71.88 39 SER B CA 1
ATOM 2846 C C . SER B 1 39 ? 5.285 27.719 3.424 1 71.88 39 SER B C 1
ATOM 2848 O O . SER B 1 39 ? 4.328 27.375 4.117 1 71.88 39 SER B O 1
ATOM 2850 N N . THR B 1 40 ? 6.535 27.062 3.078 1 87.19 40 THR B N 1
ATOM 2851 C CA . THR B 1 40 ? 6.41 25.625 3.279 1 87.19 40 THR B CA 1
ATOM 2852 C C . THR B 1 40 ? 7.027 25.203 4.613 1 87.19 40 THR B C 1
ATOM 2854 O O . THR B 1 40 ? 7.016 24.031 4.969 1 87.19 40 THR B O 1
ATOM 2857 N N . GLU B 1 41 ? 7.508 26.219 5.379 1 90.75 41 GLU B N 1
ATOM 2858 C CA . GLU B 1 41 ? 8.188 25.906 6.629 1 90.75 41 GLU B CA 1
ATOM 2859 C C . GLU B 1 41 ? 7.223 25.312 7.656 1 90.75 41 GLU B C 1
ATOM 2861 O O . GLU B 1 41 ? 7.594 24.438 8.438 1 90.75 41 GLU B O 1
ATOM 2866 N N . CYS B 1 42 ? 6.023 25.844 7.676 1 93.62 42 CYS B N 1
ATOM 2867 C CA . CYS B 1 42 ? 5.039 25.312 8.617 1 93.62 42 CYS B CA 1
ATOM 2868 C C . CYS B 1 42 ? 4.734 23.859 8.328 1 93.62 42 CYS B C 1
ATOM 2870 O O . CYS B 1 42 ? 4.691 23.031 9.242 1 93.62 42 CYS B O 1
ATOM 2872 N N . LEU B 1 43 ? 4.586 23.594 7.031 1 94.44 43 LEU B N 1
ATOM 2873 C CA . LEU B 1 43 ? 4.324 22.219 6.641 1 94.44 43 LEU B CA 1
ATOM 2874 C C . LEU B 1 43 ? 5.516 21.312 6.961 1 94.44 43 LEU B C 1
ATOM 2876 O O . LEU B 1 43 ? 5.352 20.234 7.516 1 94.44 43 LEU B O 1
ATOM 2880 N N . ARG B 1 44 ? 6.668 21.766 6.59 1 95.31 44 ARG B N 1
ATOM 2881 C CA . ARG B 1 44 ? 7.891 21.031 6.871 1 95.31 44 ARG B CA 1
ATOM 2882 C C . ARG B 1 44 ? 8.008 20.703 8.359 1 95.31 44 ARG B C 1
ATOM 2884 O O . ARG B 1 44 ? 8.312 19.562 8.727 1 95.31 44 ARG B O 1
ATOM 2891 N N . SER B 1 45 ? 7.824 21.703 9.172 1 96.38 45 SER B N 1
ATOM 2892 C CA . SER B 1 45 ? 7.934 21.531 10.617 1 96.38 45 SER B CA 1
ATOM 2893 C C . SER B 1 45 ? 6.902 20.547 11.141 1 96.38 45 SER B C 1
ATOM 2895 O O . SER B 1 45 ? 7.219 19.688 11.969 1 96.38 45 SER B O 1
ATOM 2897 N N . LEU B 1 46 ? 5.688 20.625 10.672 1 96.88 46 LEU B N 1
ATOM 2898 C CA . LEU B 1 46 ? 4.625 19.719 11.078 1 96.88 46 LEU B CA 1
ATOM 2899 C C . LEU B 1 46 ? 4.969 18.281 10.695 1 96.88 46 LEU B C 1
ATOM 2901 O O . LEU B 1 46 ? 4.926 17.375 11.539 1 96.88 46 LEU B O 1
ATOM 2905 N N . LEU B 1 47 ? 5.352 18.094 9.445 1 97.19 47 LEU B N 1
ATOM 2906 C CA . LEU B 1 47 ? 5.676 16.766 8.953 1 97.19 47 LEU B CA 1
ATOM 2907 C C . LEU B 1 47 ? 6.895 16.203 9.68 1 97.19 47 LEU B C 1
ATOM 2909 O O . LEU B 1 47 ? 6.938 15.008 9.992 1 97.19 47 LEU B O 1
ATOM 2913 N N . SER B 1 48 ? 7.855 17.062 9.984 1 97.06 48 SER B N 1
ATOM 2914 C CA . SER B 1 48 ? 9.031 16.641 10.734 1 97.06 48 SER B CA 1
ATOM 2915 C C . SER B 1 48 ? 8.648 16.172 12.141 1 97.06 48 SER B C 1
ATOM 2917 O O . SER B 1 48 ? 9.148 15.148 12.617 1 97.06 48 SER B O 1
ATOM 2919 N N . ALA B 1 49 ? 7.812 16.906 12.758 1 98 49 ALA B N 1
ATOM 2920 C CA . ALA B 1 49 ? 7.367 16.547 14.102 1 98 49 ALA B CA 1
ATOM 2921 C C . ALA B 1 49 ? 6.68 15.188 14.117 1 98 49 ALA B C 1
ATOM 2923 O O . ALA B 1 49 ? 6.918 14.367 15.008 1 98 49 ALA B O 1
ATOM 2924 N N . ILE B 1 50 ? 5.883 14.953 13.109 1 97.81 50 ILE B N 1
ATOM 2925 C CA . ILE B 1 50 ? 5.145 13.703 13.008 1 97.81 50 ILE B CA 1
ATOM 2926 C C . ILE B 1 50 ? 6.113 12.555 12.742 1 97.81 50 ILE B C 1
ATOM 2928 O O . ILE B 1 50 ? 6.039 11.508 13.391 1 97.81 50 ILE B O 1
ATOM 2932 N N . GLN B 1 51 ? 7 12.758 11.789 1 97.12 51 GLN B N 1
ATOM 2933 C CA . GLN B 1 51 ? 8 11.742 11.477 1 97.12 51 GLN B CA 1
ATOM 2934 C C . GLN B 1 51 ? 8.859 11.414 12.695 1 97.12 51 GLN B C 1
ATOM 2936 O O . GLN B 1 51 ? 9.055 10.242 13.016 1 97.12 51 GLN B O 1
ATOM 2941 N N . GLU B 1 52 ? 9.281 12.398 13.422 1 96.62 52 GLU B N 1
ATOM 2942 C CA . GLU B 1 52 ? 10.148 12.203 14.578 1 96.62 52 GLU B CA 1
ATOM 2943 C C . GLU B 1 52 ? 9.406 11.477 15.703 1 96.62 52 GLU B C 1
ATOM 2945 O O . GLU B 1 52 ? 9.992 10.656 16.406 1 96.62 52 GLU B O 1
ATOM 2950 N N . ASP B 1 53 ? 8.172 11.82 15.859 1 97 53 ASP B N 1
ATOM 2951 C CA . ASP B 1 53 ? 7.371 11.148 16.875 1 97 53 ASP B CA 1
ATOM 2952 C C . ASP B 1 53 ? 7.262 9.656 16.594 1 97 53 ASP B C 1
ATOM 2954 O O . ASP B 1 53 ? 7.109 8.852 17.516 1 97 53 ASP B O 1
ATOM 2958 N N . ALA B 1 54 ? 7.367 9.281 15.328 1 95.56 54 ALA B N 1
ATOM 2959 C CA . ALA B 1 54 ? 7.305 7.883 14.922 1 95.56 54 ALA B CA 1
ATOM 2960 C C . ALA B 1 54 ? 8.703 7.277 14.812 1 95.56 54 ALA B C 1
ATOM 2962 O O . ALA B 1 54 ? 8.867 6.168 14.297 1 95.56 54 ALA B O 1
ATOM 2963 N N . GLY B 1 55 ? 9.766 8.023 15.172 1 93.94 55 GLY B N 1
ATOM 2964 C CA . GLY B 1 55 ? 11.125 7.516 15.156 1 93.94 55 GLY B CA 1
ATOM 2965 C C . GLY B 1 55 ? 11.797 7.656 13.805 1 93.94 55 GLY B C 1
ATOM 2966 O O . GLY B 1 55 ? 12.797 6.984 13.531 1 93.94 55 GLY B O 1
ATOM 2967 N N . CYS B 1 56 ? 11.25 8.383 12.93 1 93.56 56 CYS B N 1
ATOM 2968 C CA . CYS B 1 56 ? 11.812 8.633 11.609 1 93.56 56 CYS B CA 1
ATOM 2969 C C . CYS B 1 56 ? 12.539 9.969 11.562 1 93.56 56 CYS B C 1
ATOM 2971 O O . CYS B 1 56 ? 12.312 10.828 12.414 1 93.56 56 CYS B O 1
ATOM 2973 N N . PRO B 1 57 ? 13.32 10.172 10.625 1 91.31 57 PRO B N 1
ATOM 2974 C CA . PRO B 1 57 ? 14.07 11.422 10.539 1 91.31 57 PRO B CA 1
ATOM 2975 C C . PRO B 1 57 ? 13.188 12.609 10.141 1 91.31 57 PRO B C 1
ATOM 2977 O O . PRO B 1 57 ? 12.195 12.438 9.43 1 91.31 57 PRO B O 1
ATOM 2980 N N . ALA B 1 58 ? 13.68 13.766 10.594 1 92.88 58 ALA B N 1
ATOM 2981 C CA . ALA B 1 58 ? 13.023 15.016 10.211 1 92.88 58 ALA B CA 1
ATOM 2982 C C . ALA B 1 58 ? 13.258 15.328 8.742 1 92.88 58 ALA B C 1
ATOM 2984 O O . ALA B 1 58 ? 14.18 14.789 8.125 1 92.88 58 ALA B O 1
ATOM 2985 N N . LEU B 1 59 ? 12.375 16.172 8.211 1 92.88 59 LEU B N 1
ATOM 2986 C CA . LEU B 1 59 ? 12.523 16.625 6.832 1 92.88 59 LEU B CA 1
ATOM 2987 C C . LEU B 1 59 ? 13.445 17.828 6.762 1 92.88 59 LEU B C 1
ATOM 2989 O O . LEU B 1 59 ? 13.336 18.75 7.57 1 92.88 59 LEU B O 1
ATOM 2993 N N . ALA B 1 60 ? 14.289 17.797 5.82 1 86.31 60 ALA B N 1
ATOM 2994 C CA . ALA B 1 60 ? 15.148 18.969 5.602 1 86.31 60 ALA B CA 1
ATOM 2995 C C . ALA B 1 60 ? 14.398 20.078 4.875 1 86.31 60 ALA B C 1
ATOM 2997 O O . ALA B 1 60 ? 14.539 21.25 5.211 1 86.31 60 ALA B O 1
ATOM 2998 N N . SER B 1 61 ? 13.648 19.734 3.871 1 87.25 61 SER B N 1
ATOM 2999 C CA . SER B 1 61 ? 12.828 20.656 3.1 1 87.25 61 SER B CA 1
ATOM 3000 C C . SER B 1 61 ? 11.633 19.938 2.48 1 87.25 61 SER B C 1
ATOM 3002 O O . SER B 1 61 ? 11.594 18.703 2.424 1 87.25 61 SER B O 1
ATOM 3004 N N . VAL B 1 62 ? 10.633 20.781 2.164 1 91.31 62 VAL B N 1
ATOM 3005 C CA . VAL B 1 62 ? 9.461 20.219 1.495 1 91.31 62 VAL B CA 1
ATOM 3006 C C . VAL B 1 62 ? 8.984 21.172 0.399 1 91.31 62 VAL B C 1
ATOM 3008 O O . VAL B 1 62 ? 9.148 22.391 0.514 1 91.31 62 VAL B O 1
ATOM 3011 N N . GLN B 1 63 ? 8.547 20.625 -0.65 1 89.5 63 GLN B N 1
ATOM 3012 C CA . GLN B 1 63 ? 7.895 21.344 -1.729 1 89.5 63 GLN B CA 1
ATOM 3013 C C . GLN B 1 63 ? 6.457 20.875 -1.929 1 89.5 63 GLN B C 1
ATOM 3015 O O . GLN B 1 63 ? 6.215 19.672 -2.074 1 89.5 63 GLN B O 1
ATOM 3020 N N . VAL B 1 64 ? 5.598 21.828 -1.873 1 90.44 64 VAL B N 1
ATOM 3021 C CA . VAL B 1 64 ? 4.203 21.484 -2.115 1 90.44 64 VAL B CA 1
ATOM 3022 C C . VAL B 1 64 ? 3.975 21.266 -3.609 1 90.44 64 VAL B C 1
ATOM 3024 O O . VAL B 1 64 ? 4.367 22.094 -4.43 1 90.44 64 VAL B O 1
ATOM 3027 N N . THR B 1 65 ? 3.324 20.188 -3.971 1 86.62 65 THR B N 1
ATOM 3028 C CA . THR B 1 65 ? 3.152 19.859 -5.379 1 86.62 65 THR B CA 1
ATOM 3029 C C . THR B 1 65 ? 1.721 20.141 -5.832 1 86.62 65 THR B C 1
ATOM 3031 O O . THR B 1 65 ? 1.431 20.125 -7.027 1 86.62 65 THR B O 1
ATOM 3034 N N . ASN B 1 66 ? 0.788 20.359 -4.891 1 81.25 66 ASN B N 1
ATOM 3035 C CA . ASN B 1 66 ? -0.579 20.781 -5.195 1 81.25 66 ASN B CA 1
ATOM 3036 C C . ASN B 1 66 ? -1.005 21.969 -4.348 1 81.25 66 ASN B C 1
ATOM 3038 O O . ASN B 1 66 ? -1.95 21.875 -3.562 1 81.25 66 ASN B O 1
ATOM 3042 N N . PRO B 1 67 ? -0.415 23.047 -4.547 1 79.38 67 PRO B N 1
ATOM 3043 C CA . PRO B 1 67 ? -0.676 24.234 -3.713 1 79.38 67 PRO B CA 1
ATOM 3044 C C . PRO B 1 67 ? -2.139 24.672 -3.752 1 79.38 67 PRO B C 1
ATOM 3046 O O . PRO B 1 67 ? -2.865 24.328 -4.688 1 79.38 67 PRO B O 1
ATOM 3049 N N . PHE B 1 68 ? -2.518 25.375 -2.746 1 78.5 68 PHE B N 1
ATOM 3050 C CA . PHE B 1 68 ? -3.875 25.906 -2.631 1 78.5 68 PHE B CA 1
ATOM 3051 C C . PHE B 1 68 ? -4.195 26.828 -3.791 1 78.5 68 PHE B C 1
ATOM 3053 O O . PHE B 1 68 ? -3.393 27.703 -4.137 1 78.5 68 PHE B O 1
ATOM 3060 N N . ASN B 1 69 ? -5.234 26.469 -4.449 1 73.81 69 ASN B N 1
ATOM 3061 C CA . ASN B 1 69 ? -5.793 27.281 -5.52 1 73.81 69 ASN B CA 1
ATOM 3062 C C . ASN B 1 69 ? -7.305 27.422 -5.391 1 73.81 69 ASN B C 1
ATOM 3064 O O . ASN B 1 69 ? -8.039 26.438 -5.492 1 73.81 69 ASN B O 1
ATOM 3068 N N . LEU B 1 70 ? -7.68 28.625 -5.09 1 68.5 70 LEU B N 1
ATOM 3069 C CA . LEU B 1 70 ? -9.086 28.906 -4.805 1 68.5 70 LEU B CA 1
ATOM 3070 C C . LEU B 1 70 ? -9.977 28.422 -5.941 1 68.5 70 LEU B C 1
ATOM 3072 O O . LEU B 1 70 ? -11.055 27.875 -5.703 1 68.5 70 LEU B O 1
ATOM 3076 N N . LYS B 1 71 ? -9.633 28.578 -7.246 1 62.72 71 LYS B N 1
ATOM 3077 C CA . LYS B 1 71 ? -10.43 28.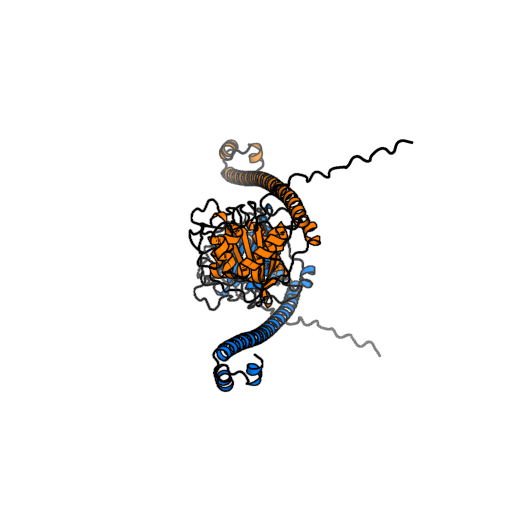172 -8.398 1 62.72 71 LYS B CA 1
ATOM 3078 C C . LYS B 1 71 ? -10.547 26.656 -8.484 1 62.72 71 LYS B C 1
ATOM 3080 O O . LYS B 1 71 ? -11.625 26.125 -8.758 1 62.72 71 LYS B O 1
ATOM 3085 N N . GLU B 1 72 ? -9.477 25.969 -8.242 1 59.78 72 GLU B N 1
ATOM 3086 C CA . GLU B 1 72 ? -9.438 24.516 -8.336 1 59.78 72 GLU B CA 1
ATOM 3087 C C . GLU B 1 72 ? -10.234 23.875 -7.195 1 59.78 72 GLU B C 1
ATOM 3089 O O . GLU B 1 72 ? -10.789 22.781 -7.359 1 59.78 72 GLU B O 1
ATOM 3094 N N . SER B 1 73 ? -10.25 24.531 -6.152 1 58.16 73 SER B N 1
ATOM 3095 C CA . SER B 1 73 ? -10.938 23.984 -4.984 1 58.16 73 SER B CA 1
ATOM 3096 C C .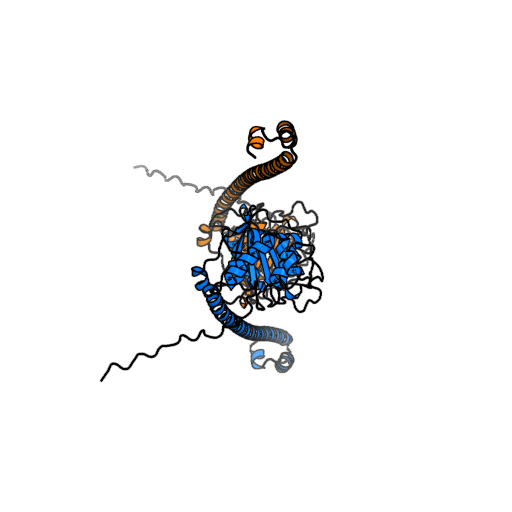 SER B 1 73 ? -12.445 23.891 -5.223 1 58.16 73 SER B C 1
ATOM 3098 O O . SER B 1 73 ? -13.125 23.062 -4.625 1 58.16 73 SER B O 1
ATOM 3100 N N . GLU B 1 74 ? -12.906 24.672 -6.066 1 55.41 74 GLU B N 1
ATOM 3101 C CA . GLU B 1 74 ? -14.328 24.625 -6.391 1 55.41 74 GLU B CA 1
ATOM 3102 C C . GLU B 1 74 ? -14.68 23.391 -7.203 1 55.41 74 GLU B C 1
ATOM 3104 O O . GLU B 1 74 ? -15.75 22.797 -7.016 1 55.41 74 GLU B O 1
ATOM 3109 N N . GLU B 1 75 ? -13.789 23.047 -8.008 1 51.69 75 GLU B N 1
ATOM 3110 C CA . GLU B 1 75 ? -14.047 21.938 -8.914 1 51.69 75 GLU B CA 1
ATOM 3111 C C . GLU B 1 75 ? -13.727 20.594 -8.25 1 51.69 75 GLU B C 1
ATOM 3113 O O . GLU B 1 75 ? -14.312 19.578 -8.586 1 51.69 75 GLU B O 1
ATOM 3118 N N . ASP B 1 76 ? -12.805 20.719 -7.41 1 51.94 76 ASP B N 1
ATOM 3119 C CA . ASP B 1 76 ? -12.25 19.484 -6.879 1 51.94 76 ASP B CA 1
ATOM 3120 C C . ASP B 1 76 ? -12.852 19.141 -5.52 1 51.94 76 ASP B C 1
ATOM 3122 O O . ASP B 1 76 ? -12.156 19.172 -4.5 1 51.94 76 ASP B O 1
ATOM 3126 N N . LYS B 1 77 ? -14.148 19.141 -5.473 1 49.06 77 LYS B N 1
ATOM 3127 C CA . LYS B 1 77 ? -14.906 19.031 -4.23 1 49.06 77 LYS B CA 1
ATOM 3128 C C . LYS B 1 77 ? -14.562 17.734 -3.502 1 49.06 77 LYS B C 1
ATOM 3130 O O . LYS B 1 77 ? -14.703 17.641 -2.281 1 49.06 77 LYS B O 1
ATOM 3135 N N . LEU B 1 78 ? -14.211 16.766 -4.234 1 48.34 78 LEU B N 1
ATOM 3136 C CA . LEU B 1 78 ? -14.211 15.477 -3.541 1 48.34 78 LEU B CA 1
ATOM 3137 C C . LEU B 1 78 ? -12.805 14.898 -3.484 1 48.34 78 LEU B C 1
ATOM 3139 O O . LEU B 1 78 ? -12.516 14.039 -2.645 1 48.34 78 LEU B O 1
ATOM 3143 N N . SER B 1 79 ? -12 15.062 -4.488 1 48.09 79 SER B N 1
ATOM 3144 C CA . SER B 1 79 ? -11.008 14.023 -4.742 1 48.09 79 SER B CA 1
ATOM 3145 C C . SER B 1 79 ? -9.664 14.375 -4.102 1 48.09 79 SER B C 1
ATOM 3147 O O . SER B 1 79 ? -8.758 13.539 -4.051 1 48.09 79 SER B O 1
ATOM 3149 N N . VAL B 1 80 ? -9.344 15.578 -3.689 1 54.12 80 VAL B N 1
ATOM 3150 C CA . VAL B 1 80 ? -7.895 15.75 -3.713 1 54.12 80 VAL B CA 1
ATOM 3151 C C . VAL B 1 80 ? -7.355 15.82 -2.285 1 54.12 80 VAL B C 1
ATOM 3153 O O . VAL B 1 80 ? -8.062 16.25 -1.37 1 54.12 80 VAL B O 1
ATOM 3156 N N . VAL B 1 81 ? -6.23 14.781 -2.088 1 58.19 81 VAL B N 1
ATOM 3157 C CA . VAL B 1 81 ? -5.422 14.977 -0.888 1 58.19 81 VAL B CA 1
ATOM 3158 C C . VAL B 1 81 ? -5.309 16.469 -0.579 1 58.19 81 VAL B C 1
ATOM 3160 O O . VAL B 1 81 ? -5.184 17.281 -1.489 1 58.19 81 VAL B O 1
ATOM 3163 N N . ASP B 1 82 ? -5.414 16.703 0.697 1 69.25 82 ASP B N 1
ATOM 3164 C CA . ASP B 1 82 ? -5.375 18.078 1.172 1 69.25 82 ASP B CA 1
ATOM 3165 C C . ASP B 1 82 ? -4.047 18.734 0.814 1 69.25 82 ASP B C 1
ATOM 3167 O O . ASP B 1 82 ? -4.027 19.828 0.248 1 69.25 82 ASP B O 1
ATOM 3171 N N . VAL B 1 83 ? -3.004 18 1.083 1 80.19 83 VAL B N 1
ATOM 3172 C CA . VAL B 1 83 ? -1.687 18.547 0.765 1 80.19 83 VAL B CA 1
ATOM 3173 C C . VAL B 1 83 ? -0.772 17.422 0.273 1 80.19 83 VAL B C 1
ATOM 3175 O O . VAL B 1 83 ? -0.763 16.328 0.839 1 80.19 83 VAL B O 1
ATOM 3178 N N . ARG B 1 84 ? -0.154 17.656 -0.845 1 86.5 84 ARG B N 1
ATOM 3179 C CA . ARG B 1 84 ? 0.922 16.797 -1.329 1 86.5 84 ARG B CA 1
ATOM 3180 C C . ARG B 1 84 ? 2.248 17.547 -1.365 1 86.5 84 ARG B C 1
ATOM 3182 O O . ARG B 1 84 ? 2.299 18.719 -1.778 1 86.5 84 ARG B O 1
ATOM 3189 N N . ALA B 1 85 ? 3.229 16.844 -0.838 1 89.81 85 ALA B N 1
ATOM 3190 C CA . ALA B 1 85 ? 4.543 17.484 -0.783 1 89.81 85 ALA B CA 1
ATOM 3191 C C . ALA B 1 85 ? 5.656 16.453 -0.971 1 89.81 85 ALA B C 1
ATOM 3193 O O . ALA B 1 85 ? 5.449 15.266 -0.765 1 89.81 85 ALA B O 1
ATOM 3194 N N . THR B 1 86 ? 6.762 16.969 -1.438 1 90.19 86 THR B N 1
ATOM 3195 C CA . THR B 1 86 ? 7.941 16.125 -1.612 1 90.19 86 THR B CA 1
ATOM 3196 C C . THR B 1 86 ? 9.133 16.703 -0.86 1 90.19 86 THR B C 1
ATOM 3198 O O . THR B 1 86 ? 9.336 17.922 -0.842 1 90.19 86 THR B O 1
ATOM 3201 N N . ASP B 1 87 ? 9.812 15.836 -0.248 1 89.56 87 ASP B N 1
ATOM 3202 C CA . ASP B 1 87 ? 11.016 16.312 0.426 1 89.56 87 ASP B CA 1
ATOM 3203 C C . ASP B 1 87 ? 12.242 16.172 -0.477 1 89.56 87 ASP B C 1
ATOM 3205 O O . ASP B 1 87 ? 12.125 15.766 -1.632 1 89.56 87 ASP B O 1
ATOM 3209 N N . ILE B 1 88 ? 13.344 16.609 0.051 1 83.88 88 ILE B N 1
ATOM 3210 C CA . ILE B 1 88 ? 14.555 16.703 -0.76 1 83.88 88 ILE B CA 1
ATOM 3211 C C . ILE B 1 88 ? 15.031 15.312 -1.139 1 83.88 88 ILE B C 1
ATOM 3213 O O . ILE B 1 88 ? 15.781 15.141 -2.109 1 83.88 88 ILE B O 1
ATOM 3217 N N . ARG B 1 89 ? 14.641 14.328 -0.449 1 83.5 89 ARG B N 1
ATOM 3218 C CA . ARG B 1 89 ? 15.047 12.953 -0.732 1 83.5 89 ARG B CA 1
ATOM 3219 C C . ARG B 1 89 ? 14.094 12.305 -1.734 1 83.5 89 ARG B C 1
ATOM 3221 O O . ARG B 1 89 ? 14.312 11.156 -2.143 1 83.5 89 ARG B O 1
ATOM 3228 N N . GLY B 1 90 ? 13.016 12.953 -2.041 1 88.5 90 GLY B N 1
ATOM 3229 C CA . GLY B 1 90 ? 12.094 12.438 -3.037 1 88.5 90 GLY B CA 1
ATOM 3230 C C . GLY B 1 90 ? 10.867 11.781 -2.428 1 88.5 90 GLY B C 1
ATOM 3231 O O . GLY B 1 90 ? 9.961 11.344 -3.15 1 88.5 90 GLY B O 1
ATOM 3232 N N . THR B 1 91 ? 10.875 11.703 -1.111 1 93.88 91 THR B N 1
ATOM 3233 C CA . THR B 1 91 ? 9.719 11.133 -0.437 1 93.88 91 THR B CA 1
ATOM 3234 C C . THR B 1 91 ? 8.484 12.008 -0.637 1 93.88 91 THR B C 1
ATOM 3236 O O . THR B 1 91 ? 8.555 13.227 -0.484 1 93.88 91 THR B O 1
ATOM 3239 N N . THR B 1 92 ? 7.426 11.398 -1.084 1 94.31 92 THR B N 1
ATOM 3240 C CA . THR B 1 92 ? 6.156 12.102 -1.224 1 94.31 92 THR B CA 1
ATOM 3241 C C . THR B 1 92 ? 5.324 11.977 0.05 1 94.31 92 THR B C 1
ATOM 3243 O O . THR B 1 92 ? 5.215 10.891 0.621 1 94.31 92 THR B O 1
ATOM 3246 N N . PHE B 1 93 ? 4.801 13.078 0.487 1 95.25 93 PHE B N 1
ATOM 3247 C CA . PHE B 1 93 ? 3.891 13.117 1.624 1 95.25 93 PHE B CA 1
ATOM 3248 C C . PHE B 1 93 ? 2.482 13.492 1.179 1 95.25 93 PHE B C 1
ATOM 3250 O O . PHE B 1 93 ? 2.297 14.477 0.46 1 95.25 93 PHE B O 1
ATOM 3257 N N . THR B 1 94 ? 1.531 12.68 1.498 1 93.12 94 THR B N 1
ATOM 3258 C CA . THR B 1 94 ? 0.119 13.016 1.363 1 93.12 94 THR B CA 1
ATOM 3259 C C . THR B 1 94 ? -0.497 13.32 2.727 1 93.12 94 THR B C 1
ATOM 3261 O O . THR B 1 94 ? -0.353 12.531 3.666 1 93.12 94 THR B O 1
ATOM 3264 N N . VAL B 1 95 ? -1.133 14.469 2.854 1 93.19 95 VAL B N 1
ATOM 3265 C CA . VAL B 1 95 ? -1.686 14.875 4.141 1 93.19 95 VAL B CA 1
ATOM 3266 C C . VAL B 1 95 ? -3.195 15.07 4.02 1 93.19 95 VAL B C 1
ATOM 3268 O O . VAL B 1 95 ? -3.664 15.781 3.129 1 93.19 95 VAL B O 1
ATOM 3271 N N . GLU B 1 96 ? -3.881 14.398 4.871 1 88.06 96 GLU B N 1
ATOM 3272 C CA . GLU B 1 96 ? -5.332 14.523 4.941 1 88.06 96 GLU B CA 1
ATOM 3273 C C . GLU B 1 96 ? -5.781 14.922 6.348 1 88.06 96 GLU B C 1
ATOM 3275 O O . GLU B 1 96 ? -5.289 14.375 7.34 1 88.06 96 GLU B O 1
ATOM 3280 N N . ALA B 1 97 ? -6.559 15.945 6.406 1 87.75 97 ALA B N 1
ATOM 3281 C CA . ALA B 1 97 ? -7.203 16.344 7.652 1 87.75 97 ALA B CA 1
ATOM 3282 C C . ALA B 1 97 ? -8.711 16.141 7.582 1 87.75 97 ALA B C 1
ATOM 3284 O O . ALA B 1 97 ? -9.352 16.516 6.594 1 87.75 97 ALA B O 1
ATOM 3285 N N . GLN B 1 98 ? -9.203 15.453 8.555 1 77.88 98 GLN B N 1
ATOM 3286 C CA . GLN B 1 98 ? -10.625 15.109 8.492 1 77.88 98 GLN B CA 1
ATOM 3287 C C . GLN B 1 98 ? -11.32 15.43 9.812 1 77.88 98 GLN B C 1
ATOM 3289 O O . GLN B 1 98 ? -10.906 14.953 10.867 1 77.88 98 GLN B O 1
ATOM 3294 N N . ALA B 1 99 ? -12.438 16.141 9.656 1 74.88 99 ALA B N 1
ATOM 3295 C CA . ALA B 1 99 ? -13.18 16.562 10.836 1 74.88 99 ALA B CA 1
ATOM 3296 C C . ALA B 1 99 ? -14.266 15.562 11.203 1 74.88 99 ALA B C 1
ATOM 3298 O O . ALA B 1 99 ? -14.633 15.43 12.367 1 74.88 99 ALA B O 1
ATOM 3299 N N . THR B 1 100 ? -14.727 14.758 10.211 1 71.38 100 THR B N 1
ATOM 3300 C CA . THR B 1 100 ? -15.867 13.883 10.445 1 71.38 100 THR B CA 1
ATOM 3301 C C . THR B 1 100 ? -15.5 12.43 10.172 1 71.38 100 THR B C 1
ATOM 3303 O O . THR B 1 100 ? -14.812 12.133 9.195 1 71.38 100 THR B O 1
ATOM 3306 N N . TYR B 1 101 ? -16.016 11.617 11.07 1 76.31 101 TYR B N 1
ATOM 3307 C CA . TYR B 1 101 ? -15.75 10.188 10.977 1 76.31 101 TYR B CA 1
ATOM 3308 C C . TYR B 1 101 ? -16.453 9.586 9.758 1 76.31 101 TYR B C 1
ATOM 3310 O O . TYR B 1 101 ? -17.594 9.938 9.453 1 76.31 101 TYR B O 1
ATOM 3318 N N . HIS B 1 102 ? -15.727 8.75 9.125 1 70.94 102 HIS B N 1
ATOM 3319 C CA . HIS B 1 102 ? -16.234 7.855 8.094 1 70.94 102 HIS B CA 1
ATOM 3320 C C . HIS B 1 102 ? -15.625 6.465 8.211 1 70.94 102 HIS B C 1
ATOM 3322 O O . HIS B 1 102 ? -14.414 6.328 8.375 1 70.94 102 HIS B O 1
ATOM 3328 N N . ALA B 1 103 ? -16.438 5.465 8.172 1 72.62 103 ALA B N 1
ATOM 3329 C CA . ALA B 1 103 ? -16 4.09 8.414 1 72.62 103 ALA B CA 1
ATOM 3330 C C . ALA B 1 103 ? -14.953 3.662 7.395 1 72.62 103 ALA B C 1
ATOM 3332 O O . ALA B 1 103 ? -14.031 2.906 7.719 1 72.62 103 ALA B O 1
ATOM 3333 N N . ALA B 1 104 ? -15.039 4.219 6.23 1 79 104 ALA B N 1
ATOM 3334 C CA . ALA B 1 104 ? -14.156 3.789 5.148 1 79 104 ALA B CA 1
ATOM 3335 C C . ALA B 1 104 ? -12.906 4.656 5.09 1 79 104 ALA B C 1
ATOM 3337 O O . ALA B 1 104 ? -12.133 4.582 4.129 1 79 104 ALA B O 1
ATOM 3338 N N . PHE B 1 105 ? -12.695 5.402 6.113 1 86.44 105 PHE B N 1
ATOM 3339 C CA . PHE B 1 105 ? -11.602 6.367 6.066 1 86.44 105 PHE B CA 1
ATOM 3340 C C . PHE B 1 105 ? -10.266 5.656 5.898 1 86.44 105 PHE B C 1
ATOM 3342 O O . PHE B 1 105 ? -9.422 6.094 5.113 1 86.44 105 PHE B O 1
ATOM 3349 N N . PRO B 1 106 ? -10.062 4.492 6.613 1 91.56 106 PRO B N 1
ATOM 3350 C CA . PRO B 1 106 ? -8.773 3.834 6.426 1 91.56 106 PRO B CA 1
ATOM 3351 C C . PRO B 1 106 ? -8.547 3.377 4.984 1 91.56 106 PRO B C 1
ATOM 3353 O O . PRO B 1 106 ? -7.449 3.539 4.445 1 91.56 106 PRO B O 1
ATOM 3356 N N . SER B 1 107 ? -9.578 2.83 4.367 1 89.69 107 SER B N 1
ATOM 3357 C CA . SER B 1 107 ? -9.477 2.428 2.967 1 89.69 107 SER B CA 1
ATOM 3358 C C . SER B 1 107 ? -9.211 3.627 2.062 1 89.69 107 SER B C 1
ATOM 3360 O O . SER B 1 107 ? -8.445 3.529 1.104 1 89.69 107 SER B O 1
ATOM 3362 N N . ARG B 1 108 ? -9.82 4.742 2.43 1 84.81 108 ARG B N 1
ATOM 3363 C CA . ARG B 1 108 ? -9.586 5.973 1.677 1 84.81 108 ARG B CA 1
ATOM 3364 C C . ARG B 1 108 ? -8.133 6.426 1.8 1 84.81 108 ARG B C 1
ATOM 3366 O O . ARG B 1 108 ? -7.504 6.781 0.803 1 84.81 108 ARG B O 1
ATOM 3373 N N . ALA B 1 109 ? -7.672 6.438 3.008 1 90.94 109 ALA B N 1
ATOM 3374 C CA . ALA B 1 109 ? -6.277 6.816 3.238 1 90.94 109 ALA B CA 1
ATOM 3375 C C . ALA B 1 109 ? -5.328 5.934 2.434 1 90.94 109 ALA B C 1
ATOM 3377 O O . ALA B 1 109 ? -4.402 6.43 1.793 1 90.94 109 ALA B O 1
ATOM 3378 N N . LEU B 1 110 ? -5.609 4.641 2.441 1 95 110 LEU B N 1
ATOM 3379 C CA . LEU B 1 110 ? -4.797 3.68 1.706 1 95 110 LEU B CA 1
ATOM 3380 C C . LEU B 1 110 ? -4.918 3.9 0.202 1 95 110 LEU B C 1
ATOM 3382 O O . LEU B 1 110 ? -3.932 3.783 -0.529 1 95 110 LEU B O 1
ATOM 3386 N N . TYR B 1 111 ? -6.09 4.234 -0.248 1 91.56 111 TYR B N 1
ATOM 3387 C CA . TYR B 1 111 ? -6.352 4.52 -1.654 1 91.56 111 TYR B CA 1
ATOM 3388 C C . TYR B 1 111 ? -5.523 5.711 -2.131 1 91.56 111 TYR B C 1
ATOM 3390 O O . TYR B 1 111 ? -4.883 5.645 -3.184 1 91.56 111 TYR B O 1
ATOM 3398 N N . TYR B 1 112 ? -5.488 6.754 -1.345 1 88.94 112 TYR B N 1
ATOM 3399 C CA . TYR B 1 112 ? -4.727 7.938 -1.721 1 88.94 112 TYR B CA 1
ATOM 3400 C C . TYR B 1 112 ? -3.229 7.652 -1.71 1 88.94 112 TYR B C 1
ATOM 3402 O O . TYR B 1 112 ? -2.488 8.148 -2.562 1 88.94 112 TYR B O 1
ATOM 3410 N N . TRP B 1 113 ? -2.824 6.91 -0.784 1 94.38 113 TRP B N 1
ATOM 3411 C CA . TRP B 1 113 ? -1.432 6.477 -0.779 1 94.38 113 TRP B CA 1
ATOM 3412 C C . TRP B 1 113 ? -1.094 5.715 -2.057 1 94.38 113 TRP B C 1
ATOM 3414 O O . TRP B 1 113 ? -0.102 6.016 -2.723 1 94.38 113 TRP B O 1
ATOM 3424 N N . ALA B 1 114 ? -1.932 4.707 -2.379 1 93.69 114 ALA B N 1
ATOM 3425 C CA . ALA B 1 114 ? -1.719 3.854 -3.545 1 93.69 114 ALA B CA 1
ATOM 3426 C C . ALA B 1 114 ? -1.665 4.68 -4.828 1 93.69 114 ALA B C 1
ATOM 3428 O O . ALA B 1 114 ? -0.812 4.445 -5.688 1 93.69 114 ALA B O 1
ATOM 3429 N N . ARG B 1 115 ? -2.535 5.609 -4.918 1 88.38 115 ARG B N 1
ATOM 3430 C CA . ARG B 1 115 ? -2.561 6.465 -6.098 1 88.38 115 ARG B CA 1
ATOM 3431 C C . ARG B 1 115 ? -1.282 7.289 -6.207 1 88.38 115 ARG B C 1
ATOM 3433 O O . ARG B 1 115 ? -0.708 7.418 -7.289 1 88.38 115 ARG B O 1
ATOM 3440 N N . ALA B 1 116 ? -0.872 7.828 -5.098 1 90 116 ALA B N 1
ATOM 3441 C CA . ALA B 1 116 ? 0.348 8.633 -5.09 1 90 116 ALA B CA 1
ATOM 3442 C C . ALA B 1 116 ? 1.56 7.793 -5.488 1 90 116 ALA B C 1
ATOM 3444 O O . ALA B 1 116 ? 2.406 8.242 -6.266 1 90 116 ALA B O 1
ATOM 3445 N N . TYR B 1 117 ? 1.668 6.59 -4.973 1 93.5 117 TYR B N 1
ATOM 3446 C CA . TYR B 1 117 ? 2.789 5.711 -5.289 1 93.5 117 TYR B CA 1
ATOM 3447 C C . TYR B 1 117 ? 2.721 5.234 -6.734 1 93.5 117 TYR B C 1
ATOM 3449 O O . TYR B 1 117 ? 3.723 5.262 -7.449 1 93.5 117 TYR B O 1
ATOM 3457 N N . GLY B 1 118 ? 1.552 4.848 -7.191 1 88.12 118 GLY B N 1
ATOM 3458 C CA . GLY B 1 118 ? 1.35 4.285 -8.516 1 88.12 118 GLY B CA 1
ATOM 3459 C C . GLY B 1 118 ? 1.547 5.293 -9.633 1 88.12 118 GLY B C 1
ATOM 3460 O O . GLY B 1 118 ? 1.756 4.918 -10.789 1 88.12 118 GLY B O 1
ATOM 3461 N N . LYS B 1 119 ? 1.508 6.512 -9.336 1 84.56 119 LYS B N 1
ATOM 3462 C CA . LYS B 1 119 ? 1.582 7.559 -10.344 1 84.56 119 LYS B CA 1
ATOM 3463 C C . LYS B 1 119 ? 3.025 7.988 -10.586 1 84.56 119 LYS B C 1
ATOM 3465 O O . LYS B 1 119 ? 3.305 8.75 -11.516 1 84.56 119 LYS B O 1
ATOM 3470 N N . GLN B 1 120 ? 3.883 7.508 -9.844 1 86.5 120 GLN B N 1
ATOM 3471 C CA . GLN B 1 120 ? 5.258 7.996 -9.914 1 86.5 120 GLN B CA 1
ATOM 3472 C C . GLN B 1 120 ? 5.91 7.605 -11.242 1 86.5 120 GLN B C 1
ATOM 3474 O O . GLN B 1 120 ? 6.824 8.281 -11.711 1 86.5 120 GLN B O 1
ATOM 3479 N N . LEU B 1 121 ? 5.496 6.422 -11.789 1 80.19 121 LEU B N 1
ATOM 3480 C CA . LEU B 1 121 ? 6.184 5.941 -12.977 1 80.19 121 LEU B CA 1
ATOM 3481 C C . LEU B 1 121 ? 5.32 6.145 -14.219 1 80.19 121 LEU B C 1
ATOM 3483 O O . LEU B 1 121 ? 4.105 5.926 -14.18 1 80.19 121 LEU B O 1
ATOM 3487 N N . GLN B 1 122 ? 5.973 6.828 -15.133 1 64.88 122 GLN B N 1
ATOM 3488 C CA . GLN B 1 122 ? 5.379 6.812 -16.469 1 64.88 122 GLN B CA 1
ATOM 3489 C C . GLN B 1 122 ? 5.715 5.516 -17.203 1 64.88 122 GLN B C 1
ATOM 3491 O O . GLN B 1 122 ? 6.547 4.73 -16.75 1 64.88 122 GLN B O 1
ATOM 3496 N N . GLU B 1 123 ? 5.078 5.371 -18.297 1 56.06 123 GLU B N 1
ATOM 3497 C CA . GLU B 1 123 ? 5.289 4.168 -19.094 1 56.06 123 GLU B CA 1
ATOM 3498 C C . GLU B 1 123 ? 6.773 3.951 -19.375 1 56.06 123 GLU B C 1
ATOM 3500 O O . GLU B 1 123 ? 7.484 4.891 -19.75 1 56.06 123 GLU B O 1
ATOM 3505 N N . SER B 1 124 ? 7.277 2.742 -19.016 1 54.5 124 SER B N 1
ATOM 3506 C CA . SER B 1 124 ? 8.602 2.248 -19.406 1 54.5 124 SER B CA 1
ATOM 3507 C C . SER B 1 124 ? 9.672 2.758 -18.453 1 54.5 124 SER B C 1
ATOM 3509 O O . SER B 1 124 ? 10.867 2.57 -18.688 1 54.5 124 SER B O 1
ATOM 3511 N N . GLU B 1 125 ? 9.211 3.404 -17.375 1 64.56 125 GLU B N 1
ATOM 3512 C CA . GLU B 1 125 ? 10.25 3.898 -16.469 1 64.56 125 GLU B CA 1
ATOM 3513 C C . GLU B 1 125 ? 10.711 2.803 -15.508 1 64.56 125 GLU B C 1
ATOM 3515 O O . GLU B 1 125 ? 10.016 1.803 -15.312 1 64.56 125 GLU B O 1
ATOM 3520 N N . PHE B 1 126 ? 11.875 3.107 -15.008 1 66.62 126 PHE B N 1
ATOM 3521 C CA . PHE B 1 126 ? 12.555 2.158 -14.133 1 66.62 126 PHE B CA 1
ATOM 3522 C C . PHE B 1 126 ? 11.945 2.172 -12.742 1 66.62 126 PHE B C 1
ATOM 3524 O O . PHE B 1 126 ? 11.672 3.24 -12.188 1 66.62 126 PHE B O 1
ATOM 3531 N N . TYR B 1 127 ? 11.758 0.956 -12.195 1 77.81 127 TYR B N 1
ATOM 3532 C CA . TYR B 1 127 ? 11.172 0.826 -10.859 1 77.81 127 TYR B CA 1
ATOM 3533 C C . TYR B 1 127 ? 12.125 1.337 -9.789 1 77.81 127 TYR B C 1
ATOM 3535 O O . TYR B 1 127 ? 11.711 1.649 -8.672 1 77.81 127 TYR B O 1
ATOM 3543 N N . SER B 1 128 ? 13.398 1.455 -10.117 1 76 128 SER B N 1
ATOM 3544 C CA . SER B 1 128 ? 14.391 1.962 -9.172 1 76 128 SER B CA 1
ATOM 3545 C C . SER B 1 128 ? 14.164 3.439 -8.875 1 76 128 SER B C 1
ATOM 3547 O O . SER B 1 128 ? 14.719 3.975 -7.91 1 76 128 SER B O 1
ATOM 3549 N N . ARG B 1 129 ? 13.312 4.066 -9.664 1 80.19 129 ARG B N 1
ATOM 3550 C CA . ARG B 1 129 ? 13.031 5.484 -9.477 1 80.19 129 ARG B CA 1
ATOM 3551 C C . ARG B 1 129 ? 11.914 5.695 -8.461 1 80.19 129 ARG B C 1
ATOM 3553 O O . ARG B 1 129 ? 11.656 6.824 -8.031 1 80.19 129 ARG B O 1
ATOM 3560 N N . LEU B 1 130 ? 11.312 4.617 -8.102 1 87.88 130 LEU B N 1
ATOM 3561 C CA . LEU B 1 130 ? 10.219 4.723 -7.141 1 87.88 130 LEU B CA 1
ATOM 3562 C C . LEU B 1 130 ? 10.719 5.238 -5.797 1 87.88 130 LEU B C 1
ATOM 3564 O O . LEU B 1 130 ? 11.781 4.832 -5.332 1 87.88 130 LEU B O 1
ATOM 3568 N N . GLN B 1 131 ? 10 6.234 -5.281 1 91 131 GLN B N 1
ATOM 3569 C CA . GLN B 1 131 ? 10.328 6.844 -3.998 1 91 131 GLN B CA 1
ATOM 3570 C C . GLN B 1 131 ? 9.258 6.543 -2.955 1 91 131 GLN B C 1
ATOM 3572 O O . GLN B 1 131 ? 8.102 6.301 -3.301 1 91 131 GLN B O 1
ATOM 3577 N N . PRO B 1 132 ? 9.672 6.574 -1.673 1 95.62 132 PRO B N 1
ATOM 3578 C CA . PRO B 1 132 ? 8.695 6.324 -0.611 1 95.62 132 PRO B CA 1
ATOM 3579 C C . PRO B 1 132 ? 7.547 7.328 -0.613 1 95.62 132 PRO B C 1
ATOM 3581 O O . PRO B 1 132 ? 7.723 8.469 -1.052 1 95.62 132 PRO B O 1
ATOM 3584 N N . VAL B 1 133 ? 6.402 6.867 -0.243 1 96.44 133 VAL B N 1
ATOM 3585 C CA . VAL B 1 133 ? 5.242 7.715 0.01 1 96.44 133 VAL B CA 1
ATOM 3586 C C . VAL B 1 133 ? 4.793 7.559 1.462 1 96.44 133 VAL B C 1
ATOM 3588 O O . VAL B 1 133 ? 4.703 6.438 1.974 1 96.44 133 VAL B O 1
ATOM 3591 N N . VAL B 1 134 ? 4.598 8.68 2.113 1 97.69 134 VAL B N 1
ATOM 3592 C CA . VAL B 1 134 ? 4.129 8.711 3.494 1 97.69 134 VAL B CA 1
ATOM 3593 C C . VAL B 1 134 ? 2.766 9.398 3.562 1 97.69 134 VAL B C 1
ATOM 3595 O O . VAL B 1 134 ? 2.621 10.555 3.154 1 97.69 134 VAL B O 1
ATOM 3598 N N . GLY B 1 135 ? 1.777 8.617 4.012 1 96.88 135 GLY B N 1
ATOM 3599 C CA . GLY B 1 135 ? 0.468 9.203 4.262 1 96.88 135 GLY B CA 1
ATOM 3600 C C . GLY B 1 135 ? 0.292 9.688 5.688 1 96.88 135 GLY B C 1
ATOM 3601 O O . GLY B 1 135 ? 0.545 8.938 6.637 1 96.88 135 GLY B O 1
ATOM 3602 N N . VAL B 1 136 ? -0.126 10.906 5.82 1 97.12 136 VAL B N 1
ATOM 3603 C CA . VAL B 1 136 ? -0.382 11.492 7.129 1 97.12 136 VAL B CA 1
ATOM 3604 C C . VAL B 1 136 ? -1.856 11.875 7.246 1 97.12 136 VAL B C 1
ATOM 3606 O O . VAL B 1 136 ? -2.377 12.633 6.422 1 97.12 136 VAL B O 1
ATOM 3609 N N . ASN B 1 137 ? -2.518 11.352 8.242 1 94.81 137 ASN B N 1
ATOM 3610 C CA . ASN B 1 137 ? -3.938 11.609 8.461 1 94.81 137 ASN B CA 1
ATOM 3611 C C . ASN B 1 137 ? -4.195 12.219 9.836 1 94.81 137 ASN B C 1
ATOM 3613 O O . ASN B 1 137 ? -3.967 11.562 10.859 1 94.81 137 ASN B O 1
ATOM 3617 N N . LEU B 1 138 ? -4.59 13.477 9.836 1 95.12 138 LEU B N 1
ATOM 3618 C CA . LEU B 1 138 ? -4.984 14.172 11.055 1 95.12 138 LEU B CA 1
ATOM 3619 C C . LEU B 1 138 ? -6.496 14.094 11.258 1 95.12 138 LEU B C 1
ATOM 3621 O O . LEU B 1 138 ? -7.266 14.656 10.484 1 95.12 138 LEU B O 1
ATOM 3625 N N . LEU B 1 139 ? -6.879 13.469 12.359 1 92.81 139 LEU B N 1
ATOM 3626 C CA . LEU B 1 139 ? -8.289 13.133 12.531 1 92.81 139 LEU B CA 1
ATOM 3627 C C . LEU B 1 139 ? -8.867 13.828 13.758 1 92.81 139 LEU B C 1
ATOM 3629 O O . LEU B 1 139 ? -8.312 13.727 14.859 1 92.81 139 LEU B O 1
ATOM 3633 N N . ASP B 1 140 ? -10.008 14.508 13.516 1 91.31 140 ASP B N 1
ATOM 3634 C CA . ASP B 1 140 ? -10.727 15.133 14.625 1 91.31 140 ASP B CA 1
ATOM 3635 C C . ASP B 1 140 ? -11.789 14.188 15.188 1 91.31 140 ASP B C 1
ATOM 3637 O O . ASP B 1 140 ? -12.836 14.641 15.664 1 91.31 140 ASP B O 1
ATOM 3641 N N . PHE B 1 141 ? -11.625 12.914 14.992 1 88.75 141 PHE B N 1
ATOM 3642 C CA . PHE B 1 141 ? -12.469 11.836 15.508 1 88.75 141 PHE B CA 1
ATOM 3643 C C . PHE B 1 141 ? -11.625 10.625 15.883 1 88.75 141 PHE B C 1
ATOM 3645 O O . PHE B 1 141 ? -10.438 10.562 15.57 1 88.75 141 PHE B O 1
ATOM 3652 N N . LEU B 1 142 ? -12.305 9.75 16.609 1 91.88 142 LEU B N 1
ATOM 3653 C CA . LEU B 1 142 ? -11.641 8.492 16.953 1 91.88 142 LEU B CA 1
ATOM 3654 C C . LEU B 1 142 ? -11.836 7.457 15.852 1 91.88 142 LEU B C 1
ATOM 3656 O O . LEU B 1 142 ? -12.961 7.035 15.586 1 91.88 142 LEU B O 1
ATOM 3660 N N . LEU B 1 143 ? -10.797 7.102 15.219 1 90.44 143 LEU B N 1
ATOM 3661 C CA . LEU B 1 143 ? -10.82 6.051 14.211 1 90.44 143 LEU B CA 1
ATOM 3662 C C . LEU B 1 143 ? -10.961 4.676 14.852 1 90.44 143 LEU B C 1
ATOM 3664 O O . LEU B 1 143 ? -11.602 3.785 14.297 1 90.44 143 LEU B O 1
ATOM 3668 N N . PHE B 1 144 ? -10.352 4.594 16.047 1 89.12 144 PHE B N 1
ATOM 3669 C CA . PHE B 1 144 ? -10.359 3.34 16.797 1 89.12 144 PHE B CA 1
ATOM 3670 C C . PHE B 1 144 ? -11 3.533 18.172 1 89.12 144 PHE B C 1
ATOM 3672 O O . PHE B 1 144 ? -10.352 3.324 19.203 1 89.12 144 PHE B O 1
ATOM 3679 N N . PRO B 1 145 ? -12.25 3.711 18.188 1 84.94 145 PRO B N 1
ATOM 3680 C CA . PRO B 1 145 ? -12.883 4.023 19.469 1 84.94 145 PRO B CA 1
ATOM 3681 C C . PRO B 1 145 ? -12.836 2.857 20.453 1 84.94 145 PRO B C 1
ATOM 3683 O O . PRO B 1 145 ? -12.828 3.066 21.656 1 84.94 145 PRO B O 1
ATOM 3686 N N . GLN B 1 146 ? -12.758 1.669 19.859 1 81.38 146 GLN B N 1
ATOM 3687 C CA . GLN B 1 146 ? -12.82 0.49 20.719 1 81.38 146 GLN B CA 1
ATOM 3688 C C . GLN B 1 146 ? -11.453 0.169 21.312 1 81.38 146 GLN B C 1
ATOM 3690 O O . GLN B 1 146 ? -11.328 -0.708 22.172 1 81.38 146 GLN B O 1
ATOM 3695 N N . SER B 1 147 ? -10.531 0.909 20.891 1 82.06 147 SER B N 1
ATOM 3696 C CA . SER B 1 147 ? -9.18 0.644 21.375 1 82.06 147 SER B CA 1
ATOM 3697 C C . SER B 1 147 ? -8.766 1.655 22.438 1 82.06 147 SER B C 1
ATOM 3699 O O . SER B 1 147 ? -8.055 2.615 22.141 1 82.06 147 SER B O 1
ATOM 3701 N N . ALA B 1 148 ? -9.117 1.517 23.703 1 74.5 148 ALA B N 1
ATOM 3702 C CA . ALA B 1 148 ? -8.867 2.457 24.781 1 74.5 148 ALA B CA 1
ATOM 3703 C C . ALA B 1 148 ? -7.367 2.646 25.016 1 74.5 148 ALA B C 1
ATOM 3705 O O . ALA B 1 148 ? -6.922 3.74 25.359 1 74.5 148 ALA B O 1
ATOM 3706 N N . GLY B 1 149 ? -6.562 1.698 24.703 1 80.75 149 GLY B N 1
ATOM 3707 C CA . GLY B 1 149 ? -5.137 1.778 24.969 1 80.75 149 GLY B CA 1
ATOM 3708 C C . GLY B 1 149 ? -4.316 2.174 23.766 1 80.75 149 GLY B C 1
ATOM 3709 O O . GLY B 1 149 ? -3.09 2.285 23.844 1 80.75 149 GLY B O 1
ATOM 3710 N N . ALA B 1 150 ? -4.957 2.572 22.734 1 84.75 150 ALA B N 1
ATOM 3711 C CA . ALA B 1 150 ? -4.191 2.957 21.547 1 84.75 150 ALA B CA 1
ATOM 3712 C C . ALA B 1 150 ? -3.619 4.363 21.703 1 84.75 150 ALA B C 1
ATOM 3714 O O . ALA B 1 150 ? -4.273 5.254 22.25 1 84.75 150 ALA B O 1
ATOM 3715 N N . PRO B 1 151 ? -2.404 4.531 21.281 1 93.25 151 PRO B N 1
ATOM 3716 C CA . PRO B 1 151 ? -1.847 5.887 21.297 1 93.25 151 PRO B CA 1
ATOM 3717 C C . PRO B 1 151 ? -2.539 6.816 20.297 1 93.25 151 PRO B C 1
ATOM 3719 O O . PRO B 1 151 ? -3.203 6.352 19.375 1 93.25 151 PRO B O 1
ATOM 3722 N N . MET B 1 152 ? -2.412 8.109 20.547 1 95.44 152 MET B N 1
ATOM 3723 C CA . MET B 1 152 ? -2.99 9.109 19.641 1 95.44 152 MET B CA 1
ATOM 3724 C C . MET B 1 152 ? -2.379 9.016 18.25 1 95.44 152 MET B C 1
ATOM 3726 O O . MET B 1 152 ? -3.053 9.273 17.25 1 95.44 152 MET B O 1
ATOM 3730 N N . HIS B 1 153 ? -1.089 8.648 18.234 1 97.5 153 HIS B N 1
ATOM 3731 C CA . HIS B 1 153 ? -0.332 8.547 16.984 1 97.5 153 HIS B CA 1
ATOM 3732 C C . HIS B 1 153 ? 0.006 7.09 16.672 1 97.5 153 HIS B C 1
ATOM 3734 O O . HIS B 1 153 ? 0.739 6.441 17.422 1 97.5 153 HIS B O 1
ATOM 3740 N N . THR B 1 154 ? -0.604 6.578 15.625 1 97.06 154 THR B N 1
ATOM 3741 C CA . THR B 1 154 ? -0.278 5.238 15.141 1 97.06 154 THR B CA 1
ATOM 3742 C C . THR B 1 154 ? 0.369 5.305 13.766 1 97.06 154 THR B C 1
ATOM 3744 O O . THR B 1 154 ? -0.074 6.066 12.898 1 97.06 154 THR B O 1
ATOM 3747 N N . SER B 1 155 ? 1.452 4.602 13.602 1 97.56 155 SER B N 1
ATOM 3748 C CA . SER B 1 155 ? 2.174 4.535 12.336 1 97.56 155 SER B CA 1
ATOM 3749 C C . SER B 1 155 ? 2.193 3.115 11.781 1 97.56 155 SER B C 1
ATOM 3751 O O . SER B 1 155 ? 2.689 2.195 12.438 1 97.56 155 SER B O 1
ATOM 3753 N N . PHE B 1 156 ? 1.654 2.959 10.586 1 97.81 156 PHE B N 1
ATOM 3754 C CA . PHE B 1 156 ? 1.543 1.638 9.977 1 97.81 156 PHE B CA 1
ATOM 3755 C C . PHE B 1 156 ? 2.553 1.473 8.844 1 97.81 156 PHE B C 1
ATOM 3757 O O . PHE B 1 156 ? 2.707 2.365 8.008 1 97.81 156 PHE B O 1
ATOM 3764 N N . ARG B 1 157 ? 3.26 0.347 8.867 1 97.19 157 ARG B N 1
ATOM 3765 C CA . ARG B 1 157 ? 4.203 -0.066 7.832 1 97.19 157 ARG B CA 1
ATOM 3766 C C . ARG B 1 157 ? 4.102 -1.564 7.566 1 97.19 157 ARG B C 1
ATOM 3768 O O . ARG B 1 157 ? 3.689 -2.328 8.445 1 97.19 157 ARG B O 1
ATOM 3775 N N . PRO B 1 158 ? 4.453 -1.926 6.305 1 97.81 158 PRO B N 1
ATOM 3776 C CA . PRO B 1 158 ? 4.445 -3.369 6.055 1 97.81 158 PRO B CA 1
ATOM 3777 C C . PRO B 1 158 ? 5.375 -4.137 6.992 1 97.81 158 PRO B C 1
ATOM 3779 O O . PRO B 1 158 ? 6.492 -3.688 7.262 1 97.81 158 PRO B O 1
ATOM 3782 N N . TYR B 1 159 ? 4.84 -5.168 7.5 1 96.94 159 TYR B N 1
ATOM 3783 C CA . TYR B 1 159 ? 5.523 -5.977 8.508 1 96.94 159 TYR B CA 1
ATOM 3784 C C . TYR B 1 159 ? 5.219 -7.457 8.312 1 96.94 159 TYR B C 1
ATOM 3786 O O . TYR B 1 159 ? 4.086 -7.828 8.008 1 96.94 159 TYR B O 1
ATOM 3794 N N . CYS B 1 160 ? 6.258 -8.227 8.398 1 96.19 160 CYS B N 1
ATOM 3795 C CA . CYS B 1 160 ? 6.113 -9.68 8.391 1 96.19 160 CYS B CA 1
ATOM 3796 C C . CYS B 1 160 ? 6.395 -10.266 9.773 1 96.19 160 CYS B C 1
ATOM 3798 O O . CYS B 1 160 ? 7.523 -10.203 10.258 1 96.19 160 CYS B O 1
ATOM 3800 N N . ARG B 1 161 ? 5.43 -10.906 10.336 1 92.5 161 ARG B N 1
ATOM 3801 C CA . ARG B 1 161 ? 5.539 -11.43 11.695 1 92.5 161 ARG B CA 1
ATOM 3802 C C . ARG B 1 161 ? 6.602 -12.523 11.781 1 92.5 161 ARG B C 1
ATOM 3804 O O . ARG B 1 161 ? 7.324 -12.617 12.773 1 92.5 161 ARG B O 1
ATOM 3811 N N . GLU B 1 162 ? 6.715 -13.289 10.75 1 91.38 162 GLU B N 1
ATOM 3812 C CA . GLU B 1 162 ? 7.637 -14.422 10.734 1 91.38 162 GLU B CA 1
ATOM 3813 C C . GLU B 1 162 ? 9.07 -13.961 10.484 1 91.38 162 GLU B C 1
ATOM 3815 O O . GLU B 1 162 ? 10.016 -14.711 10.727 1 91.38 162 GLU B O 1
ATOM 3820 N N . ALA B 1 163 ? 9.219 -12.766 10 1 94.06 163 ALA B N 1
ATOM 3821 C CA . ALA B 1 163 ? 10.523 -12.188 9.719 1 94.06 163 ALA B CA 1
ATOM 3822 C C . ALA B 1 163 ? 10.539 -10.688 10.016 1 94.06 163 ALA B C 1
ATOM 3824 O O . ALA B 1 163 ? 10.688 -9.867 9.109 1 94.06 163 ALA B O 1
ATOM 3825 N N . PRO B 1 164 ? 10.523 -10.32 11.219 1 92 164 PRO B N 1
ATOM 3826 C CA . PRO B 1 164 ? 10.328 -8.93 11.633 1 92 164 PRO B CA 1
ATOM 3827 C C . PRO B 1 164 ? 11.492 -8.023 11.234 1 92 164 PRO B C 1
ATOM 3829 O O . PRO B 1 164 ? 11.344 -6.801 11.203 1 92 164 PRO B O 1
ATOM 3832 N N . HIS B 1 165 ? 12.602 -8.586 10.93 1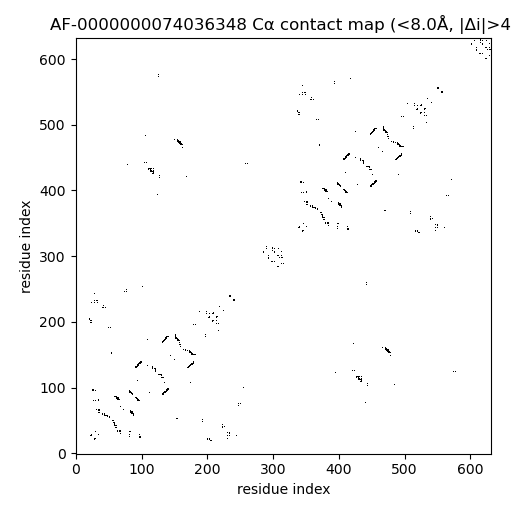 91.19 165 HIS B N 1
ATOM 3833 C CA . HIS B 1 165 ? 13.781 -7.777 10.625 1 91.19 165 HIS B CA 1
ATOM 3834 C C . HIS B 1 165 ? 13.805 -7.367 9.156 1 91.19 165 HIS B C 1
ATOM 3836 O O . HIS B 1 165 ? 14.586 -6.5 8.766 1 91.19 165 HIS B O 1
ATOM 3842 N N . LEU B 1 166 ? 12.984 -8.008 8.344 1 93.56 166 LEU B N 1
ATOM 3843 C CA . LEU B 1 166 ? 12.93 -7.699 6.918 1 93.56 166 LEU B CA 1
ATOM 3844 C C . LEU B 1 166 ? 12.047 -6.484 6.66 1 93.56 166 LEU B C 1
ATOM 3846 O O . LEU B 1 166 ? 10.961 -6.367 7.238 1 93.56 166 LEU B O 1
ATOM 3850 N N . ASP B 1 167 ? 12.562 -5.516 5.777 1 92.31 167 ASP B N 1
ATOM 3851 C CA . ASP B 1 167 ? 11.781 -4.336 5.422 1 92.31 167 ASP B CA 1
ATOM 3852 C C . ASP B 1 167 ? 11.859 -4.059 3.92 1 92.31 167 ASP B C 1
ATOM 3854 O O . ASP B 1 167 ? 12.297 -2.984 3.504 1 92.31 167 ASP B O 1
ATOM 3858 N N . PRO B 1 168 ? 11.359 -4.984 3.115 1 93.31 168 PRO B N 1
ATOM 3859 C CA . PRO B 1 168 ? 11.453 -4.797 1.665 1 93.31 168 PRO B CA 1
ATOM 3860 C C . PRO B 1 168 ? 10.469 -3.762 1.139 1 93.31 168 PRO B C 1
ATOM 3862 O O . PRO B 1 168 ? 10.648 -3.234 0.038 1 93.31 168 PRO B O 1
ATOM 3865 N N . LEU B 1 169 ? 9.438 -3.48 1.881 1 96.81 169 LEU B N 1
ATOM 3866 C CA . LEU B 1 169 ? 8.359 -2.609 1.423 1 96.81 169 LEU B CA 1
ATOM 3867 C C . LEU B 1 169 ? 8.359 -1.294 2.195 1 96.81 169 LEU B C 1
ATOM 3869 O O . LEU B 1 169 ? 7.297 -0.786 2.561 1 96.81 169 LEU B O 1
ATOM 3873 N N . GLY B 1 170 ? 9.531 -0.739 2.453 1 95.06 170 GLY B N 1
ATOM 3874 C CA . GLY B 1 170 ? 9.742 0.447 3.268 1 95.06 170 GLY B CA 1
ATOM 3875 C C . GLY B 1 170 ? 9.219 1.716 2.623 1 95.06 170 GLY B C 1
ATOM 3876 O O . GLY B 1 170 ? 9.156 2.768 3.264 1 95.06 170 GLY B O 1
ATOM 3877 N N . ASP B 1 171 ? 8.742 1.597 1.346 1 96.31 171 ASP B N 1
ATOM 3878 C CA . ASP B 1 171 ? 8.211 2.758 0.637 1 96.31 171 ASP B CA 1
ATOM 3879 C C . ASP B 1 171 ? 6.832 3.143 1.17 1 96.31 171 ASP B C 1
ATOM 3881 O O . ASP B 1 171 ? 6.324 4.223 0.866 1 96.31 171 ASP B O 1
ATOM 3885 N N . LEU B 1 172 ? 6.258 2.322 2.016 1 98.12 172 LEU B N 1
ATOM 3886 C CA . LEU B 1 172 ? 4.91 2.572 2.512 1 98.12 172 LEU B CA 1
ATOM 3887 C C . LEU B 1 172 ? 4.934 2.926 3.996 1 98.12 172 LEU B C 1
ATOM 3889 O O . LEU B 1 172 ? 5.457 2.166 4.812 1 98.12 172 LEU B O 1
ATOM 3893 N N . MET B 1 173 ? 4.406 4.016 4.324 1 97.81 173 MET B N 1
ATOM 3894 C CA . MET B 1 173 ? 4.113 4.418 5.695 1 97.81 173 MET B CA 1
ATOM 3895 C C . MET B 1 173 ? 2.84 5.254 5.762 1 97.81 173 MET B C 1
ATOM 3897 O O . MET B 1 173 ? 2.623 6.125 4.918 1 97.81 173 MET B O 1
ATOM 3901 N N . ILE B 1 174 ? 1.954 4.957 6.707 1 98.12 174 ILE B N 1
ATOM 3902 C CA . ILE B 1 174 ? 0.742 5.742 6.906 1 98.12 174 ILE B CA 1
ATOM 3903 C C . ILE B 1 174 ? 0.581 6.074 8.391 1 98.12 174 ILE B C 1
ATOM 3905 O O . ILE B 1 174 ? 0.611 5.18 9.234 1 98.12 174 ILE B O 1
ATOM 3909 N N . HIS B 1 175 ? 0.448 7.32 8.711 1 98.19 175 HIS B N 1
ATOM 3910 C CA . HIS B 1 175 ? 0.208 7.82 10.055 1 98.19 175 HIS B CA 1
ATOM 3911 C C . HIS B 1 175 ? -1.264 8.164 10.266 1 98.19 175 HIS B C 1
ATOM 3913 O O . HIS B 1 175 ? -1.887 8.789 9.406 1 98.19 175 HIS B O 1
ATOM 3919 N N . PHE B 1 176 ? -1.794 7.715 11.367 1 97.25 176 PHE B N 1
ATOM 3920 C CA . PHE B 1 176 ? -3.072 8.211 11.867 1 97.25 176 PHE B CA 1
ATOM 3921 C C . PHE B 1 176 ? -2.893 8.938 13.195 1 97.25 176 PHE B C 1
ATOM 3923 O O . PHE B 1 176 ? -2.336 8.383 14.141 1 97.25 176 PHE B O 1
ATOM 3930 N N . ILE B 1 177 ? -3.309 10.156 13.18 1 97.5 177 ILE B N 1
ATOM 3931 C CA . ILE B 1 177 ? -3.264 10.953 14.398 1 97.5 177 ILE B CA 1
ATOM 3932 C C . ILE B 1 177 ? -4.684 11.273 14.859 1 97.5 177 ILE B C 1
ATOM 3934 O O . ILE B 1 177 ? -5.395 12.039 14.203 1 97.5 177 ILE B O 1
ATOM 3938 N N . GLU B 1 178 ? -5.094 10.711 15.992 1 96.44 178 GLU B N 1
ATOM 3939 C CA . GLU B 1 178 ? -6.41 10.953 16.578 1 96.44 178 GLU B CA 1
ATOM 3940 C C . GLU B 1 178 ? -6.359 12.078 17.609 1 96.44 178 GLU B C 1
ATOM 3942 O O . GLU B 1 178 ? -6.113 11.828 18.797 1 96.44 178 GLU B O 1
ATOM 3947 N N . LEU B 1 179 ? -6.777 13.258 17.219 1 95.56 179 LEU B N 1
ATOM 3948 C CA . LEU B 1 179 ? -6.629 14.477 18 1 95.56 179 LEU B CA 1
ATOM 3949 C C . LEU B 1 179 ? -7.441 14.383 19.297 1 95.56 179 LEU B C 1
ATOM 3951 O O . LEU B 1 179 ? -7.012 14.867 20.344 1 95.56 179 LEU B O 1
ATOM 3955 N N . PRO B 1 180 ? -8.586 13.688 19.266 1 93.81 180 PRO B N 1
ATOM 3956 C CA . PRO B 1 180 ? -9.375 13.633 20.5 1 93.81 180 PRO B CA 1
ATOM 3957 C C . PRO B 1 180 ? -8.656 12.898 21.625 1 93.81 180 PRO B C 1
ATOM 3959 O O . PRO B 1 180 ? -9.023 13.055 22.797 1 93.81 180 PRO B O 1
ATOM 3962 N N . ARG B 1 181 ? -7.688 12.156 21.297 1 93.75 181 ARG B N 1
ATOM 3963 C CA . ARG B 1 181 ? -6.938 11.43 22.328 1 93.75 181 ARG B CA 1
ATOM 3964 C C . ARG B 1 181 ? -5.883 12.32 22.969 1 93.75 181 ARG B C 1
ATOM 3966 O O . ARG B 1 181 ? -5.273 11.945 23.969 1 93.75 181 ARG B O 1
ATOM 3973 N N . PHE B 1 182 ? -5.656 13.43 22.406 1 93.44 182 PHE B N 1
ATOM 3974 C CA . PHE B 1 182 ? -4.645 14.344 22.938 1 93.44 182 PHE B CA 1
ATOM 3975 C C . PHE B 1 182 ? -5.074 14.898 24.281 1 93.44 182 PHE B C 1
ATOM 3977 O O . PHE B 1 182 ? -6.109 15.562 24.391 1 93.44 182 PHE B O 1
ATOM 3984 N N . ASP B 1 183 ? -4.316 14.539 25.266 1 85.06 183 ASP B N 1
ATOM 3985 C CA . ASP B 1 183 ? -4.508 15.07 26.609 1 85.06 183 ASP B CA 1
ATOM 3986 C C . ASP B 1 183 ? -3.564 16.25 26.875 1 85.06 183 ASP B C 1
ATOM 3988 O O . ASP B 1 183 ? -2.355 16.062 27.016 1 85.06 183 ASP B O 1
ATOM 3992 N N . PRO B 1 184 ? -4.125 17.422 26.812 1 79.75 184 PRO B N 1
ATOM 3993 C CA . PRO B 1 184 ? -3.24 18.578 26.969 1 79.75 184 PRO B CA 1
ATOM 3994 C C . PRO B 1 184 ? -2.498 18.578 28.297 1 79.75 184 PRO B C 1
ATOM 3996 O O . PRO B 1 184 ? -3.084 18.266 29.344 1 79.75 184 PRO B O 1
ATOM 3999 N N . PRO B 1 185 ? -1.293 18.859 28.047 1 77.75 185 PRO B N 1
ATOM 4000 C CA . PRO B 1 185 ? -0.537 18.969 29.297 1 77.75 185 PRO B CA 1
ATOM 4001 C C . PRO B 1 185 ? -0.853 20.266 30.047 1 77.75 185 PRO B C 1
ATOM 4003 O O . PRO B 1 185 ? -1.336 21.234 29.469 1 77.75 185 PRO B O 1
ATOM 4006 N N . GLY B 1 186 ? -0.865 20.203 31.312 1 83.31 186 GLY B N 1
ATOM 4007 C CA . GLY B 1 186 ? -1.008 21.406 32.125 1 83.31 186 GLY B CA 1
ATOM 4008 C C . GLY B 1 186 ? 0.156 22.359 31.984 1 83.31 186 GLY B C 1
ATOM 4009 O O . GLY B 1 186 ? 0.181 23.422 32.625 1 83.31 186 GLY B O 1
ATOM 4010 N N . ARG B 1 187 ? 1.157 22.031 31.141 1 87.12 187 ARG B N 1
ATOM 4011 C CA . ARG B 1 187 ? 2.334 22.859 30.875 1 87.12 187 ARG B CA 1
ATOM 4012 C C . ARG B 1 187 ? 2.701 22.812 29.391 1 87.12 187 ARG B C 1
ATOM 4014 O O . ARG B 1 187 ? 2.107 22.062 28.609 1 87.12 187 ARG B O 1
ATOM 4021 N N . MET B 1 188 ? 3.664 23.609 29.094 1 90.75 188 MET B N 1
ATOM 4022 C CA . MET B 1 188 ? 4.164 23.656 27.719 1 90.75 188 MET B CA 1
ATOM 4023 C C . MET B 1 188 ? 4.645 22.281 27.266 1 90.75 188 MET B C 1
ATOM 4025 O O . MET B 1 188 ? 5.465 21.656 27.938 1 90.75 188 MET B O 1
ATOM 4029 N N . PRO B 1 189 ? 4.035 21.859 26.172 1 94.5 189 PRO B N 1
ATOM 4030 C CA . PRO B 1 189 ? 4.508 20.562 25.688 1 94.5 189 PRO B CA 1
ATOM 4031 C C . PRO B 1 189 ? 6 20.547 25.375 1 94.5 189 PRO B C 1
ATOM 4033 O O . PRO B 1 189 ? 6.531 21.547 24.844 1 94.5 189 PRO B O 1
ATOM 4036 N N . SER B 1 190 ? 6.684 19.453 25.578 1 92.19 190 SER B N 1
ATOM 4037 C CA . SER B 1 190 ? 8.133 19.344 25.453 1 92.19 190 SER B CA 1
ATOM 4038 C C . SER B 1 190 ? 8.531 18.953 24.031 1 92.19 190 SER B C 1
ATOM 4040 O O . SER B 1 190 ? 9.68 19.156 23.625 1 92.19 190 SER B O 1
ATOM 4042 N N . THR B 1 191 ? 7.68 18.359 23.281 1 95.12 191 THR B N 1
ATOM 4043 C CA . THR B 1 191 ? 8.031 17.906 21.938 1 95.12 191 THR B CA 1
ATOM 4044 C C . THR B 1 191 ? 7.371 18.766 20.875 1 95.12 191 THR B C 1
ATOM 4046 O O . THR B 1 191 ? 6.32 19.359 21.125 1 95.12 191 THR B O 1
ATOM 4049 N N . ALA B 1 192 ? 8 18.844 19.734 1 96.56 192 ALA B N 1
ATOM 4050 C CA . ALA B 1 192 ? 7.418 19.562 18.609 1 96.56 192 ALA B CA 1
ATOM 4051 C C . ALA B 1 192 ? 6.074 18.953 18.203 1 96.56 192 ALA B C 1
ATOM 4053 O O . ALA B 1 192 ? 5.133 19.688 17.891 1 96.56 192 ALA 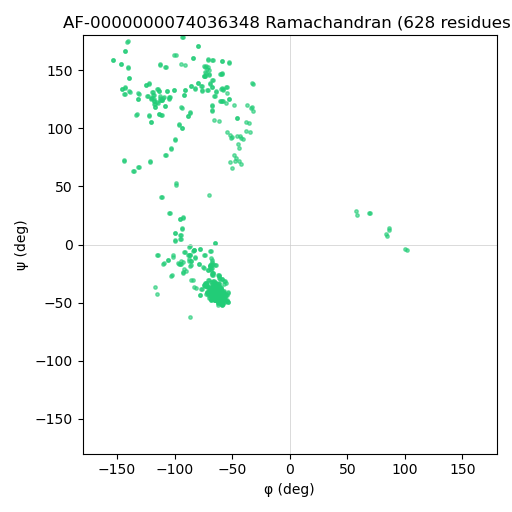B O 1
ATOM 4054 N N . PHE B 1 193 ? 5.996 17.656 18.297 1 97.5 193 PHE B N 1
ATOM 4055 C CA . PHE B 1 193 ? 4.762 16.953 17.969 1 97.5 193 PHE B CA 1
ATOM 4056 C C . PHE B 1 193 ? 3.617 17.438 18.859 1 97.5 193 PHE B C 1
ATOM 4058 O O . PHE B 1 193 ? 2.562 17.828 18.359 1 97.5 193 PHE B O 1
ATOM 4065 N N . ALA B 1 194 ? 3.846 17.453 20.078 1 96.75 194 ALA B N 1
ATOM 4066 C CA . ALA B 1 194 ? 2.809 17.828 21.031 1 96.75 194 ALA B CA 1
ATOM 4067 C C . ALA B 1 194 ? 2.408 19.297 20.859 1 96.75 194 ALA B C 1
ATOM 4069 O O . ALA B 1 194 ? 1.238 19.641 21.016 1 96.75 194 ALA B O 1
ATOM 4070 N N . ARG B 1 195 ? 3.324 20.125 20.578 1 97.19 195 ARG B N 1
ATOM 4071 C CA . ARG B 1 195 ? 3.016 21.547 20.359 1 97.19 195 ARG B CA 1
ATOM 4072 C C . ARG B 1 195 ? 2.113 21.719 19.141 1 97.19 195 ARG B C 1
ATOM 4074 O O . ARG B 1 195 ? 1.133 22.469 19.203 1 97.19 195 ARG B O 1
ATOM 4081 N N . TRP B 1 196 ? 2.424 21.047 18.062 1 97.38 196 TRP B N 1
ATOM 4082 C CA . TRP B 1 196 ? 1.591 21.109 16.875 1 97.38 196 TRP B CA 1
ATOM 4083 C C . TRP B 1 196 ? 0.191 20.578 17.156 1 97.38 196 TRP B C 1
ATOM 4085 O O . TRP B 1 196 ? -0.804 21.172 16.734 1 97.38 196 TRP B O 1
ATOM 4095 N N . MET B 1 197 ? 0.117 19.406 17.875 1 97.06 197 MET B N 1
ATOM 4096 C CA . MET B 1 197 ? -1.189 18.844 18.188 1 97.06 197 MET B CA 1
ATOM 4097 C C . MET B 1 197 ? -2.012 19.797 19.047 1 97.06 197 MET B C 1
ATOM 4099 O O . MET B 1 197 ? -3.217 19.938 18.844 1 97.06 197 MET B O 1
ATOM 4103 N N . TYR B 1 198 ? -1.336 20.453 19.984 1 96.56 198 TYR B N 1
ATOM 4104 C CA . TYR B 1 198 ? -2.014 21.453 20.812 1 96.56 198 TYR B CA 1
ATOM 4105 C C . TYR B 1 198 ? -2.613 22.562 19.953 1 96.56 198 TYR B C 1
ATOM 4107 O O . TYR B 1 198 ? -3.795 22.875 20.094 1 96.56 198 TYR B O 1
ATOM 4115 N N . TYR B 1 199 ? -1.785 23.094 19.125 1 96.81 199 TYR B N 1
ATOM 4116 C CA . TYR B 1 199 ? -2.207 24.188 18.266 1 96.81 199 TYR B CA 1
ATOM 4117 C C . TYR B 1 199 ? -3.375 23.781 17.391 1 96.81 199 TYR B C 1
ATOM 4119 O O . TYR B 1 199 ? -4.414 24.438 17.359 1 96.81 199 TYR B O 1
ATOM 4127 N N . ILE B 1 200 ? -3.223 22.641 16.688 1 96.06 200 ILE B N 1
ATOM 4128 C CA . ILE B 1 200 ? -4.211 22.203 15.711 1 96.06 200 ILE B CA 1
ATOM 4129 C C . ILE B 1 200 ? -5.523 21.859 16.422 1 96.06 200 ILE B C 1
ATOM 4131 O O . ILE B 1 200 ? -6.602 22.203 15.93 1 96.06 200 ILE B O 1
ATOM 4135 N N . LYS B 1 201 ? -5.453 21.266 17.531 1 94.5 201 LYS B N 1
ATOM 4136 C CA . LYS B 1 201 ? -6.645 20.797 18.234 1 94.5 201 LYS B CA 1
ATOM 4137 C C . LYS B 1 201 ? -7.41 21.969 18.859 1 94.5 201 LYS B C 1
ATOM 4139 O O . LYS B 1 201 ? -8.641 22 18.828 1 94.5 201 LYS B O 1
ATOM 4144 N N . TYR B 1 202 ? -6.695 22.984 19.344 1 93.88 202 TYR B N 1
ATOM 4145 C CA . TYR B 1 202 ? -7.367 23.906 20.266 1 93.88 202 TYR B CA 1
ATOM 4146 C C . TYR B 1 202 ? -7.48 25.297 19.656 1 93.88 202 TYR B C 1
ATOM 4148 O O . TYR B 1 202 ? -8.219 26.141 20.156 1 93.88 202 TYR B O 1
ATOM 4156 N N . ARG B 1 203 ? -6.879 25.547 18.594 1 94.06 203 ARG B N 1
ATOM 4157 C CA . ARG B 1 203 ? -6.828 26.922 18.094 1 94.06 203 ARG B CA 1
ATOM 4158 C C . ARG B 1 203 ? -8.219 27.422 17.719 1 94.06 203 ARG B C 1
ATOM 4160 O O . ARG B 1 203 ? -8.516 28.609 17.859 1 94.06 203 ARG B O 1
ATOM 4167 N N . SER B 1 204 ? -9.062 26.562 17.234 1 90.56 204 SER B N 1
ATOM 4168 C CA . SER B 1 204 ? -10.367 26.984 16.734 1 90.56 204 SER B CA 1
ATOM 4169 C C . SER B 1 204 ? -11.344 27.25 17.891 1 90.56 204 SER B C 1
ATOM 4171 O O . SER B 1 204 ? -12.445 27.75 17.656 1 90.56 204 SER B O 1
ATOM 4173 N N . LYS B 1 205 ? -10.906 27 19.078 1 89 205 LYS B N 1
ATOM 4174 C CA . LYS B 1 205 ? -11.766 27.266 20.234 1 89 205 LYS B CA 1
ATOM 4175 C C . LYS B 1 205 ? -11.875 28.766 20.5 1 89 205 LYS B C 1
ATOM 4177 O O . LYS B 1 205 ? -10.945 29.516 20.234 1 89 205 LYS B O 1
ATOM 4182 N N . GLU B 1 206 ? -12.992 29.234 21.016 1 86.38 206 GLU B N 1
ATOM 4183 C CA . GLU B 1 206 ? -13.297 30.656 21.234 1 86.38 206 GLU B CA 1
ATOM 4184 C C . GLU B 1 206 ? -12.258 31.312 22.141 1 86.38 206 GLU B C 1
ATOM 4186 O O . GLU B 1 206 ? -11.812 32.438 21.875 1 86.38 206 GLU B O 1
ATOM 4191 N N . ASP B 1 207 ? -11.789 30.656 23.172 1 89.06 207 ASP B N 1
ATOM 4192 C CA . ASP B 1 207 ? -10.875 31.25 24.125 1 89.06 207 ASP B CA 1
ATOM 4193 C C . ASP B 1 207 ? -9.453 30.75 23.922 1 89.06 207 ASP B C 1
ATOM 4195 O O . ASP B 1 207 ? -8.633 30.781 24.844 1 89.06 207 ASP B O 1
ATOM 4199 N N . ALA B 1 208 ? -9.148 30.375 22.703 1 91.5 208 ALA B N 1
ATOM 4200 C CA . ALA B 1 208 ? -7.855 29.75 22.438 1 91.5 208 ALA B CA 1
ATOM 4201 C C . ALA B 1 208 ? -6.715 30.75 22.656 1 91.5 208 ALA B C 1
ATOM 4203 O O . ALA B 1 208 ? -5.656 30.391 23.172 1 91.5 208 ALA B O 1
ATOM 4204 N N . MET B 1 209 ? -6.918 32 22.328 1 92.94 209 MET B N 1
ATOM 4205 C CA . MET B 1 209 ? -5.844 33 22.359 1 92.94 209 MET B CA 1
ATOM 4206 C C . MET B 1 209 ? -5.656 33.562 23.766 1 92.94 209 MET B C 1
ATOM 4208 O O . MET B 1 209 ? -4.688 34.25 24.031 1 92.94 209 MET B O 1
ATOM 4212 N N . GLU B 1 210 ? -6.52 33.156 24.672 1 93.5 210 GLU B N 1
ATOM 4213 C CA . GLU B 1 210 ? -6.359 33.531 26.078 1 93.5 210 GLU B CA 1
ATOM 4214 C C . GLU B 1 210 ? -5.613 32.438 26.844 1 93.5 210 GLU B C 1
ATOM 4216 O O . GLU B 1 210 ? -5.168 32.656 27.969 1 93.5 210 GLU B O 1
ATOM 4221 N N . ASP B 1 211 ? -5.488 31.297 26.281 1 94.12 211 ASP B N 1
ATOM 4222 C CA . ASP B 1 211 ? -4.781 30.172 26.875 1 94.12 211 ASP B CA 1
ATOM 4223 C C . ASP B 1 211 ? -3.285 30.438 26.969 1 94.12 211 ASP B C 1
ATOM 4225 O O . ASP B 1 211 ? -2.625 30.672 25.953 1 94.12 211 ASP B O 1
ATOM 4229 N N . PRO B 1 212 ? -2.709 30.422 28.188 1 95.19 212 PRO B N 1
ATOM 4230 C CA . PRO B 1 212 ? -1.285 30.734 28.359 1 95.19 212 PRO B CA 1
ATOM 4231 C C . PRO B 1 212 ? -0.386 29.75 27.609 1 95.19 212 PRO B C 1
ATOM 4233 O O . PRO B 1 212 ? 0.687 30.125 27.125 1 95.19 212 PRO B O 1
ATOM 4236 N N . ILE B 1 213 ? -0.777 28.562 27.562 1 95.75 213 ILE B N 1
ATOM 4237 C CA . ILE B 1 213 ? 0.015 27.547 26.875 1 95.75 213 ILE B CA 1
ATOM 4238 C C . ILE B 1 213 ? 0.032 27.859 25.375 1 95.75 213 ILE B C 1
ATOM 4240 O O . ILE B 1 213 ? 1.082 27.781 24.734 1 95.75 213 ILE B O 1
ATOM 4244 N N . MET B 1 214 ? -1.086 28.219 24.766 1 96.38 214 MET B N 1
ATOM 4245 C CA . MET B 1 214 ? -1.171 28.609 23.359 1 96.38 214 MET B CA 1
ATOM 4246 C C . MET B 1 214 ? -0.266 29.812 23.078 1 96.38 214 MET B C 1
ATOM 4248 O O . MET B 1 214 ? 0.495 29.797 22.109 1 96.38 214 MET B O 1
ATOM 4252 N N . LYS B 1 215 ? -0.336 30.797 23.953 1 96.19 215 LYS B N 1
ATOM 4253 C CA . LYS B 1 215 ? 0.495 31.984 23.797 1 96.19 215 LYS B CA 1
ATOM 4254 C C . LYS B 1 215 ? 1.979 31.625 23.812 1 96.19 215 LYS B C 1
ATOM 4256 O O . LYS B 1 215 ? 2.756 32.125 23 1 96.19 215 LYS B O 1
ATOM 4261 N N . ALA B 1 216 ? 2.342 30.766 24.719 1 96.06 216 ALA B N 1
ATOM 4262 C CA . ALA B 1 216 ? 3.734 30.328 24.844 1 96.06 216 ALA B CA 1
ATOM 4263 C C . ALA B 1 216 ? 4.188 29.578 23.594 1 96.06 216 ALA B C 1
ATOM 4265 O O . ALA B 1 216 ? 5.301 29.797 23.109 1 96.06 216 ALA B O 1
ATOM 4266 N N . ILE B 1 217 ? 3.348 28.703 23.062 1 96.75 217 ILE B N 1
ATOM 4267 C CA . ILE B 1 217 ? 3.658 27.938 21.859 1 96.75 217 ILE B CA 1
ATOM 4268 C C . ILE B 1 217 ? 3.887 28.891 20.688 1 96.75 217 ILE B C 1
ATOM 4270 O O . ILE B 1 217 ? 4.875 28.766 19.969 1 96.75 217 ILE B O 1
ATOM 4274 N N . LEU B 1 218 ? 3.01 29.859 20.531 1 96.81 218 LEU B N 1
ATOM 4275 C CA . LEU B 1 218 ? 3.094 30.828 19.438 1 96.81 218 LEU B CA 1
ATOM 4276 C C . LEU B 1 218 ? 4.324 31.719 19.578 1 96.81 218 LEU B C 1
ATOM 4278 O O . LEU B 1 218 ? 4.926 32.125 18.578 1 96.81 218 LEU B O 1
ATOM 4282 N N . GLU B 1 219 ? 4.688 31.953 20.75 1 95.12 219 GLU B N 1
ATOM 4283 C CA . GLU B 1 219 ? 5.859 32.781 21 1 95.12 219 GLU B CA 1
ATOM 4284 C C . GLU B 1 219 ? 7.152 32.031 20.75 1 95.12 219 GLU B C 1
ATOM 4286 O O . GLU B 1 219 ? 8.117 32.562 20.203 1 95.12 219 GLU B O 1
ATOM 4291 N N . ASP B 1 220 ? 7.199 30.797 21.094 1 94.69 220 ASP B N 1
ATOM 4292 C CA . ASP B 1 220 ? 8.445 30.031 21.156 1 94.69 220 ASP B CA 1
ATOM 4293 C C . ASP B 1 220 ? 8.656 29.25 19.875 1 94.69 220 ASP B C 1
ATOM 4295 O O . ASP B 1 220 ? 9.742 28.703 19.641 1 94.69 220 ASP B O 1
ATOM 4299 N N . THR B 1 221 ? 7.598 29.078 19.078 1 95.44 221 THR B N 1
ATOM 4300 C CA . THR B 1 221 ? 7.699 28.266 17.875 1 95.44 221 THR B CA 1
ATOM 4301 C C . THR B 1 221 ? 7.367 29.078 16.641 1 95.44 221 THR B C 1
ATOM 4303 O O . THR B 1 221 ? 6.195 29.281 16.312 1 95.44 221 THR B O 1
ATOM 4306 N N . SER B 1 222 ? 8.391 29.438 15.875 1 95.12 222 SER B N 1
ATOM 4307 C CA . SER B 1 222 ? 8.227 30.328 14.734 1 95.12 222 SER B CA 1
ATOM 4308 C C . SER B 1 222 ? 7.348 29.703 13.656 1 95.12 222 SER B C 1
ATOM 4310 O O . SER B 1 222 ? 6.531 30.391 13.039 1 95.12 222 SER B O 1
ATOM 4312 N N . GLU B 1 223 ? 7.516 28.438 13.477 1 95.31 223 GLU B N 1
ATOM 4313 C CA . GLU B 1 223 ? 6.766 27.734 12.43 1 95.31 223 GLU B CA 1
ATOM 4314 C C . GLU B 1 223 ? 5.273 27.719 12.742 1 95.31 223 GLU B C 1
ATOM 4316 O O . GLU B 1 223 ? 4.445 27.875 11.844 1 95.31 223 GLU B O 1
ATOM 4321 N N . ILE B 1 224 ? 4.914 27.578 13.992 1 97.06 224 ILE B N 1
ATOM 4322 C CA . ILE B 1 224 ? 3.508 27.578 14.375 1 97.06 224 ILE B CA 1
ATOM 4323 C C . ILE B 1 224 ? 2.955 29 14.289 1 97.06 224 ILE B C 1
ATOM 4325 O O . ILE B 1 224 ? 1.798 29.203 13.914 1 97.06 224 ILE B O 1
ATOM 4329 N N . ARG B 1 225 ? 3.773 29.938 14.578 1 96 225 ARG B N 1
ATOM 4330 C CA . ARG B 1 225 ? 3.367 31.328 14.43 1 96 225 ARG B CA 1
ATOM 4331 C C . ARG B 1 225 ? 3.035 31.656 12.977 1 96 225 ARG B C 1
ATOM 4333 O O . ARG B 1 225 ? 2.078 32.375 12.695 1 96 225 ARG B O 1
ATOM 4340 N N . GLU B 1 226 ? 3.816 31.172 12.133 1 94.25 226 GLU B N 1
ATOM 4341 C CA . GLU B 1 226 ? 3.549 31.375 10.711 1 94.25 226 GLU B CA 1
ATOM 4342 C C . GLU B 1 226 ? 2.213 30.75 10.305 1 94.25 226 GLU B C 1
ATOM 4344 O O . GLU B 1 226 ? 1.445 31.359 9.555 1 94.25 226 GLU B O 1
ATOM 4349 N N . ALA B 1 227 ? 1.989 29.547 10.758 1 95.06 227 ALA B N 1
ATOM 4350 C CA . ALA B 1 227 ? 0.7 28.906 10.508 1 95.06 227 ALA B CA 1
ATOM 4351 C C . ALA B 1 227 ? -0.447 29.75 11.055 1 95.06 227 ALA B C 1
ATOM 4353 O O . ALA B 1 227 ? -1.479 29.906 10.398 1 95.06 227 ALA B O 1
ATOM 4354 N N . GLU B 1 228 ? -0.244 30.297 12.234 1 95.88 228 GLU B N 1
ATOM 4355 C CA . GLU B 1 228 ? -1.25 31.141 12.867 1 95.88 228 GLU B CA 1
ATOM 4356 C C . GLU B 1 228 ? -1.557 32.375 12.016 1 95.88 228 GLU B C 1
ATOM 4358 O O . GLU B 1 228 ? -2.717 32.75 11.867 1 95.88 228 GLU B O 1
ATOM 4363 N N . LYS B 1 229 ? -0.557 32.969 11.484 1 94.38 229 LYS B N 1
ATOM 4364 C CA . LYS B 1 229 ? -0.76 34.125 10.609 1 94.38 229 LYS B CA 1
ATOM 4365 C C . LYS B 1 229 ? -1.653 33.781 9.43 1 94.38 229 LYS B C 1
ATOM 4367 O O . LYS B 1 229 ? -2.57 34.531 9.086 1 94.38 229 LYS B O 1
ATOM 4372 N N . ARG B 1 230 ? -1.386 32.688 8.891 1 93.31 230 ARG B N 1
ATOM 4373 C CA . ARG B 1 230 ? -2.184 32.25 7.75 1 93.31 230 ARG B CA 1
ATOM 4374 C C . ARG B 1 230 ? -3.604 31.875 8.18 1 93.31 230 ARG B C 1
ATOM 4376 O O . ARG B 1 230 ? -4.566 32.188 7.473 1 93.31 230 ARG B O 1
ATOM 4383 N N . TYR B 1 231 ? -3.691 31.23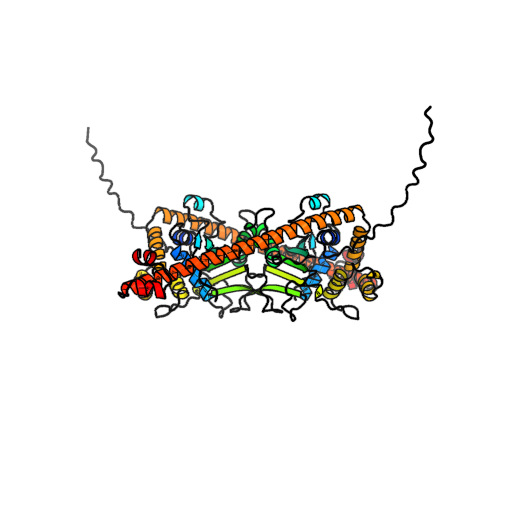4 9.258 1 94.12 231 TYR B N 1
ATOM 4384 C CA . TYR B 1 231 ? -5.004 30.906 9.797 1 94.12 231 TYR B CA 1
ATOM 4385 C C . TYR B 1 231 ? -5.828 32.156 10.039 1 94.12 231 TYR B C 1
ATOM 4387 O O . TYR B 1 231 ? -7.004 32.219 9.672 1 94.12 231 TYR B O 1
ATOM 4395 N N . GLN B 1 232 ? -5.223 33.156 10.555 1 93.69 232 GLN B N 1
ATOM 4396 C CA . GLN B 1 232 ? -5.895 34.438 10.805 1 93.69 232 GLN B CA 1
ATOM 4397 C C . GLN B 1 232 ? -6.305 35.094 9.5 1 93.69 232 GLN B C 1
ATOM 4399 O O . GLN B 1 232 ? -7.395 35.688 9.406 1 93.69 232 GLN B O 1
ATOM 4404 N N . ALA B 1 233 ? -5.414 35 8.586 1 92.31 233 ALA B N 1
ATOM 4405 C CA . ALA B 1 233 ? -5.742 35.562 7.281 1 92.31 233 ALA B CA 1
ATOM 4406 C C . ALA B 1 233 ? -6.973 34.875 6.688 1 92.31 233 ALA B C 1
ATOM 4408 O O . ALA B 1 233 ? -7.836 35.531 6.105 1 92.31 233 ALA B O 1
ATOM 4409 N N . PHE B 1 234 ? -7.004 33.625 6.816 1 91.75 234 PHE B N 1
ATOM 4410 C CA . PHE B 1 234 ? -8.148 32.844 6.324 1 91.75 234 PHE B CA 1
ATOM 4411 C C . PHE B 1 234 ? -9.43 33.312 7.012 1 91.75 234 PHE B C 1
ATOM 4413 O O . PHE B 1 234 ? -10.43 33.594 6.348 1 91.75 234 PHE B O 1
ATOM 4420 N N . THR B 1 235 ? -9.438 33.375 8.344 1 91.19 235 THR B N 1
ATOM 4421 C CA . THR B 1 235 ? -10.633 33.656 9.133 1 91.19 235 THR B CA 1
ATOM 4422 C C . THR B 1 235 ? -11.086 35.094 8.93 1 91.19 235 THR B C 1
ATOM 4424 O O . THR B 1 235 ? -12.258 35.406 9.117 1 91.19 235 THR B O 1
ATOM 4427 N N . ALA B 1 236 ? -10.188 35.906 8.516 1 91.38 236 ALA B N 1
ATOM 4428 C CA . ALA B 1 236 ? -10.5 37.344 8.297 1 91.38 236 ALA B CA 1
ATOM 4429 C C . ALA B 1 236 ? -11.078 37.562 6.902 1 91.38 236 ALA B C 1
ATOM 4431 O O . ALA B 1 236 ? -11.664 38.594 6.629 1 91.38 236 ALA B O 1
ATOM 4432 N N . ASP B 1 237 ? -10.867 36.594 6.035 1 90.88 237 ASP B N 1
ATOM 4433 C CA . ASP B 1 237 ? -11.312 36.719 4.652 1 90.88 237 ASP B CA 1
ATOM 4434 C C . ASP B 1 237 ? -12.742 36.219 4.488 1 90.88 237 ASP B C 1
ATOM 4436 O O . ASP B 1 237 ? -12.969 35 4.504 1 90.88 237 ASP B O 1
ATOM 4440 N N . GLU B 1 238 ? -13.633 37.094 4.234 1 88.12 238 GLU B N 1
ATOM 4441 C CA . GLU B 1 238 ? -15.047 36.719 4.152 1 88.12 238 GLU B CA 1
ATOM 4442 C C . GLU B 1 238 ? -15.32 35.812 2.969 1 88.12 238 GLU B C 1
ATOM 4444 O O . GLU B 1 238 ? -16.141 34.875 3.066 1 88.12 238 GLU B O 1
ATOM 4449 N N . GLU B 1 239 ? -14.695 36.062 1.901 1 84.38 239 GLU B N 1
ATOM 4450 C CA . GLU B 1 239 ? -14.875 35.219 0.729 1 84.38 239 GLU B CA 1
ATOM 4451 C C . GLU B 1 239 ? -14.438 33.781 1.015 1 84.38 239 GLU B C 1
ATOM 4453 O O . GLU B 1 239 ? -15.125 32.812 0.639 1 84.38 239 GLU B O 1
ATOM 4458 N N . LEU B 1 240 ? -13.289 33.656 1.647 1 86.94 240 LEU B N 1
ATOM 4459 C CA . LEU B 1 240 ? -12.797 32.344 2.004 1 86.94 240 LEU B CA 1
ATOM 4460 C C . LEU B 1 240 ? -13.742 31.641 2.977 1 86.94 240 LEU B C 1
ATOM 4462 O O . LEU B 1 240 ? -14 30.438 2.857 1 86.94 240 LEU B O 1
ATOM 4466 N N . GLN B 1 241 ? -14.305 32.375 3.826 1 86.75 241 GLN B N 1
ATOM 4467 C CA . GLN B 1 241 ? -15.25 31.828 4.793 1 86.75 241 GLN B CA 1
ATOM 4468 C C . GLN B 1 241 ? -16.516 31.344 4.102 1 86.75 241 GLN B C 1
ATOM 4470 O O . GLN B 1 241 ? -17.047 30.281 4.445 1 86.75 241 GLN B O 1
ATOM 4475 N N . ASP B 1 242 ? -16.953 32.094 3.211 1 82.69 242 ASP B N 1
ATOM 4476 C CA . ASP B 1 242 ? -18.141 31.703 2.451 1 82.69 242 ASP B CA 1
ATOM 4477 C C . ASP B 1 242 ? -17.875 30.422 1.667 1 82.69 242 ASP B C 1
ATOM 4479 O O . ASP B 1 242 ? -18.734 29.531 1.608 1 82.69 242 ASP B O 1
ATOM 4483 N N . ARG B 1 243 ? -16.781 30.359 1.176 1 80.62 243 ARG B N 1
ATOM 4484 C CA . ARG B 1 243 ? -16.422 29.172 0.416 1 80.62 243 ARG B CA 1
ATOM 4485 C C . ARG B 1 243 ? -16.312 27.953 1.326 1 80.62 243 ARG B C 1
ATOM 4487 O O . ARG B 1 243 ? -16.719 26.844 0.949 1 80.62 243 ARG B O 1
ATOM 4494 N N . LEU B 1 244 ? -15.695 28.188 2.387 1 80.56 244 LEU B N 1
ATOM 4495 C CA . LEU B 1 244 ? -15.617 27.109 3.373 1 80.56 244 LEU B CA 1
ATOM 4496 C C . LEU B 1 244 ? -17.016 26.594 3.711 1 80.56 244 LEU B C 1
ATOM 4498 O O . LEU B 1 244 ? -17.234 25.375 3.74 1 80.56 244 LEU B O 1
ATOM 4502 N N . GLU B 1 245 ? -17.891 27.484 3.977 1 78.56 245 GLU B N 1
ATOM 4503 C CA . GLU B 1 245 ? -19.25 27.078 4.332 1 78.56 245 GLU B CA 1
ATOM 4504 C C . GLU B 1 245 ? -19.906 26.312 3.197 1 78.56 245 GLU B C 1
ATOM 4506 O O . GLU B 1 245 ? -20.578 25.297 3.438 1 78.56 245 GLU B O 1
ATOM 4511 N N . ALA B 1 246 ? -19.734 26.75 2.002 1 74.19 246 ALA B N 1
ATOM 4512 C CA . ALA B 1 246 ? -20.297 26.062 0.834 1 74.19 246 ALA B CA 1
ATOM 4513 C C . ALA B 1 246 ? -19.703 24.672 0.674 1 74.19 246 ALA B C 1
ATOM 4515 O O . ALA B 1 246 ? -20.438 23.719 0.397 1 74.19 246 ALA B O 1
ATOM 4516 N N . ARG B 1 247 ? -18.453 24.578 0.839 1 73.44 247 ARG B N 1
ATOM 4517 C CA . ARG B 1 247 ? -17.766 23.312 0.713 1 73.44 247 ARG B CA 1
ATOM 4518 C C . ARG B 1 247 ? -18.203 22.328 1.796 1 73.44 247 ARG B C 1
ATOM 4520 O O . ARG B 1 247 ? -18.438 21.156 1.518 1 73.44 247 ARG B O 1
ATOM 4527 N N . ASP B 1 248 ? -18.266 22.875 2.967 1 71.31 248 ASP B N 1
ATOM 4528 C CA . ASP B 1 248 ? -18.672 22.031 4.086 1 71.31 248 ASP B CA 1
ATOM 4529 C C . ASP B 1 248 ? -20.078 21.469 3.865 1 71.31 248 ASP B C 1
ATOM 4531 O O . ASP B 1 248 ? -20.328 20.297 4.168 1 71.31 248 ASP B O 1
ATOM 4535 N N . LYS B 1 249 ? -20.891 22.266 3.383 1 66.75 249 LYS B N 1
ATOM 4536 C CA . LYS B 1 249 ? -22.25 21.812 3.074 1 66.75 249 LYS B CA 1
ATOM 4537 C C . LYS B 1 249 ? -22.234 20.719 2.008 1 66.75 249 LYS B C 1
ATOM 4539 O O . LYS B 1 249 ? -22.922 19.703 2.146 1 66.75 249 LYS B O 1
ATOM 4544 N N . PHE B 1 250 ? -21.484 20.922 0.995 1 64.75 250 PHE B N 1
ATOM 4545 C CA . PHE B 1 250 ? -21.391 19.953 -0.087 1 64.75 250 PHE B CA 1
ATOM 4546 C C . PHE B 1 250 ? -20.781 18.641 0.417 1 64.75 250 PHE B C 1
ATOM 4548 O O . PHE B 1 250 ? -21.297 17.562 0.101 1 64.75 250 PHE B O 1
ATOM 4555 N N . ARG B 1 251 ? -19.734 18.734 1.123 1 65.62 251 ARG B N 1
ATOM 4556 C CA . ARG B 1 251 ? -19.031 17.562 1.637 1 65.62 251 ARG B CA 1
ATOM 4557 C C . ARG B 1 251 ? -19.938 16.75 2.559 1 65.62 251 ARG B C 1
ATOM 4559 O O . ARG B 1 251 ? -19.969 15.523 2.486 1 65.62 251 ARG B O 1
ATOM 4566 N N . ARG B 1 252 ? -20.594 17.406 3.41 1 61.94 252 ARG B N 1
ATOM 4567 C CA . ARG B 1 252 ? -21.531 16.734 4.312 1 61.94 252 ARG B CA 1
ATOM 4568 C C . ARG B 1 252 ? -22.594 15.984 3.533 1 61.94 252 ARG B C 1
ATOM 4570 O O . ARG B 1 252 ? -22.906 14.836 3.85 1 61.94 252 ARG B O 1
ATOM 4577 N N . THR B 1 253 ? -23 16.656 2.592 1 58.5 253 THR B N 1
ATOM 4578 C CA . THR B 1 253 ? -24.016 16.016 1.755 1 58.5 253 THR B CA 1
ATOM 4579 C C . THR B 1 253 ? -23.422 14.797 1.041 1 58.5 253 THR B C 1
ATOM 4581 O O . THR B 1 253 ? -24.031 13.734 0.998 1 58.5 253 THR B O 1
ATOM 4584 N N . HIS B 1 254 ? -22.297 15.07 0.522 1 60.31 254 HIS B N 1
ATOM 4585 C CA . HIS B 1 254 ? -21.625 14 -0.212 1 60.31 254 HIS B CA 1
ATOM 4586 C C . HIS B 1 254 ? -21.297 12.828 0.705 1 60.31 254 HIS B C 1
ATOM 4588 O O . HIS B 1 254 ? -21.547 11.672 0.361 1 60.31 254 HIS B O 1
ATOM 4594 N N . LEU B 1 255 ? -20.672 13.156 1.759 1 58.22 255 LEU B N 1
ATOM 4595 C CA . LEU B 1 255 ? -20.328 12.117 2.727 1 58.22 255 LEU B CA 1
ATOM 4596 C C . LEU B 1 255 ? -21.578 11.375 3.193 1 58.22 255 LEU B C 1
ATOM 4598 O O . LEU B 1 255 ? -21.547 10.156 3.383 1 58.22 255 LEU B O 1
ATOM 4602 N N . GLN B 1 256 ? -22.594 12.086 3.441 1 54.12 256 GLN B N 1
ATOM 4603 C CA . GLN B 1 256 ? -23.859 11.461 3.807 1 54.12 256 GLN B CA 1
ATOM 4604 C C . GLN B 1 256 ? -24.359 10.539 2.697 1 54.12 256 GLN B C 1
ATOM 4606 O O . GLN B 1 256 ? -24.844 9.438 2.965 1 54.12 256 GLN B O 1
ATOM 4611 N N . LEU B 1 257 ? -24.266 11.078 1.559 1 55.41 257 LEU B N 1
ATOM 4612 C CA . LEU B 1 257 ? -24.656 10.266 0.414 1 55.41 257 LEU B CA 1
ATOM 4613 C C . LEU B 1 257 ? -23.797 9.016 0.306 1 55.41 257 LEU B C 1
ATOM 4615 O O . LEU B 1 257 ? -24.297 7.922 0.041 1 55.41 257 LEU B O 1
ATOM 4619 N N . LEU B 1 258 ? -22.547 9.25 0.51 1 55 258 LEU B N 1
ATOM 4620 C CA . LEU B 1 258 ? -21.625 8.125 0.48 1 55 258 LEU B CA 1
ATOM 4621 C C . LEU B 1 258 ? -21.922 7.141 1.604 1 55 258 LEU B C 1
ATOM 4623 O O . LEU B 1 258 ? -21.938 5.926 1.387 1 55 258 LEU B O 1
ATOM 4627 N N . HIS B 1 259 ? -22.078 7.668 2.738 1 53.28 259 HIS B N 1
ATOM 4628 C CA . HIS B 1 259 ? -22.453 6.84 3.877 1 53.28 259 HIS B CA 1
ATOM 4629 C C . HIS B 1 259 ? -23.75 6.078 3.6 1 53.28 259 HIS B C 1
ATOM 4631 O O . HIS B 1 259 ? -23.828 4.879 3.869 1 53.28 259 HIS B O 1
ATOM 4637 N N . ASP B 1 260 ? -24.688 6.82 3.148 1 54.5 260 ASP B N 1
ATOM 4638 C CA . ASP B 1 260 ? -25.969 6.199 2.816 1 54.5 260 ASP B CA 1
ATOM 4639 C C . ASP B 1 260 ? -25.797 5.129 1.742 1 54.5 260 ASP B C 1
ATOM 4641 O O . ASP B 1 260 ? -26.406 4.059 1.82 1 54.5 260 ASP B O 1
ATOM 4645 N N . ALA B 1 261 ? -25.031 5.461 0.833 1 55.16 261 ALA B N 1
ATOM 4646 C CA . ALA B 1 261 ? -24.734 4.508 -0.234 1 55.16 261 ALA B CA 1
ATOM 4647 C C . ALA B 1 261 ? -23.953 3.311 0.297 1 55.16 261 ALA B C 1
ATOM 4649 O O . ALA B 1 261 ? -24.234 2.168 -0.078 1 55.16 261 ALA B O 1
ATOM 4650 N N . GLU B 1 262 ? -23.016 3.605 1.114 1 52.59 262 GLU B N 1
ATOM 4651 C CA . GLU B 1 262 ? -22.234 2.549 1.767 1 52.59 262 GLU B CA 1
ATOM 4652 C C . GLU B 1 262 ? -23.141 1.637 2.59 1 52.59 262 GLU B C 1
ATOM 4654 O O . GLU B 1 262 ? -23 0.413 2.553 1 52.59 262 GLU B O 1
ATOM 4659 N N . GLN B 1 263 ? -23.953 2.303 3.33 1 53.25 263 GLN B N 1
ATOM 4660 C CA . GLN B 1 263 ? -24.906 1.532 4.121 1 53.25 263 GLN B CA 1
ATOM 4661 C C . GLN B 1 263 ? -25.828 0.709 3.221 1 53.25 263 GLN B C 1
ATOM 4663 O O . GLN B 1 263 ? -26.109 -0.458 3.508 1 53.25 263 GLN B O 1
ATOM 4668 N N . LYS B 1 264 ? -26.219 1.28 2.172 1 53.81 264 LYS B N 1
ATOM 4669 C CA . LYS B 1 264 ? -27.031 0.552 1.2 1 53.81 264 LYS B CA 1
ATOM 4670 C C . LYS B 1 264 ? -26.219 -0.573 0.548 1 53.81 264 LYS B C 1
ATOM 4672 O O . LYS B 1 264 ? -26.734 -1.68 0.366 1 53.81 264 LYS B O 1
ATOM 4677 N N . GLY B 1 265 ? -25 -0.275 0.214 1 51.16 265 GLY B N 1
ATOM 4678 C CA . GLY B 1 265 ? -24.109 -1.294 -0.337 1 51.16 265 GLY B CA 1
ATOM 4679 C C . GLY B 1 265 ? -23.812 -2.414 0.64 1 51.16 265 GLY B C 1
ATOM 4680 O O . GLY B 1 265 ? -23.812 -3.588 0.267 1 51.16 265 GLY B O 1
ATOM 4681 N N . LEU B 1 266 ? -23.531 -2.029 1.805 1 49.78 266 LEU B N 1
ATOM 4682 C CA . LEU B 1 266 ? -23.359 -3.021 2.859 1 49.78 266 LEU B CA 1
ATOM 4683 C C . LEU B 1 266 ? -24.609 -3.889 3 1 49.78 266 LEU B C 1
ATOM 4685 O O . LEU B 1 266 ? -24.516 -5.113 3.107 1 49.78 266 LEU B O 1
ATOM 4689 N N . GLN B 1 267 ? -25.703 -3.236 3.035 1 50.69 267 GLN B N 1
ATOM 4690 C CA . GLN B 1 267 ? -26.953 -3.977 3.129 1 50.69 267 GLN B CA 1
ATOM 4691 C C . GLN B 1 267 ? -27.141 -4.891 1.923 1 50.69 267 GLN B C 1
ATOM 4693 O O . GLN B 1 267 ? -27.531 -6.051 2.072 1 50.69 267 GLN B O 1
ATOM 4698 N N . GLN B 1 268 ? -26.781 -4.398 0.855 1 52.81 268 GLN B N 1
ATOM 4699 C CA . GLN B 1 268 ? -26.875 -5.207 -0.354 1 52.81 268 GLN B CA 1
ATOM 4700 C C . GLN B 1 268 ? -25.844 -6.32 -0.362 1 52.81 268 GLN B C 1
ATOM 4702 O O . GLN B 1 268 ? -26.125 -7.445 -0.783 1 52.81 268 GLN B O 1
ATOM 4707 N N . GLY B 1 269 ? -24.672 -5.988 0.06 1 49.25 269 GLY B N 1
ATOM 4708 C CA . GLY B 1 269 ? -23.641 -6.996 0.209 1 49.25 269 GLY B CA 1
ATOM 4709 C C . GLY B 1 269 ? -24 -8.078 1.213 1 49.25 269 GLY B C 1
ATOM 4710 O O . GLY B 1 269 ? -23.781 -9.266 0.96 1 49.25 269 GLY B O 1
ATOM 4711 N N . ILE B 1 270 ? -24.516 -7.66 2.264 1 50.41 270 ILE B N 1
ATOM 4712 C CA . ILE B 1 270 ? -25.016 -8.602 3.262 1 50.41 270 ILE B CA 1
ATOM 4713 C C . ILE B 1 270 ? -26.094 -9.477 2.645 1 50.41 270 ILE B C 1
ATOM 4715 O O . ILE B 1 270 ? -26.094 -10.703 2.811 1 50.41 270 ILE B O 1
ATOM 4719 N N . GLU B 1 271 ? -26.891 -8.875 1.94 1 52.81 271 GLU B N 1
ATOM 4720 C CA . GLU B 1 271 ? -27.969 -9.625 1.294 1 52.81 271 GLU B CA 1
ATOM 4721 C C . GLU B 1 271 ? -27.406 -10.586 0.243 1 52.81 271 GLU B C 1
ATOM 4723 O O . GLU B 1 271 ? -27.828 -11.734 0.158 1 52.81 271 GLU B O 1
ATOM 4728 N N . ARG B 1 272 ? -26.484 -10.062 -0.445 1 52.88 272 ARG B N 1
ATOM 4729 C CA . ARG B 1 272 ? -25.859 -10.914 -1.448 1 52.88 272 ARG B CA 1
ATOM 4730 C C . ARG B 1 272 ? -25.047 -12.031 -0.79 1 52.88 272 ARG B C 1
ATOM 4732 O O . ARG B 1 272 ? -25.094 -13.18 -1.241 1 52.88 272 ARG B O 1
ATOM 4739 N N . GLY B 1 273 ? -24.297 -11.68 0.123 1 50.16 273 GLY B N 1
ATOM 4740 C CA . GLY B 1 273 ? -23.594 -12.688 0.905 1 50.16 273 GLY B CA 1
ATOM 4741 C C . GLY B 1 273 ? -24.516 -13.719 1.521 1 50.16 273 GLY B C 1
ATOM 4742 O O . GLY B 1 273 ? -24.219 -14.914 1.506 1 50.16 273 GLY B O 1
ATOM 4743 N N . ARG B 1 274 ? -25.594 -13.242 2.055 1 54.81 274 ARG B N 1
ATOM 4744 C CA . ARG B 1 274 ? -26.609 -14.156 2.574 1 54.81 274 ARG B CA 1
ATOM 4745 C C . ARG B 1 274 ? -27.141 -15.078 1.477 1 54.81 274 ARG B C 1
ATOM 4747 O O . ARG B 1 274 ? -27.312 -16.281 1.697 1 54.81 274 ARG B O 1
ATOM 4754 N N . GLU B 1 275 ? -27.281 -14.516 0.407 1 56.97 275 GLU B N 1
ATOM 4755 C CA . GLU B 1 275 ? -27.781 -15.297 -0.72 1 56.97 275 GLU B CA 1
ATOM 4756 C C . GLU B 1 275 ? -26.734 -16.312 -1.185 1 56.97 275 GLU B C 1
ATOM 4758 O O . GLU B 1 275 ? -27.047 -17.469 -1.443 1 56.97 275 GLU B O 1
ATOM 4763 N N . GLU B 1 276 ? -25.562 -15.789 -1.287 1 55.44 276 GLU B N 1
ATOM 4764 C CA . GLU B 1 276 ? -24.484 -16.688 -1.672 1 55.44 276 GLU B CA 1
ATOM 4765 C C . GLU B 1 276 ? -24.25 -17.766 -0.617 1 55.44 276 GLU B C 1
ATOM 4767 O O . GLU B 1 276 ? -24.016 -18.922 -0.951 1 55.44 276 GLU B O 1
ATOM 4772 N N . GLY B 1 277 ? -24.266 -17.391 0.552 1 54.38 277 GLY B N 1
ATOM 4773 C CA . GLY B 1 277 ? -24.219 -18.359 1.639 1 54.38 277 GLY B CA 1
ATOM 4774 C C . GLY B 1 277 ? -25.328 -19.391 1.564 1 54.38 277 GLY B C 1
ATOM 4775 O O . GLY B 1 277 ? -25.094 -20.578 1.77 1 54.38 277 GLY B O 1
ATOM 4776 N N . ARG B 1 278 ? -26.484 -18.938 1.329 1 60.44 278 ARG B N 1
ATOM 4777 C CA . ARG B 1 278 ? -27.625 -19.844 1.149 1 60.44 278 ARG B CA 1
ATOM 4778 C C . ARG B 1 278 ? -27.391 -20.781 -0.027 1 60.44 278 ARG B C 1
ATOM 4780 O O . ARG B 1 278 ? -27.703 -21.969 0.054 1 60.44 278 ARG B O 1
ATOM 4787 N N . GLU B 1 279 ? -26.797 -20.188 -0.969 1 61.06 279 GLU B N 1
ATOM 4788 C CA . GLU B 1 279 ? -26.531 -21.016 -2.143 1 61.06 279 GLU B CA 1
ATOM 4789 C C . GLU B 1 279 ? -25.422 -22.016 -1.859 1 61.06 279 GLU B C 1
ATOM 4791 O O . GLU B 1 279 ? -25.5 -23.172 -2.287 1 61.06 279 GLU B O 1
ATOM 4796 N N . GLU B 1 280 ? -24.469 -21.578 -1.244 1 61.38 280 GLU B N 1
ATOM 4797 C CA . GLU B 1 280 ? -23.406 -22.484 -0.841 1 61.38 280 GLU B CA 1
ATOM 4798 C C . GLU B 1 280 ? -23.922 -23.578 0.08 1 61.38 280 GLU B C 1
ATOM 4800 O O . GLU B 1 280 ? -23.562 -24.75 -0.063 1 61.38 280 GLU B O 1
ATOM 4805 N N . GLU B 1 281 ? -24.688 -23.219 1.066 1 63.53 281 GLU B N 1
ATOM 4806 C CA . GLU B 1 281 ? -25.328 -24.188 1.955 1 63.53 281 GLU B CA 1
ATOM 4807 C C . GLU B 1 281 ? -26.203 -25.156 1.171 1 63.53 281 GLU B C 1
ATOM 4809 O O . GLU B 1 281 ? -26.203 -26.359 1.446 1 63.53 281 GLU B O 1
ATOM 4814 N N . ARG B 1 282 ? -26.906 -24.688 0.305 1 66.81 282 ARG B N 1
ATOM 4815 C CA . ARG B 1 282 ? -27.734 -25.531 -0.543 1 66.81 282 ARG B CA 1
ATOM 4816 C C . ARG B 1 282 ? -26.891 -26.484 -1.373 1 66.81 282 ARG B C 1
ATOM 4818 O O . ARG B 1 282 ? -27.219 -27.672 -1.513 1 66.81 282 ARG B O 1
ATOM 4825 N N . ALA B 1 283 ? -25.891 -26 -1.867 1 67.44 283 ALA B N 1
ATOM 4826 C CA . ALA B 1 283 ? -24.984 -26.828 -2.645 1 67.44 283 ALA B CA 1
ATOM 4827 C C . ALA B 1 283 ? -24.375 -27.938 -1.778 1 67.44 283 ALA B C 1
ATOM 4829 O O . ALA B 1 283 ? -24.266 -29.078 -2.209 1 67.44 283 ALA B O 1
ATOM 4830 N N . LYS B 1 284 ? -24.047 -27.625 -0.624 1 68.5 284 LYS B N 1
ATOM 4831 C CA . LYS B 1 284 ? -23.547 -28.625 0.328 1 68.5 284 LYS B CA 1
ATOM 4832 C C . LYS B 1 284 ? -24.609 -29.656 0.667 1 68.5 284 LYS B C 1
ATOM 4834 O O . LYS B 1 284 ? -24.312 -30.844 0.771 1 68.5 284 LYS B O 1
ATOM 4839 N N . ARG B 1 285 ? -25.828 -29.188 0.87 1 71.88 285 ARG B N 1
ATOM 4840 C CA . ARG B 1 285 ? -26.938 -30.078 1.135 1 71.88 285 ARG B CA 1
ATOM 4841 C C . ARG B 1 285 ? -27.188 -31.016 -0.046 1 71.88 285 ARG B C 1
ATOM 4843 O O . ARG B 1 285 ? -27.438 -32.219 0.141 1 71.88 285 ARG B O 1
ATOM 4850 N N . LEU B 1 286 ? -26.984 -30.438 -1.121 1 78.06 286 LEU B N 1
ATOM 4851 C CA . LEU B 1 286 ? -27.172 -31.25 -2.324 1 78.06 286 LEU B CA 1
ATOM 4852 C C . LEU B 1 286 ? -26.047 -32.281 -2.461 1 78.06 286 LEU B C 1
ATOM 4854 O O . LEU B 1 286 ? -26.312 -33.438 -2.832 1 78.06 286 LEU B O 1
ATOM 4858 N N . GLU B 1 287 ? -25.016 -31.859 -2.188 1 75.88 287 GLU B N 1
ATOM 4859 C CA . GLU B 1 287 ? -23.891 -32.781 -2.203 1 75.88 287 GLU B CA 1
ATOM 4860 C C . GLU B 1 287 ? -24.062 -33.875 -1.159 1 75.88 287 GLU B C 1
ATOM 4862 O O . GLU B 1 287 ? -23.797 -35.062 -1.433 1 75.88 287 GLU B O 1
ATOM 4867 N N . SER B 1 288 ? -24.5 -33.531 -0.021 1 74.62 288 SER B N 1
ATOM 4868 C CA . SER B 1 288 ? -24.812 -34.5 1.023 1 74.62 288 SER B CA 1
ATOM 4869 C C . SER B 1 288 ? -25.906 -35.469 0.577 1 74.62 288 SER B C 1
ATOM 4871 O O . SER B 1 288 ? -25.812 -36.656 0.814 1 74.62 288 SER B O 1
ATOM 4873 N N . ALA B 1 289 ? -26.828 -34.906 -0.057 1 78.19 289 ALA B N 1
ATOM 4874 C CA . ALA B 1 289 ? -27.938 -35.719 -0.553 1 78.19 289 ALA B CA 1
ATOM 4875 C C . ALA B 1 289 ? -27.453 -36.719 -1.592 1 78.19 289 ALA B C 1
ATOM 4877 O O . ALA B 1 289 ? -27.875 -37.875 -1.584 1 78.19 289 ALA B O 1
ATOM 4878 N N . ARG B 1 290 ? -26.641 -36.344 -2.359 1 79.94 290 ARG B N 1
ATOM 4879 C CA . ARG B 1 290 ? -26.078 -37.219 -3.375 1 79.94 290 ARG B CA 1
ATOM 4880 C C . ARG B 1 290 ? -25.297 -38.375 -2.734 1 79.94 290 ARG B C 1
ATOM 4882 O O . ARG B 1 290 ? -25.422 -39.531 -3.158 1 79.94 290 ARG B O 1
ATOM 4889 N N . ARG B 1 291 ? -24.625 -38.094 -1.77 1 76.06 291 ARG B N 1
ATOM 4890 C CA . ARG B 1 291 ? -23.844 -39.094 -1.062 1 76.06 291 ARG B CA 1
ATOM 4891 C C . ARG B 1 291 ? -24.75 -40.094 -0.35 1 76.06 291 ARG B C 1
ATOM 4893 O O . ARG B 1 291 ? -24.484 -41.312 -0.341 1 76.06 291 ARG B O 1
ATOM 4900 N N . LEU B 1 292 ? -25.781 -39.562 0.165 1 80.12 292 LEU B N 1
ATOM 4901 C CA . LEU B 1 292 ? -26.719 -40.406 0.88 1 80.12 292 LEU B CA 1
ATOM 4902 C C . LEU B 1 292 ? -27.531 -41.281 -0.091 1 80.12 292 LEU B C 1
ATOM 4904 O O . LEU B 1 292 ? -27.844 -42.438 0.207 1 80.12 292 LEU B O 1
ATOM 4908 N N . LYS B 1 293 ? -27.781 -40.75 -1.204 1 82.44 293 LYS B N 1
ATOM 4909 C CA . LYS B 1 293 ? -28.453 -41.531 -2.246 1 82.44 293 LYS B CA 1
ATOM 4910 C C . LYS B 1 293 ? -27.578 -42.688 -2.725 1 82.44 293 LYS B C 1
ATOM 4912 O O . LYS B 1 293 ? -28.078 -43.781 -2.945 1 82.44 293 LYS B O 1
ATOM 4917 N N . ASP B 1 294 ? -26.375 -42.438 -2.699 1 79.88 294 ASP B N 1
ATOM 4918 C CA . ASP B 1 294 ? -25.422 -43.469 -3.1 1 79.88 294 ASP B CA 1
ATOM 4919 C C . ASP B 1 294 ? -25.359 -44.594 -2.061 1 79.88 294 ASP B C 1
ATOM 4921 O O . ASP B 1 294 ? -25.062 -45.75 -2.395 1 79.88 294 ASP B O 1
ATOM 4925 N N . ARG B 1 295 ? -25.75 -44.281 -0.898 1 76.06 295 ARG B N 1
ATOM 4926 C CA . ARG B 1 295 ? -25.766 -45.25 0.184 1 76.06 295 ARG B CA 1
ATOM 4927 C C . ARG B 1 295 ? -27.125 -45.906 0.325 1 76.06 295 ARG B C 1
ATOM 4929 O O . ARG B 1 295 ? -27.406 -46.562 1.337 1 76.06 295 ARG B O 1
ATOM 4936 N N . LYS B 1 296 ? -27.984 -45.625 -0.621 1 82.38 296 LYS B N 1
ATOM 4937 C CA . LYS B 1 296 ? -29.266 -46.281 -0.828 1 82.38 296 LYS B CA 1
ATOM 4938 C C . LYS B 1 296 ? -30.25 -45.938 0.286 1 82.38 296 LYS B C 1
ATOM 4940 O O . LYS B 1 296 ? -31.062 -46.781 0.672 1 82.38 296 LYS B O 1
ATOM 4945 N N . MET B 1 297 ? -30.031 -44.781 0.854 1 79.5 297 MET B N 1
ATOM 4946 C CA . MET B 1 297 ? -31.016 -44.281 1.809 1 79.5 297 MET B CA 1
ATOM 4947 C C . MET B 1 297 ? -32.281 -43.844 1.095 1 79.5 297 MET B C 1
ATOM 4949 O O . MET B 1 297 ? -32.25 -43.406 -0.057 1 79.5 297 MET B O 1
ATOM 4953 N N . SER B 1 298 ? -33.344 -43.938 1.769 1 86.31 298 SER B N 1
ATOM 4954 C CA . SER B 1 298 ? -34.625 -43.625 1.157 1 86.31 298 SER B CA 1
ATOM 4955 C C . SER B 1 298 ? -34.75 -42.125 0.904 1 86.31 298 SER B C 1
ATOM 4957 O O . SER B 1 298 ? -34.125 -41.312 1.607 1 86.31 298 SER B O 1
ATOM 4959 N N . LEU B 1 299 ? -35.406 -41.688 -0.156 1 86.38 299 LEU B N 1
ATOM 4960 C CA . LEU B 1 299 ? -35.562 -40.281 -0.529 1 86.38 299 LEU B CA 1
ATOM 4961 C C . LEU B 1 299 ? -36.188 -39.5 0.621 1 86.38 299 LEU B C 1
ATOM 4963 O O . LEU B 1 299 ? -35.812 -38.344 0.846 1 86.38 299 LEU B O 1
ATOM 4967 N N . GLU B 1 300 ? -37 -40.156 1.359 1 84.38 300 GLU B N 1
ATOM 4968 C CA . GLU B 1 300 ? -37.688 -39.5 2.482 1 84.38 300 GLU B CA 1
ATOM 4969 C C . GLU B 1 300 ? -36.688 -39.188 3.607 1 84.38 300 GLU B C 1
ATOM 4971 O O . GLU B 1 300 ? -36.719 -38.125 4.203 1 84.38 300 GLU B O 1
ATOM 4976 N N . GLU B 1 301 ? -35.844 -40.062 3.893 1 81.56 301 GLU B N 1
ATOM 4977 C CA . GLU B 1 301 ? -34.812 -39.906 4.926 1 81.56 301 GLU B CA 1
ATOM 4978 C C . GLU B 1 301 ? -33.812 -38.812 4.531 1 81.56 301 GLU B C 1
ATOM 4980 O O . GLU B 1 301 ? -33.406 -38 5.363 1 81.56 301 GLU B O 1
ATOM 4985 N N . ILE B 1 302 ? -33.438 -38.812 3.271 1 83.75 302 ILE B N 1
ATOM 4986 C CA . ILE B 1 302 ? -32.5 -37.812 2.748 1 83.75 302 ILE B CA 1
ATOM 4987 C C . ILE B 1 302 ? -33.094 -36.406 2.842 1 83.75 302 ILE B C 1
ATOM 4989 O O . ILE B 1 302 ? -32.438 -35.469 3.23 1 83.75 302 ILE B O 1
ATOM 4993 N N . ALA B 1 303 ? -34.344 -36.375 2.545 1 81.12 303 ALA B N 1
ATOM 4994 C CA . ALA B 1 303 ? -35.062 -35.094 2.621 1 81.12 303 ALA B CA 1
ATOM 4995 C C . ALA B 1 303 ? -35.125 -34.594 4.055 1 81.12 303 ALA B C 1
ATOM 4997 O O . ALA B 1 303 ? -34.938 -33.375 4.293 1 81.12 303 ALA B O 1
ATOM 4998 N N . GLU B 1 304 ? -35.25 -35.438 4.969 1 77.31 304 GLU B N 1
ATOM 4999 C CA . GLU B 1 304 ? -35.312 -35.094 6.383 1 77.31 304 GLU B CA 1
ATOM 5000 C C . GLU B 1 304 ? -33.969 -34.594 6.891 1 77.31 304 GLU B C 1
ATOM 5002 O O . GLU B 1 304 ? -33.906 -33.625 7.645 1 77.31 304 GLU B O 1
ATOM 5007 N N . ILE B 1 305 ? -32.969 -35.156 6.398 1 72.75 305 ILE B N 1
ATOM 5008 C CA . ILE B 1 305 ? -31.625 -34.875 6.891 1 72.75 305 ILE B CA 1
ATOM 5009 C C . ILE B 1 305 ? -31.094 -33.625 6.227 1 72.75 305 ILE B C 1
ATOM 5011 O O . ILE B 1 305 ? -30.453 -32.781 6.879 1 72.75 305 ILE B O 1
ATOM 5015 N N . THR B 1 306 ? -31.453 -33.469 4.949 1 77.56 306 THR B N 1
ATOM 5016 C CA . THR B 1 306 ? -30.828 -32.375 4.176 1 77.56 306 THR B CA 1
ATOM 5017 C C . THR B 1 306 ? -31.781 -31.188 4.055 1 77.56 306 THR B C 1
ATOM 5019 O O . THR B 1 306 ? -31.359 -30.109 3.65 1 77.56 306 THR B O 1
ATOM 5022 N N . ASN B 1 307 ? -33 -31.359 4.453 1 77.06 307 ASN B N 1
ATOM 5023 C CA . ASN B 1 307 ? -34.031 -30.344 4.344 1 77.06 307 ASN B CA 1
ATOM 5024 C C . ASN B 1 307 ? -34.25 -29.906 2.898 1 77.06 307 ASN B C 1
ATOM 5026 O O . ASN B 1 307 ? -34.562 -28.734 2.643 1 77.06 307 ASN B O 1
ATOM 5030 N N . LEU B 1 308 ? -33.906 -30.828 2.033 1 83.31 308 LEU B N 1
ATOM 5031 C CA . LEU B 1 308 ? -34.219 -30.641 0.617 1 83.31 308 LEU B CA 1
ATOM 5032 C C . LEU B 1 308 ? -35.562 -31.234 0.25 1 83.31 308 LEU B C 1
ATOM 5034 O O . LEU B 1 308 ? -36.062 -32.125 0.952 1 83.31 308 LEU B O 1
ATOM 5038 N N . THR B 1 309 ? -36.156 -30.688 -0.789 1 81.25 309 THR B N 1
ATOM 5039 C CA . THR B 1 309 ? -37.438 -31.266 -1.238 1 81.25 309 THR B CA 1
ATOM 5040 C C . THR B 1 309 ? -37.219 -32.594 -1.926 1 81.25 309 THR B C 1
ATOM 5042 O O . THR B 1 309 ? -36.125 -32.875 -2.418 1 81.25 309 THR B O 1
ATOM 5045 N N . LEU B 1 310 ? -38.219 -33.406 -1.855 1 84.19 310 LEU B N 1
ATOM 5046 C CA . LEU B 1 310 ? -38.156 -34.719 -2.508 1 84.19 310 LEU B CA 1
ATOM 5047 C C . LEU B 1 310 ? -37.875 -34.562 -3.996 1 84.19 310 LEU B C 1
ATOM 5049 O O . LEU B 1 310 ? -37.125 -35.375 -4.57 1 84.19 310 LEU B O 1
ATOM 5053 N N . GLU B 1 311 ? -38.344 -33.5 -4.562 1 83.56 311 GLU B N 1
ATOM 5054 C CA . GLU B 1 311 ? -38.156 -33.25 -5.988 1 83.56 311 GLU B CA 1
ATOM 5055 C C . GLU B 1 311 ? -36.688 -32.969 -6.301 1 83.56 311 GLU B C 1
ATOM 5057 O O . GLU B 1 311 ? -36.156 -33.469 -7.285 1 83.56 311 GLU B O 1
ATOM 5062 N N . GLU B 1 312 ? -36.125 -32.25 -5.441 1 84.56 312 GLU B N 1
ATOM 5063 C CA . GLU B 1 312 ? -34.719 -31.875 -5.617 1 84.56 312 GLU B CA 1
ATOM 5064 C C . GLU B 1 312 ? -33.812 -33.094 -5.5 1 84.56 312 GLU B C 1
ATOM 5066 O O . GLU B 1 312 ? -32.844 -33.219 -6.238 1 84.56 312 GLU B O 1
ATOM 5071 N N . ILE B 1 313 ? -34.219 -34 -4.605 1 83.62 313 ILE B N 1
ATOM 5072 C CA . ILE B 1 313 ? -33.438 -35.188 -4.355 1 83.62 313 ILE B CA 1
ATOM 5073 C C . ILE B 1 313 ? -33.594 -36.188 -5.512 1 83.62 313 ILE B C 1
ATOM 5075 O O . ILE B 1 313 ? -32.625 -36.812 -5.938 1 83.62 313 ILE B O 1
ATOM 5079 N N . GLN B 1 314 ? -34.719 -36.25 -6.078 1 85.75 314 GLN B N 1
ATOM 5080 C CA . GLN B 1 314 ? -35.031 -37.156 -7.191 1 85.75 314 GLN B CA 1
ATOM 5081 C C . GLN B 1 314 ? -34.25 -36.75 -8.445 1 85.75 314 GLN B C 1
ATOM 5083 O O . GLN B 1 314 ? -33.875 -37.625 -9.242 1 85.75 314 GLN B O 1
ATOM 5088 N N . GLN B 1 315 ? -33.906 -35.469 -8.461 1 82.56 315 GLN B N 1
ATOM 5089 C CA . GLN B 1 315 ? -33.25 -34.938 -9.641 1 82.56 315 GLN B CA 1
ATOM 5090 C C . GLN B 1 315 ? -31.734 -35.125 -9.539 1 82.56 315 GLN B C 1
ATOM 5092 O O . GLN B 1 315 ? -31.016 -34.969 -10.531 1 82.56 315 GLN B O 1
ATOM 5097 N N . LEU B 1 316 ? -31.375 -35.406 -8.469 1 81.44 316 LEU B N 1
ATOM 5098 C CA . LEU B 1 316 ? -29.953 -35.656 -8.25 1 81.44 316 LEU B CA 1
ATOM 5099 C C . LEU B 1 316 ? -29.531 -37 -8.82 1 81.44 316 LEU B C 1
ATOM 5101 O O . LEU B 1 316 ? -30.297 -37.969 -8.766 1 81.44 316 LEU B O 1
#